Protein AF-0000000079965291 (afdb_homodimer)

pLDDT: mean 78.87, std 20.59, range [26.28, 98.62]

InterPro domains:
  IPR021765 Mycotoxin biosynthesis protein UstYa-like [PF11807] (40-194)
  IPR021765 Mycotoxin biosynthesis protein UstYa-like [PTHR33365] (16-192)

Solvent-accessible surface area (backbone atoms only — not comparable to full-atom values): 25244 Å² total; per-residue (Å²): 136,82,80,74,74,74,65,56,63,59,53,54,50,51,51,50,49,50,53,47,48,51,48,42,58,63,64,52,58,63,75,69,70,58,75,60,64,78,67,61,51,49,74,54,83,77,46,48,47,89,71,64,56,50,49,42,76,56,95,89,38,45,26,42,29,30,51,42,45,82,41,62,47,69,89,49,66,65,65,18,44,68,55,74,90,38,45,64,62,62,57,61,68,45,43,70,28,58,29,27,36,44,42,30,65,77,41,94,81,59,54,58,40,63,25,24,32,40,37,40,51,53,50,49,42,50,49,52,51,48,53,35,47,38,52,30,27,64,71,67,68,73,49,82,59,63,69,58,19,49,38,50,30,51,51,50,52,49,48,45,28,59,36,43,54,36,43,19,45,39,39,79,51,95,92,34,74,40,63,28,94,41,72,28,61,35,80,22,38,71,39,62,61,62,47,59,26,13,56,57,24,44,46,18,18,88,92,40,65,52,46,49,52,72,68,54,46,51,51,38,53,50,49,51,54,52,51,56,54,66,75,95,136,81,80,74,74,74,65,57,63,62,54,52,50,50,50,51,49,51,51,48,49,51,47,43,60,64,63,52,60,65,76,68,70,60,75,60,63,78,65,62,51,51,76,51,85,76,48,51,51,83,77,63,54,52,48,41,73,55,94,90,39,46,27,42,28,30,49,43,44,80,42,63,48,69,89,49,64,65,63,19,45,70,54,73,89,38,48,62,63,62,57,62,68,45,42,70,28,58,30,27,36,43,42,30,63,80,42,94,82,60,53,57,38,61,25,24,32,40,37,39,51,53,51,49,42,51,47,52,50,49,53,36,47,38,51,30,26,65,72,68,67,75,49,81,58,62,69,56,20,49,37,49,31,51,52,51,53,49,47,43,28,59,36,42,55,38,44,20,47,39,40,79,52,96,90,33,76,40,62,27,94,41,71,27,64,38,80,22,36,72,40,63,63,64,48,59,26,11,56,56,26,45,47,20,19,88,91,40,63,53,46,46,52,74,69,54,45,53,53,38,52,50,50,51,55,52,52,56,54,66,76,94

Foldseek 3Di:
DPPPPPCVVVVVVVVVVVVVVVVCVVVVCPVPPPPPPVVCQCPPPLCQFPDFWTWDDDPNDIDIGGDADDDDDDFDVLQLDLPPVSLVVLVVLADPVLQWDWFLHQPPVSHTDIWGFVLSVQSVVLSVVSVVQNVVCVVVVPHHPSVVSRVSRVVNVVSVNVRRRGIQFFDDDPNDTDRDPDDTDDDDDDCVLVCQFPVPHQCTDPPHPNHDDPVRVVVVVVVVVVVVVVVD/DPPPPPCVVVVVVVVVVVVVVVVCVVPVCPVPPPPPPLVCQCPPPLCQFPDFWTWGDDPNDIDIGGDADDDDDDFDVLQLDLDPVSLVVLVVLADPVLQWDWFLHQPPVSHTDIWGFLLSVQSVVLSVVSVVQNVVCVVVVPHHPSVVSRVSRVVNVVSVNVRRRGIQFFDQDPNDTDRDNDDTDDDDDDCVLVCQFPVPHQCTDPPHPNHDDPVRVVVVVVVVVVVVVVVD

Structure (mmCIF, N/CA/C/O backbone):
data_AF-0000000079965291-model_v1
#
loop_
_entity.id
_entity.type
_entity.pdbx_description
1 polymer 'Uncharacterized protein'
#
loop_
_atom_site.group_PDB
_atom_site.id
_atom_site.type_symbol
_atom_site.label_atom_id
_atom_site.label_alt_id
_atom_site.label_comp_id
_atom_site.label_asym_id
_atom_site.label_entity_id
_atom_site.label_seq_id
_atom_site.pdbx_PDB_ins_code
_atom_site.Cartn_x
_atom_site.Cartn_y
_atom_site.Cartn_z
_atom_site.occupancy
_atom_site.B_iso_or_equiv
_atom_site.auth_seq_id
_atom_site.auth_comp_id
_atom_site.auth_asym_id
_atom_site.auth_atom_id
_atom_site.pdbx_PDB_model_num
ATOM 1 N N . MET A 1 1 ? -88.25 -39.875 8.375 1 29.31 1 MET A N 1
ATOM 2 C CA . MET A 1 1 ? -87.812 -38.719 9.156 1 29.31 1 MET A CA 1
ATOM 3 C C . MET A 1 1 ? -86.312 -38.469 8.992 1 29.31 1 MET A C 1
ATOM 5 O O . MET A 1 1 ? -85.5 -39.25 9.438 1 29.31 1 MET A O 1
ATOM 9 N N . GLY A 1 2 ? -85.938 -37.938 7.812 1 39.59 2 GLY A N 1
ATOM 10 C CA . GLY A 1 2 ? -84.625 -37.719 7.27 1 39.59 2 GLY A CA 1
ATOM 11 C C . GLY A 1 2 ? -83.812 -36.625 7.98 1 39.59 2 GLY A C 1
ATOM 12 O O . GLY A 1 2 ? -84.312 -35.531 8.141 1 39.59 2 GLY A O 1
ATOM 13 N N . HIS A 1 3 ? -83.188 -36.969 9.109 1 44.19 3 HIS A N 1
ATOM 14 C CA . HIS A 1 3 ? -82.375 -36.125 9.961 1 44.19 3 HIS A CA 1
ATOM 15 C C . HIS A 1 3 ? -81.312 -35.375 9.148 1 44.19 3 HIS A C 1
ATOM 17 O O . HIS A 1 3 ? -80.5 -35.969 8.461 1 44.19 3 HIS A O 1
ATOM 23 N N . SER A 1 4 ? -81.812 -34.25 8.578 1 46.16 4 SER A N 1
ATOM 24 C CA . SER A 1 4 ? -80.875 -33.281 7.922 1 46.16 4 SER A CA 1
ATOM 25 C C . SER A 1 4 ? -79.875 -32.719 8.898 1 46.16 4 SER A C 1
ATOM 27 O O . SER A 1 4 ? -80.25 -32.094 9.906 1 46.16 4 SER A O 1
ATOM 29 N N . THR A 1 5 ? -78.875 -33.5 9.172 1 53 5 THR A N 1
ATOM 30 C CA . THR A 1 5 ? -77.75 -33.062 10.023 1 53 5 THR A CA 1
ATOM 31 C C . THR A 1 5 ? -77.25 -31.688 9.578 1 53 5 THR A C 1
ATOM 33 O O . THR A 1 5 ? -76.938 -31.469 8.391 1 53 5 THR A O 1
ATOM 36 N N . PRO A 1 6 ? -77.75 -30.656 10.328 1 53.22 6 PRO A N 1
ATOM 37 C CA . PRO A 1 6 ? -77.438 -29.266 9.984 1 53.22 6 PRO A CA 1
ATOM 38 C C . PRO A 1 6 ? -75.938 -29 9.906 1 53.22 6 PRO A C 1
ATOM 40 O O . PRO A 1 6 ? -75.188 -29.375 10.805 1 53.22 6 PRO A O 1
ATOM 43 N N . TRP A 1 7 ? -75.375 -29.031 8.688 1 55.81 7 TRP A N 1
ATOM 44 C CA . TRP A 1 7 ? -73.938 -28.766 8.32 1 55.81 7 TRP A CA 1
ATOM 45 C C . TRP A 1 7 ? -73.562 -27.359 8.75 1 55.81 7 TRP A C 1
ATOM 47 O O . TRP A 1 7 ? -72.438 -26.922 8.5 1 55.81 7 TRP A O 1
ATOM 57 N N . TYR A 1 8 ? -74.438 -26.703 9.562 1 60.03 8 TYR A N 1
ATOM 58 C CA . TYR A 1 8 ? -74.188 -25.297 9.82 1 60.03 8 TYR A CA 1
ATOM 59 C C . TYR A 1 8 ? -73.062 -25.141 10.852 1 60.03 8 TYR A C 1
ATOM 61 O O . TYR A 1 8 ? -72.25 -24.219 10.758 1 60.03 8 TYR A O 1
ATOM 69 N N . PRO A 1 9 ? -73.125 -26.094 11.781 1 62.44 9 PRO A N 1
ATOM 70 C CA . PRO A 1 9 ? -72.062 -25.844 12.781 1 62.44 9 PRO A CA 1
ATOM 71 C C . PRO A 1 9 ? -70.688 -26.047 12.234 1 62.44 9 PRO A C 1
ATOM 73 O O . PRO A 1 9 ? -69.75 -25.406 12.703 1 62.44 9 PRO A O 1
ATOM 76 N N . ILE A 1 10 ? -70.625 -26.844 11.203 1 63.41 10 ILE A N 1
ATOM 77 C CA . ILE A 1 10 ? -69.312 -27.109 10.656 1 63.41 10 ILE A CA 1
ATOM 78 C C . ILE A 1 10 ? -68.812 -25.891 9.898 1 63.41 10 ILE A C 1
ATOM 80 O O . ILE A 1 10 ? -67.625 -25.547 9.977 1 63.41 10 ILE A O 1
ATOM 84 N N . PHE A 1 11 ? -69.75 -25.141 9.367 1 63.5 11 PHE A N 1
ATOM 85 C CA . PHE A 1 11 ? -69.312 -23.969 8.609 1 63.5 11 PHE A CA 1
ATOM 86 C C . PHE A 1 11 ? -68.938 -22.828 9.539 1 63.5 11 PHE A C 1
ATOM 88 O O . PHE A 1 11 ? -68 -22.094 9.25 1 63.5 11 PHE A O 1
ATOM 95 N N . SER A 1 12 ? -69.562 -22.719 10.672 1 63.97 12 SER A N 1
ATOM 96 C CA . SER A 1 12 ? -69.188 -21.672 11.633 1 63.97 12 SER A CA 1
ATOM 97 C C . SER A 1 12 ? -67.875 -21.938 12.297 1 63.97 12 SER A C 1
ATOM 99 O O . SER A 1 12 ? -67.062 -21 12.516 1 63.97 12 SER A O 1
ATOM 101 N N . LEU A 1 13 ? -67.562 -23.125 12.492 1 65.44 13 LEU A N 1
ATOM 102 C CA . LEU A 1 13 ? -66.312 -23.484 13.102 1 65.44 13 LEU A CA 1
ATOM 103 C C . LEU A 1 13 ? -65.188 -23.297 12.117 1 65.44 13 LEU A C 1
ATOM 105 O O . LEU A 1 13 ? -64.062 -22.844 12.492 1 65.44 13 LEU A O 1
ATOM 109 N N . SER A 1 14 ? -65.438 -23.484 10.883 1 67.38 14 SER A N 1
ATOM 110 C CA . SER A 1 14 ? -64.438 -23.281 9.867 1 67.38 14 SER A CA 1
ATOM 111 C C . SER A 1 14 ? -64.125 -21.797 9.664 1 67.38 14 SER A C 1
ATOM 113 O O . SER A 1 14 ? -62.969 -21.422 9.453 1 67.38 14 SER A O 1
ATOM 115 N N . LEU A 1 15 ? -65.125 -21.016 9.867 1 71 15 LEU A N 1
ATOM 116 C CA . LEU A 1 15 ? -64.938 -19.578 9.742 1 71 15 LEU A CA 1
ATOM 117 C C . LEU A 1 15 ? -64.188 -19.031 10.938 1 71 15 LEU A C 1
ATOM 119 O O . LEU A 1 15 ? -63.312 -18.172 10.781 1 71 15 LEU A O 1
ATOM 123 N N . LEU A 1 16 ? -64.5 -19.531 12.039 1 71.06 16 LEU A N 1
ATOM 124 C CA . LEU A 1 16 ? -63.75 -19.125 13.234 1 71.06 16 LEU A CA 1
ATOM 125 C C . LEU A 1 16 ? -62.281 -19.594 13.172 1 71.06 16 LEU A C 1
ATOM 127 O O . LEU A 1 16 ? -61.375 -18.844 13.531 1 71.06 16 LEU A O 1
ATOM 131 N N . LEU A 1 17 ? -62.094 -20.766 12.734 1 69.19 17 LEU A N 1
ATOM 132 C CA . LEU A 1 17 ? -60.75 -21.281 12.57 1 69.19 17 LEU A CA 1
ATOM 133 C C . LEU A 1 17 ? -59.969 -20.484 11.508 1 69.19 17 LEU A C 1
ATOM 135 O O . LEU A 1 17 ? -58.781 -20.188 11.68 1 69.19 17 LEU A O 1
ATOM 139 N N . PHE A 1 18 ? -60.656 -20.125 10.484 1 72.19 18 PHE A N 1
ATOM 140 C CA . PHE A 1 18 ? -60.031 -19.281 9.453 1 72.19 18 PHE A CA 1
ATOM 141 C C . PHE A 1 18 ? -59.688 -17.906 10 1 72.19 18 PHE A C 1
ATOM 143 O O . PHE A 1 18 ? -58.625 -17.375 9.703 1 72.19 18 PHE A O 1
ATOM 150 N N . VAL A 1 19 ? -60.531 -17.328 10.836 1 70.44 19 VAL A N 1
ATOM 151 C CA . VAL A 1 19 ? -60.25 -16.047 11.484 1 70.44 19 VAL A CA 1
ATOM 152 C C . VAL A 1 19 ? -59.094 -16.203 12.469 1 70.44 19 VAL A C 1
ATOM 154 O O . VAL A 1 19 ? -58.188 -15.367 12.531 1 70.44 19 VAL A O 1
ATOM 157 N N . LEU A 1 20 ? -58.969 -17.25 13.148 1 67.62 20 LEU A N 1
ATOM 158 C CA . LEU A 1 20 ? -57.906 -17.5 14.094 1 67.62 20 LEU A CA 1
ATOM 159 C C . LEU A 1 20 ? -56.594 -17.781 13.359 1 67.62 20 LEU A C 1
ATOM 161 O O . LEU A 1 20 ? -55.531 -17.312 13.781 1 67.62 20 LEU A O 1
ATOM 165 N N . ILE A 1 21 ? -56.625 -18.516 12.32 1 67.12 21 ILE A N 1
ATOM 166 C CA . ILE A 1 21 ? -55.406 -18.734 11.523 1 67.12 21 ILE A CA 1
ATOM 167 C C . ILE A 1 21 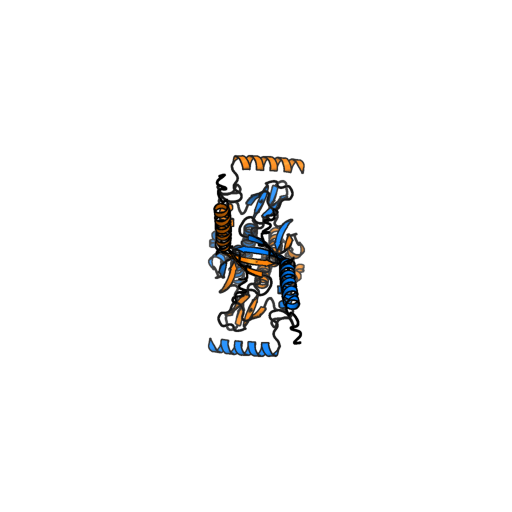? -54.938 -17.406 10.922 1 67.12 21 ILE A C 1
ATOM 169 O O . ILE A 1 21 ? -53.75 -17.109 10.922 1 67.12 21 ILE A O 1
ATOM 173 N N . ASN A 1 22 ? -55.875 -16.656 10.414 1 63.44 22 ASN A N 1
ATOM 174 C CA . ASN A 1 22 ? -55.5 -15.328 9.93 1 63.44 22 ASN A CA 1
ATOM 175 C C . ASN A 1 22 ? -54.938 -14.453 11.047 1 63.44 22 ASN A C 1
ATOM 177 O O . ASN A 1 22 ? -53.969 -13.734 10.844 1 63.44 22 ASN A O 1
ATOM 181 N N . LEU A 1 23 ? -55.531 -14.461 12.141 1 59.34 23 LEU A N 1
ATOM 182 C CA . LEU A 1 23 ? -54.969 -13.766 13.305 1 59.34 23 LEU A CA 1
ATOM 183 C C . LEU A 1 23 ? -53.625 -14.344 13.711 1 59.34 23 LEU A C 1
ATOM 185 O O . LEU A 1 23 ? -52.719 -13.602 14.07 1 59.34 23 LEU A O 1
ATOM 189 N N . PHE A 1 24 ? -53.5 -15.594 13.758 1 56.84 24 PHE A N 1
ATOM 190 C CA . PHE A 1 24 ? -52.219 -16.234 14.023 1 56.84 24 PHE A CA 1
ATOM 191 C C . PHE A 1 24 ? -51.188 -15.82 12.977 1 56.84 24 PHE A C 1
ATOM 193 O O . PHE A 1 24 ? -50.031 -15.508 13.312 1 56.84 24 PHE A O 1
ATOM 200 N N . LEU A 1 25 ? -51.469 -16.016 11.75 1 53.84 25 LEU A N 1
ATOM 201 C CA . LEU A 1 25 ? -50.531 -15.586 10.711 1 53.84 25 LEU A CA 1
ATOM 202 C C . LEU A 1 25 ? -50.25 -14.094 10.82 1 53.84 25 LEU A C 1
ATOM 204 O O . LEU A 1 25 ? -49.156 -13.641 10.5 1 53.84 25 LEU A O 1
ATOM 208 N N . LEU A 1 26 ? -51.25 -13.305 11.156 1 48.16 26 LEU A N 1
ATOM 209 C CA . LEU A 1 26 ? -51 -11.891 11.406 1 48.16 26 LEU A CA 1
ATOM 210 C C . LEU A 1 26 ? -50.094 -11.695 12.609 1 48.16 26 LEU A C 1
ATOM 212 O O . LEU A 1 26 ? -49.281 -10.789 12.625 1 48.16 26 LEU A O 1
ATOM 216 N N . PHE A 1 27 ? -50.406 -12.359 13.688 1 46.28 27 PHE A N 1
ATOM 217 C CA . PHE A 1 27 ? -49.562 -12.227 14.867 1 46.28 27 PHE A CA 1
ATOM 218 C C . PHE A 1 27 ? -48.312 -13.086 14.75 1 46.28 27 PHE A C 1
ATOM 220 O O . PHE A 1 27 ? -47.438 -13.016 15.594 1 46.28 27 PHE A O 1
ATOM 227 N N . SER A 1 28 ? -48.344 -14.227 14.125 1 39.75 28 SER A N 1
ATOM 228 C CA . SER A 1 28 ? -47.062 -14.867 13.867 1 39.75 28 SER A CA 1
ATOM 229 C C . SER A 1 28 ? -46.125 -13.953 13.086 1 39.75 28 SER A C 1
ATOM 231 O O . SER A 1 28 ? -46.188 -13.906 11.852 1 39.75 28 SER A O 1
ATOM 233 N N . ASP A 1 29 ? -46 -12.812 13.562 1 32.81 29 ASP A N 1
ATOM 234 C CA . ASP A 1 29 ? -44.969 -11.898 13.109 1 32.81 29 ASP A CA 1
ATOM 235 C C . ASP A 1 29 ? -43.625 -12.625 12.938 1 32.81 29 ASP A C 1
ATOM 237 O O . ASP A 1 29 ? -43.031 -13.086 13.914 1 32.81 29 ASP A O 1
ATOM 241 N N . ARG A 1 30 ? -43.531 -13.672 11.984 1 33.31 30 ARG A N 1
ATOM 242 C CA . ARG A 1 30 ? -42.094 -13.859 11.773 1 33.31 30 ARG A CA 1
ATOM 243 C C . ARG A 1 30 ? -41.344 -12.539 11.891 1 33.31 30 ARG A C 1
ATOM 245 O O . ARG A 1 30 ? -41.781 -11.523 11.336 1 33.31 30 ARG A O 1
ATOM 252 N N . PRO A 1 31 ? -40.5 -12.422 12.938 1 30.69 31 PRO A N 1
ATOM 253 C CA . PRO A 1 31 ? -39.75 -11.172 12.836 1 30.69 31 PRO A CA 1
ATOM 254 C C . PRO A 1 31 ? -39.188 -10.938 11.438 1 30.69 31 PRO A C 1
ATOM 256 O O . PRO A 1 31 ? -38.531 -11.828 10.875 1 30.69 31 PRO A O 1
ATOM 259 N N . ILE A 1 32 ? -40.031 -10.609 10.414 1 29.39 32 ILE A N 1
ATOM 260 C CA . ILE A 1 32 ? -39.281 -10.047 9.289 1 29.39 32 ILE A CA 1
ATOM 261 C C . ILE A 1 32 ? -38.062 -9.273 9.789 1 29.39 32 ILE A C 1
ATOM 263 O O . ILE A 1 32 ? -38.219 -8.258 10.469 1 29.39 32 ILE A O 1
ATOM 267 N N . THR A 1 33 ? -37.094 -10.133 10.211 1 26.28 33 THR A N 1
ATOM 268 C CA . THR A 1 33 ? -35.875 -9.352 10.352 1 26.28 33 THR A CA 1
ATOM 269 C C . THR A 1 33 ? -35.75 -8.367 9.195 1 26.28 33 THR A C 1
ATOM 271 O O . THR A 1 33 ? -35.625 -8.773 8.031 1 26.28 33 THR A O 1
ATOM 274 N N . HIS A 1 34 ? -36.688 -7.449 9.125 1 27.53 34 HIS A N 1
ATOM 275 C CA . HIS A 1 34 ? -36.312 -6.316 8.273 1 27.53 34 HIS A CA 1
ATOM 276 C C . HIS A 1 34 ? -34.812 -6.141 8.195 1 27.53 34 HIS A C 1
ATOM 278 O O . HIS A 1 34 ? -34.156 -5.992 9.227 1 27.53 34 HIS A O 1
ATOM 284 N N . ALA A 1 35 ? -34.25 -6.93 7.328 1 28.28 35 ALA A N 1
ATOM 285 C CA . ALA A 1 35 ? -32.906 -6.422 7.078 1 28.28 35 ALA A CA 1
ATOM 286 C C . ALA A 1 35 ? -32.875 -4.898 7.109 1 28.28 35 ALA A C 1
ATOM 288 O O . ALA A 1 35 ? -33.5 -4.242 6.27 1 28.28 35 ALA A O 1
ATOM 289 N N . ARG A 1 36 ? -33.094 -4.379 8.305 1 28.36 36 ARG A N 1
ATOM 290 C CA . ARG A 1 36 ? -32.875 -2.961 8.547 1 28.36 36 ARG A CA 1
ATOM 291 C C . ARG A 1 36 ? -31.875 -2.393 7.523 1 28.36 36 ARG A C 1
ATOM 293 O O . ARG A 1 36 ? -30.953 -3.08 7.105 1 28.36 36 ARG A O 1
ATOM 300 N N . HIS A 1 37 ? -32.344 -1.66 6.59 1 30.59 37 HIS A N 1
ATOM 301 C CA . HIS A 1 37 ? -31.453 -0.813 5.816 1 30.59 37 HIS A CA 1
ATOM 302 C C . HIS A 1 37 ? -30.125 -0.589 6.555 1 30.59 37 HIS A C 1
ATOM 304 O O . HIS A 1 37 ? -30.125 -0.259 7.742 1 30.59 37 HIS A O 1
ATOM 310 N N . PRO A 1 38 ? -29.188 -1.459 6.309 1 33.34 38 PRO A N 1
ATOM 311 C CA . PRO A 1 38 ? -28.125 -1.053 7.227 1 33.34 38 PRO A CA 1
ATOM 312 C C . PRO A 1 38 ? -28.078 0.458 7.441 1 33.34 38 PRO A C 1
ATOM 314 O O . PRO A 1 38 ? -27.688 1.201 6.535 1 33.34 38 PRO A O 1
ATOM 317 N N . SER A 1 39 ? -29.141 1.111 7.688 1 33.31 39 SER A N 1
ATOM 318 C CA . SER A 1 39 ? -29.125 2.459 8.25 1 33.31 39 SER A CA 1
ATOM 319 C C . SER A 1 39 ? -27.891 2.697 9.102 1 33.31 39 SER A C 1
ATOM 321 O O . SER A 1 39 ? -27.625 3.826 9.516 1 33.31 39 SER A O 1
ATOM 323 N N . ASN A 1 40 ? -27.516 1.521 9.578 1 33.69 40 ASN A N 1
ATOM 324 C CA . ASN A 1 40 ? -26.5 1.831 10.578 1 33.69 40 ASN A CA 1
ATOM 325 C C . ASN A 1 40 ? -25.203 2.27 9.93 1 33.69 40 ASN A C 1
ATOM 327 O O . ASN A 1 40 ? -24.234 1.499 9.875 1 33.69 40 ASN A O 1
ATOM 331 N N . ARG A 1 41 ? -25.312 2.699 8.719 1 39.88 41 ARG A N 1
ATOM 332 C CA . ARG A 1 41 ? -24.125 3.473 8.367 1 39.88 41 ARG A CA 1
ATOM 333 C C . ARG A 1 41 ? -23.578 4.223 9.586 1 39.88 41 ARG A C 1
ATOM 335 O O . ARG A 1 41 ? -24.219 5.168 10.062 1 39.88 41 ARG A O 1
ATOM 342 N N . ILE A 1 42 ? -23.297 3.496 10.547 1 36.19 42 ILE A N 1
ATOM 343 C CA . ILE A 1 42 ? -22.594 4.277 11.555 1 36.19 42 ILE A CA 1
ATOM 344 C C . ILE A 1 42 ? -21.562 5.176 10.883 1 36.19 42 ILE A C 1
ATOM 346 O O . ILE A 1 42 ? -20.594 4.688 10.273 1 36.19 42 ILE A O 1
ATOM 350 N N . LEU A 1 43 ? -22.062 6.074 10.227 1 36.25 43 LEU A N 1
ATOM 351 C CA . LEU A 1 43 ? -21.062 7.121 10.078 1 36.25 43 LEU A CA 1
ATOM 352 C C . LEU A 1 43 ? -20.266 7.301 11.367 1 36.25 43 LEU A C 1
ATOM 354 O O . LEU A 1 43 ? -20.719 7.977 12.289 1 36.25 43 LEU A O 1
ATOM 358 N N . SER A 1 44 ? -19.875 6.223 11.984 1 35.19 44 SER A N 1
ATOM 359 C CA . SER A 1 44 ? -19.141 6.297 13.25 1 35.19 44 SER A CA 1
ATOM 360 C C . SER A 1 44 ? -18.25 7.535 13.305 1 35.19 44 SER A C 1
ATOM 362 O O . SER A 1 44 ? -17.688 7.941 12.297 1 35.19 44 SER A O 1
ATOM 364 N N . THR A 1 45 ? -18.516 8.453 14.133 1 39.16 45 THR A N 1
ATOM 365 C CA . THR A 1 45 ? -17.719 9.562 14.664 1 39.16 45 THR A CA 1
ATOM 366 C C . THR A 1 45 ? -16.234 9.297 14.492 1 39.16 45 THR A C 1
ATOM 368 O O . THR A 1 45 ? -15.414 10.211 14.641 1 39.16 45 THR A O 1
ATOM 371 N N . ASP A 1 46 ? -15.852 8.078 14.602 1 46.25 46 ASP A N 1
ATOM 372 C CA . ASP A 1 46 ? -14.398 7.934 14.68 1 46.25 46 ASP A CA 1
ATOM 373 C C . ASP A 1 46 ? -13.773 7.934 13.289 1 46.25 46 ASP A C 1
ATOM 375 O O . ASP A 1 46 ? -13.391 6.879 12.773 1 46.25 46 ASP A O 1
ATOM 379 N N . ARG A 1 47 ? -14.25 8.82 12.508 1 50.94 47 ARG A N 1
ATOM 380 C CA . ARG A 1 47 ? -13.805 8.945 11.125 1 50.94 47 ARG A CA 1
ATOM 381 C C . ARG A 1 47 ? -12.281 9 11.047 1 50.94 47 ARG A C 1
ATOM 383 O O . ARG A 1 47 ? -11.672 9.984 11.477 1 50.94 47 ARG A O 1
ATOM 390 N N . ILE A 1 48 ? -11.719 7.922 11.016 1 49.75 48 ILE A N 1
ATOM 391 C CA . ILE A 1 48 ? -10.273 7.871 10.82 1 49.75 48 ILE A CA 1
ATOM 392 C C . ILE A 1 48 ? -9.914 8.469 9.461 1 49.75 48 ILE A C 1
ATOM 394 O O . ILE A 1 48 ? -8.891 9.148 9.328 1 49.75 48 ILE A O 1
ATOM 398 N N . ALA A 1 49 ? -10.672 8.07 8.414 1 54.16 49 ALA A N 1
ATOM 399 C CA . ALA A 1 49 ? -10.281 8.586 7.102 1 54.16 49 ALA A CA 1
ATOM 400 C C . ALA A 1 49 ? -11.461 9.266 6.41 1 54.16 49 ALA A C 1
ATOM 402 O O . ALA A 1 49 ? -12.586 8.766 6.445 1 54.16 49 ALA A O 1
ATOM 403 N N . PRO A 1 50 ? -11.281 10.711 6.059 1 52.81 50 PRO A N 1
ATOM 404 C CA . PRO A 1 50 ? -12.305 11.648 5.594 1 52.81 50 PRO A CA 1
ATOM 405 C C . PRO A 1 50 ? -13.133 11.094 4.434 1 52.81 50 PRO A C 1
ATOM 407 O O . PRO A 1 50 ? -14.297 11.445 4.277 1 52.81 50 PRO A O 1
ATOM 410 N N . HIS A 1 51 ? -12.562 10.578 3.443 1 60.41 51 HIS A N 1
ATOM 411 C CA . HIS A 1 51 ? -13.328 10.867 2.234 1 60.41 51 HIS A CA 1
ATOM 412 C C . HIS A 1 51 ? -13.969 9.594 1.681 1 60.41 51 HIS A C 1
ATOM 414 O O . HIS A 1 51 ? -15.188 9.555 1.47 1 60.41 51 HIS A O 1
ATOM 420 N N . ASP A 1 52 ? -13.438 8.656 1.104 1 60.09 52 ASP A N 1
ATOM 421 C CA . ASP A 1 52 ? -13.977 7.891 -0.014 1 60.09 52 ASP A CA 1
ATOM 422 C C . ASP A 1 52 ? -14.5 6.535 0.452 1 60.09 52 ASP A C 1
ATOM 424 O O . ASP A 1 52 ? -14.578 5.59 -0.336 1 60.09 52 ASP A O 1
ATOM 428 N N . GLY A 1 53 ? -14.875 6.457 1.824 1 76.62 53 GLY A N 1
ATOM 429 C CA . GLY A 1 53 ? -15.375 5.137 2.184 1 76.62 53 GLY A CA 1
ATOM 430 C C . GLY A 1 53 ? -16.312 5.16 3.373 1 76.62 53 GLY A C 1
ATOM 431 O O . GLY A 1 53 ? -16.594 6.223 3.924 1 76.62 53 GLY A O 1
ATOM 432 N N . PHE A 1 54 ? -17 4.082 3.588 1 82.94 54 PHE A N 1
ATOM 433 C CA . PHE A 1 54 ? -17.844 3.906 4.754 1 82.94 54 PHE A CA 1
ATOM 434 C C . PHE A 1 54 ? -17.641 2.533 5.379 1 82.94 54 PHE A C 1
ATOM 436 O O . PHE A 1 54 ? -17 1.662 4.781 1 82.94 54 PHE A O 1
ATOM 443 N N . HIS A 1 55 ? -18.078 2.453 6.609 1 85.44 55 HIS A N 1
ATOM 444 C CA . HIS A 1 55 ? -17.984 1.193 7.336 1 85.44 55 HIS A CA 1
ATOM 445 C C . HIS A 1 55 ? -19.328 0.479 7.379 1 85.44 55 HIS A C 1
ATOM 447 O O . HIS A 1 55 ? -20.375 1.125 7.406 1 85.44 55 HIS A O 1
ATOM 453 N N . LEU A 1 56 ? -19.188 -0.824 7.266 1 82.94 56 LEU A N 1
ATOM 454 C CA . LEU A 1 56 ? -20.359 -1.688 7.293 1 82.94 56 LEU A CA 1
ATOM 455 C C . LEU A 1 56 ? -20.172 -2.832 8.281 1 82.94 56 LEU A C 1
ATOM 457 O O . LEU A 1 56 ? -19.094 -3.428 8.352 1 82.94 56 LEU A O 1
ATOM 461 N N . ASP A 1 57 ? -21.172 -2.928 9.172 1 83.62 57 ASP A N 1
ATOM 462 C CA . ASP A 1 57 ? -21.203 -4.102 10.031 1 83.62 57 ASP A CA 1
ATOM 463 C C . ASP A 1 57 ? -22.172 -5.156 9.492 1 83.62 57 ASP A C 1
ATOM 465 O O . ASP A 1 57 ? -23.359 -4.902 9.352 1 83.62 57 ASP A O 1
ATOM 469 N N . GLU A 1 58 ? -21.656 -6.176 9.125 1 76.56 58 GLU A N 1
ATOM 470 C CA . GLU A 1 58 ? -22.469 -7.273 8.602 1 76.56 58 GLU A CA 1
ATOM 471 C C . GLU A 1 58 ? -22.203 -8.562 9.375 1 76.56 58 GLU A C 1
ATOM 473 O O . GLU A 1 58 ? -21.094 -9.102 9.336 1 76.56 58 GLU A O 1
ATOM 478 N N . ASN A 1 59 ? -23.25 -8.992 10.094 1 80.81 59 ASN A N 1
ATOM 479 C CA . ASN A 1 59 ? -23.172 -10.25 10.836 1 80.81 59 ASN A CA 1
ATOM 480 C C . ASN A 1 59 ? -21.984 -10.258 11.805 1 80.81 59 ASN A C 1
ATOM 482 O O . ASN A 1 59 ? -21.25 -11.234 11.875 1 80.81 59 ASN A O 1
ATOM 486 N N . GLY A 1 60 ? -21.641 -9.148 12.414 1 82.12 60 GLY A N 1
ATOM 487 C CA . GLY A 1 60 ? -20.609 -9.062 13.422 1 82.12 60 GLY A CA 1
ATOM 488 C C . GLY A 1 60 ? -19.234 -8.797 12.836 1 82.12 60 GLY A C 1
ATOM 489 O O . GLY A 1 60 ? -18.234 -8.719 13.578 1 82.12 60 GLY A O 1
ATOM 490 N N . MET A 1 61 ? -19.188 -8.789 11.531 1 84.44 61 MET A N 1
ATOM 491 C CA . MET A 1 61 ? -17.922 -8.477 10.875 1 84.44 61 MET A CA 1
ATOM 492 C C . MET A 1 61 ? -17.891 -7.023 10.414 1 84.44 61 MET A C 1
ATOM 494 O O . MET A 1 61 ? -18.906 -6.504 9.93 1 84.44 61 MET A O 1
ATOM 498 N N . GLN A 1 62 ? -16.75 -6.43 10.625 1 87 62 GLN A N 1
ATOM 499 C CA . GLN A 1 62 ? -16.578 -5.039 10.219 1 87 62 GLN A CA 1
ATOM 500 C C . GLN A 1 62 ? -15.953 -4.945 8.828 1 87 62 GLN A C 1
ATOM 502 O O . GLN A 1 62 ? -14.93 -5.578 8.547 1 87 62 GLN A O 1
ATOM 507 N N . TYR A 1 63 ? -16.641 -4.211 7.953 1 87.94 63 TYR A N 1
ATOM 508 C CA . TYR A 1 63 ? -16.141 -3.994 6.598 1 87.94 63 TYR A CA 1
ATOM 509 C C . TYR A 1 63 ? -15.875 -2.516 6.348 1 87.94 63 TYR A C 1
ATOM 511 O O . TYR A 1 63 ? -16.594 -1.65 6.844 1 87.94 63 TYR A O 1
ATOM 519 N N . THR A 1 64 ? -14.828 -2.273 5.688 1 90.5 64 THR A N 1
ATOM 520 C CA . THR A 1 64 ? -14.562 -0.946 5.145 1 90.5 64 THR A CA 1
ATOM 521 C C . THR A 1 64 ? -14.781 -0.926 3.635 1 90.5 64 THR A C 1
ATOM 523 O O . THR A 1 64 ? -14.242 -1.768 2.914 1 90.5 64 THR A O 1
ATOM 526 N N . CYS A 1 65 ? -15.57 -0.005 3.189 1 88.31 65 CYS A N 1
ATOM 527 C CA . CYS A 1 65 ? -15.945 0.072 1.782 1 88.31 65 CYS A CA 1
ATOM 528 C C . CYS A 1 65 ? -15.414 1.352 1.146 1 88.31 65 CYS A C 1
ATOM 530 O O . CYS A 1 65 ? -15.672 2.449 1.641 1 88.31 65 CYS A O 1
ATOM 532 N N . TYR A 1 66 ? -14.688 1.142 0.096 1 90.5 66 TYR A N 1
ATOM 533 C CA . TYR A 1 66 ? -14.141 2.275 -0.638 1 90.5 66 TYR A CA 1
ATOM 534 C C . TYR A 1 66 ? -14.688 2.328 -2.057 1 90.5 66 TYR A C 1
ATOM 536 O O . TYR A 1 66 ? -14.945 1.287 -2.67 1 90.5 66 TYR A O 1
ATOM 544 N N . GLN A 1 67 ? -14.945 3.588 -2.498 1 89.44 67 GLN A N 1
ATOM 545 C CA . GLN A 1 67 ? -15.18 3.723 -3.932 1 89.44 67 GLN A CA 1
ATOM 546 C C . GLN A 1 67 ? -13.93 3.355 -4.73 1 89.44 67 GLN A C 1
ATOM 548 O O . GLN A 1 67 ? -12.836 3.834 -4.434 1 89.44 67 GLN A O 1
ATOM 553 N N . THR A 1 68 ? -14.102 2.418 -5.648 1 91.06 68 THR A N 1
ATOM 554 C CA . THR A 1 68 ? -12.945 1.938 -6.395 1 91.06 68 THR A CA 1
ATOM 555 C C . THR A 1 68 ? -13.266 1.846 -7.887 1 91.06 68 THR A C 1
ATOM 557 O O . THR A 1 68 ? -14.422 1.954 -8.281 1 91.06 68 THR A O 1
ATOM 560 N N . LYS A 1 69 ? -12.227 1.802 -8.68 1 90.81 69 LYS A N 1
ATOM 561 C CA . LYS A 1 69 ? -12.305 1.552 -10.117 1 90.81 69 LYS A CA 1
ATOM 562 C C . LYS A 1 69 ? -11.289 0.496 -10.547 1 90.81 69 LYS A C 1
ATOM 564 O O . LYS A 1 69 ? -10.258 0.315 -9.891 1 90.81 69 LYS A O 1
ATOM 569 N N . LEU A 1 70 ? -11.641 -0.21 -11.594 1 90.62 70 LEU A N 1
ATOM 570 C CA . LEU A 1 70 ? -10.711 -1.171 -12.172 1 90.62 70 LEU A CA 1
ATOM 571 C C . LEU A 1 70 ? -9.609 -0.459 -12.953 1 90.62 70 LEU A C 1
ATOM 573 O O . LEU A 1 70 ? -9.891 0.472 -13.711 1 90.62 70 LEU A O 1
ATOM 577 N N . ARG A 1 71 ? -8.406 -0.902 -12.711 1 92.69 71 ARG A N 1
ATOM 578 C CA . ARG A 1 71 ? -7.258 -0.329 -13.406 1 92.69 71 ARG A CA 1
ATOM 579 C C . ARG A 1 71 ? -6.262 -1.414 -13.805 1 92.69 71 ARG A C 1
ATOM 581 O O . ARG A 1 71 ? -6.184 -2.461 -13.156 1 92.69 71 ARG A O 1
ATOM 588 N N . THR A 1 72 ? -5.621 -1.184 -14.891 1 91.69 72 THR A N 1
ATOM 589 C CA . THR A 1 72 ? -4.449 -1.96 -15.273 1 91.69 72 THR A CA 1
ATOM 590 C C . THR A 1 72 ? -3.189 -1.103 -15.219 1 91.69 72 THR A C 1
ATOM 592 O O . THR A 1 72 ? -3.127 -0.037 -15.836 1 91.69 72 THR A O 1
ATOM 595 N N . LEU A 1 73 ? -2.283 -1.549 -14.438 1 92.44 73 LEU A N 1
ATOM 596 C CA . LEU A 1 73 ? -1.044 -0.79 -14.312 1 92.44 73 LEU A CA 1
ATOM 597 C C . LEU A 1 73 ? -0.084 -1.13 -15.445 1 92.44 73 LEU A C 1
ATOM 599 O O . LEU A 1 73 ? 0.022 -2.291 -15.852 1 92.44 73 LEU A O 1
ATOM 603 N N . HIS A 1 74 ? 0.581 -0.103 -15.891 1 92.25 74 HIS A N 1
ATOM 604 C CA . HIS A 1 74 ? 1.64 -0.242 -16.875 1 92.25 74 HIS A CA 1
ATOM 605 C C . HIS A 1 74 ? 2.928 0.424 -16.406 1 92.25 74 HIS A C 1
ATOM 607 O O . HIS A 1 74 ? 2.889 1.456 -15.734 1 92.25 74 HIS A O 1
ATOM 613 N N . ALA A 1 75 ? 3.986 -0.196 -16.859 1 91.81 75 ALA A N 1
ATOM 614 C CA . ALA A 1 75 ? 5.273 0.369 -16.469 1 91.81 75 ALA A CA 1
ATOM 615 C C . ALA A 1 75 ? 5.414 1.806 -16.969 1 91.81 75 ALA A C 1
ATOM 617 O O . ALA A 1 75 ? 5.07 2.109 -18.109 1 91.81 75 ALA A O 1
ATOM 618 N N . ASP A 1 76 ? 5.82 2.693 -16.125 1 94.94 76 ASP A N 1
ATOM 619 C CA . ASP A 1 76 ? 6.203 4.066 -16.453 1 94.94 76 ASP A CA 1
ATOM 620 C C . ASP A 1 76 ? 7.719 4.246 -16.375 1 94.94 76 ASP A C 1
ATOM 622 O O . ASP A 1 76 ? 8.266 4.461 -15.289 1 94.94 76 ASP A O 1
ATOM 626 N N . TYR A 1 77 ? 8.367 4.211 -17.422 1 94.31 77 TYR A N 1
ATOM 627 C CA . TYR A 1 77 ? 9.828 4.141 -17.453 1 94.31 77 TYR A CA 1
ATOM 628 C C . TYR A 1 77 ? 10.445 5.461 -17.016 1 94.31 77 TYR A C 1
ATOM 630 O O . TYR A 1 77 ? 11.609 5.5 -16.609 1 94.31 77 TYR A O 1
ATOM 638 N N . ASP A 1 78 ? 9.75 6.535 -17.094 1 96.19 78 ASP A N 1
ATOM 639 C CA . ASP A 1 78 ? 10.25 7.789 -16.531 1 96.19 78 ASP A CA 1
ATOM 640 C C . ASP A 1 78 ? 10.391 7.699 -15.016 1 96.19 78 ASP A C 1
ATOM 642 O O . ASP A 1 78 ? 11.391 8.148 -14.453 1 96.19 78 ASP A O 1
ATOM 646 N N . TYR A 1 79 ? 9.453 7.074 -14.383 1 96.94 79 TYR A N 1
ATOM 647 C CA . TYR A 1 79 ? 9.508 6.918 -12.93 1 96.94 79 TYR A CA 1
ATOM 648 C C . TYR A 1 79 ? 10.438 5.77 -12.547 1 96.94 79 TYR A C 1
ATOM 650 O O . TYR A 1 79 ? 10.945 5.73 -11.422 1 96.94 79 TYR A O 1
ATOM 658 N N . ALA A 1 80 ? 10.609 4.82 -13.492 1 95.38 80 ALA A N 1
ATOM 659 C CA . ALA A 1 80 ? 11.516 3.709 -13.211 1 95.38 80 ALA A CA 1
ATOM 660 C C . ALA A 1 80 ? 12.969 4.141 -13.328 1 95.38 80 ALA A C 1
ATOM 662 O O . ALA A 1 80 ? 13.859 3.506 -12.758 1 95.38 80 ALA A O 1
ATOM 663 N N . SER A 1 81 ? 13.195 5.227 -14.016 1 94.94 81 SER A N 1
ATOM 664 C CA . SER A 1 81 ? 14.562 5.707 -14.203 1 94.94 81 SER A CA 1
ATOM 665 C C . SER A 1 81 ? 15.133 6.27 -12.898 1 94.94 81 SER A C 1
ATOM 667 O O . SER A 1 81 ? 14.453 7.02 -12.195 1 94.94 81 SER A O 1
ATOM 669 N N . THR A 1 82 ? 16.391 5.906 -12.625 1 95.38 82 THR A N 1
ATOM 670 C CA . THR A 1 82 ? 17.047 6.414 -11.43 1 95.38 82 THR A CA 1
ATOM 671 C C . THR A 1 82 ? 18 7.551 -11.781 1 95.38 82 THR A C 1
ATOM 673 O O . THR A 1 82 ? 18.781 7.996 -10.938 1 95.38 82 THR A O 1
ATOM 676 N N . ARG A 1 83 ? 18.016 7.961 -13.125 1 94.56 83 ARG A N 1
ATOM 677 C CA . ARG A 1 83 ? 18.828 9.109 -13.508 1 94.56 83 ARG A CA 1
ATOM 678 C C . ARG A 1 83 ? 18.359 10.375 -12.797 1 94.56 83 ARG A C 1
ATOM 680 O O . ARG A 1 83 ? 17.156 10.586 -12.625 1 94.56 83 ARG A O 1
ATOM 687 N N . HIS A 1 84 ? 19.297 11.203 -12.391 1 95.88 84 HIS A N 1
ATOM 688 C CA . HIS A 1 84 ? 18.984 12.422 -11.656 1 95.88 84 HIS A CA 1
ATOM 689 C C . HIS A 1 84 ? 18.094 13.344 -12.484 1 95.88 84 HIS A C 1
ATOM 691 O O . HIS A 1 84 ? 17.312 14.125 -11.922 1 95.88 84 HIS A O 1
ATOM 697 N N . ALA A 1 85 ? 18.172 13.266 -13.781 1 96.75 85 ALA A N 1
ATOM 698 C CA . ALA A 1 85 ? 17.328 14.062 -14.672 1 96.75 85 ALA A CA 1
ATOM 699 C C . ALA A 1 85 ? 15.852 13.805 -14.398 1 96.75 85 ALA A C 1
ATOM 701 O O . ALA A 1 85 ? 14.992 14.602 -14.781 1 96.75 85 ALA A O 1
ATOM 702 N N . HIS A 1 86 ? 15.531 12.672 -13.711 1 97.38 86 HIS A N 1
ATOM 703 C CA . HIS A 1 86 ? 14.141 12.32 -13.461 1 97.38 86 HIS A CA 1
ATOM 704 C C . HIS A 1 86 ? 13.742 12.633 -12.023 1 97.38 86 HIS A C 1
ATOM 706 O O . HIS A 1 86 ? 12.633 12.312 -11.594 1 97.38 86 HIS A O 1
ATOM 712 N N . ASP A 1 87 ? 14.586 13.289 -11.211 1 97.75 87 ASP A N 1
ATOM 713 C CA . ASP A 1 87 ? 14.312 13.594 -9.812 1 97.75 87 ASP A CA 1
ATOM 714 C C . ASP A 1 87 ? 13.062 14.461 -9.672 1 97.75 87 ASP A C 1
ATOM 716 O O . ASP A 1 87 ? 12.305 14.32 -8.711 1 97.75 87 ASP A O 1
ATOM 720 N N . TYR A 1 88 ? 12.867 15.305 -10.641 1 97.69 88 TYR A N 1
ATOM 721 C CA . TYR A 1 88 ? 11.734 16.219 -10.57 1 97.69 88 TYR A CA 1
ATOM 722 C C . TYR A 1 88 ? 10.414 15.461 -10.562 1 97.69 88 TYR A C 1
ATOM 724 O O . TYR A 1 88 ? 9.43 15.914 -9.969 1 97.69 88 TYR A O 1
ATOM 732 N N . LEU A 1 89 ? 10.297 14.312 -11.219 1 98.19 89 LEU A N 1
ATOM 733 C CA . LEU A 1 89 ? 9.086 13.492 -11.227 1 98.19 89 LEU A CA 1
ATOM 734 C C . LEU A 1 89 ? 8.734 13.031 -9.812 1 98.19 89 LEU A C 1
ATOM 736 O O . LEU A 1 89 ? 7.574 13.086 -9.406 1 98.19 89 LEU A O 1
ATOM 740 N N . TRP A 1 90 ? 9.742 12.602 -9.07 1 98.06 90 TRP A N 1
ATOM 741 C CA . TRP A 1 90 ? 9.547 12.086 -7.719 1 98.06 90 TRP A CA 1
ATOM 742 C C . TRP A 1 90 ? 9.297 13.219 -6.734 1 98.06 90 TRP A C 1
ATOM 744 O O . TRP A 1 90 ? 8.508 13.078 -5.793 1 98.06 90 TRP A O 1
ATOM 754 N N . ASP A 1 91 ? 9.961 14.391 -6.938 1 96.62 91 ASP A N 1
ATOM 755 C CA . ASP A 1 91 ? 9.641 15.578 -6.152 1 96.62 91 ASP A CA 1
ATOM 756 C C . ASP A 1 91 ? 8.188 16 -6.363 1 96.62 91 ASP A C 1
ATOM 758 O O . ASP A 1 91 ? 7.523 16.438 -5.418 1 96.62 91 ASP A O 1
ATOM 762 N N . GLY A 1 92 ? 7.723 15.789 -7.574 1 96.94 92 GLY A N 1
ATOM 763 C CA . GLY A 1 92 ? 6.383 16.203 -7.949 1 96.94 92 GLY A CA 1
ATOM 764 C C . GLY A 1 92 ? 5.293 15.344 -7.352 1 96.94 92 GLY A C 1
ATOM 765 O O . GLY A 1 92 ? 4.113 15.703 -7.391 1 96.94 92 GLY A O 1
ATOM 766 N N . LEU A 1 93 ? 5.684 14.219 -6.758 1 97.81 93 LEU A N 1
ATOM 767 C CA . LEU A 1 93 ? 4.707 13.352 -6.105 1 97.81 93 LEU A CA 1
ATOM 768 C C . LEU A 1 93 ? 4.211 13.969 -4.805 1 97.81 93 LEU A C 1
ATOM 770 O O . LEU A 1 93 ? 3.176 13.57 -4.273 1 97.81 93 LEU A O 1
ATOM 774 N N . GLN A 1 94 ? 5.008 14.906 -4.25 1 97.19 94 GLN A N 1
ATOM 775 C CA . GLN A 1 94 ? 4.609 15.586 -3.02 1 97.19 94 GLN A CA 1
ATOM 776 C C . GLN A 1 94 ? 3.834 16.859 -3.322 1 97.19 94 GLN A C 1
ATOM 778 O O . GLN A 1 94 ? 4.258 17.672 -4.156 1 97.19 94 GLN A O 1
ATOM 783 N N . PRO A 1 95 ? 2.697 17 -2.695 1 96.19 95 PRO A N 1
ATOM 784 C CA . PRO A 1 95 ? 2 18.281 -2.816 1 96.19 95 PRO A CA 1
ATOM 785 C C . PRO A 1 95 ? 2.674 19.391 -2.016 1 96.19 95 PRO A C 1
ATOM 787 O O . PRO A 1 95 ? 3.664 19.141 -1.323 1 96.19 95 PRO A O 1
ATOM 790 N N . ASP A 1 96 ? 2.145 20.578 -2.074 1 93.12 96 ASP A N 1
ATOM 791 C CA . ASP A 1 96 ? 2.746 21.766 -1.467 1 93.12 96 ASP A CA 1
ATOM 792 C C . ASP A 1 96 ? 2.891 21.594 0.044 1 93.12 96 ASP A C 1
ATOM 794 O O . ASP A 1 96 ? 3.906 21.969 0.623 1 93.12 96 ASP A O 1
ATOM 798 N N . SER A 1 97 ? 1.946 21.047 0.632 1 92.88 97 SER A N 1
ATOM 799 C CA . SER A 1 97 ? 2.002 20.891 2.082 1 92.88 97 SER A CA 1
ATOM 800 C C . SER A 1 97 ? 2.836 19.672 2.473 1 92.88 97 SER A C 1
ATOM 802 O O . SER A 1 97 ? 3.016 19.391 3.66 1 92.88 97 SER A O 1
ATOM 804 N N . LYS A 1 98 ? 3.219 18.797 1.47 1 93.75 98 LYS A N 1
ATOM 805 C CA . LYS A 1 98 ? 3.92 17.531 1.683 1 93.75 98 LYS A CA 1
ATOM 806 C C . LYS A 1 98 ? 3.066 16.562 2.494 1 93.75 98 LYS A C 1
ATOM 808 O O . LYS A 1 98 ? 3.584 15.836 3.346 1 93.75 98 LYS A O 1
ATOM 813 N N . GLY A 1 99 ? 1.765 16.703 2.291 1 93.56 99 GLY A N 1
ATOM 814 C CA . GLY A 1 99 ? 0.816 15.797 2.91 1 93.56 99 GLY A CA 1
ATOM 815 C C . GLY A 1 99 ? 0.372 16.25 4.289 1 93.56 99 GLY A C 1
ATOM 816 O O . GLY A 1 99 ? -0.424 15.562 4.941 1 93.56 99 GLY A O 1
ATOM 817 N N . ALA A 1 100 ? 0.879 17.391 4.754 1 92.75 100 ALA A N 1
ATOM 818 C CA . ALA A 1 100 ? 0.511 17.906 6.074 1 92.75 100 ALA A CA 1
ATOM 819 C C . ALA A 1 100 ? -0.875 18.547 6.047 1 92.75 100 ALA A C 1
ATOM 821 O O . ALA A 1 100 ? -1.228 19.234 5.09 1 92.75 100 ALA A O 1
ATOM 822 N N . VAL A 1 101 ? -1.622 18.281 7.047 1 92.19 101 VAL A N 1
ATOM 823 C CA . VAL A 1 101 ? -2.936 18.875 7.254 1 92.19 101 VAL A CA 1
ATOM 824 C C . VAL A 1 101 ? -3.129 19.188 8.734 1 92.19 101 VAL A C 1
ATOM 826 O O . VAL A 1 101 ? -2.434 18.641 9.594 1 92.19 101 VAL A O 1
ATOM 829 N N . TYR A 1 102 ? -3.988 20.094 9.039 1 92.06 102 TYR A N 1
ATOM 830 C CA . TYR A 1 102 ? -4.438 20.328 10.406 1 92.06 102 TYR A CA 1
ATOM 831 C C . TYR A 1 102 ? -5.824 19.75 10.625 1 92.06 102 TYR A C 1
ATOM 833 O O . TYR A 1 102 ? -6.762 20.047 9.891 1 92.06 102 TYR A O 1
ATOM 841 N N . THR A 1 103 ? -5.906 18.875 11.594 1 90.62 103 THR A N 1
ATOM 842 C CA . THR A 1 103 ? -7.172 18.188 11.82 1 90.62 103 THR A CA 1
ATOM 843 C C . THR A 1 103 ? -7.254 17.656 13.25 1 90.62 103 THR A C 1
ATOM 845 O O . THR A 1 103 ? -6.23 17.469 13.906 1 90.62 103 THR A O 1
ATOM 848 N N . SER A 1 104 ? -8.469 17.453 13.68 1 88.38 104 SER A N 1
ATOM 849 C CA . SER A 1 104 ? -8.734 16.812 14.969 1 88.38 104 SER A CA 1
ATOM 850 C C . SER A 1 104 ? -9.008 15.328 14.805 1 88.38 104 SER A C 1
ATOM 852 O O . SER A 1 104 ? -9.078 14.594 15.789 1 88.38 104 SER A O 1
ATOM 854 N N . LEU A 1 105 ? -9.062 14.93 13.586 1 86.81 105 LEU A N 1
ATOM 855 C CA . LEU A 1 105 ? -9.391 13.531 13.32 1 86.81 105 LEU A CA 1
ATOM 856 C C . LEU A 1 105 ? -8.32 12.602 13.891 1 86.81 105 LEU A C 1
ATOM 858 O O . LEU A 1 105 ? -7.133 12.945 13.883 1 86.81 105 LEU A O 1
ATOM 862 N N . ASN A 1 106 ? -8.781 11.43 14.359 1 85.19 106 ASN A N 1
ATOM 863 C CA . ASN A 1 106 ? -7.918 10.359 14.852 1 85.19 106 ASN A CA 1
ATOM 864 C C . ASN A 1 106 ? -7.211 10.758 16.141 1 85.19 106 ASN A C 1
ATOM 866 O O . ASN A 1 106 ? -6.129 10.258 16.453 1 85.19 106 ASN A O 1
ATOM 870 N N . ARG A 1 107 ? -7.824 11.758 16.828 1 83.5 107 ARG A N 1
ATOM 871 C CA . ARG A 1 107 ? -7.293 12.211 18.109 1 83.5 107 ARG A CA 1
ATOM 872 C C . ARG A 1 107 ? -8.344 12.086 19.219 1 83.5 107 ARG A C 1
ATOM 874 O O . ARG A 1 107 ? -9.461 12.578 19.078 1 83.5 107 ARG A O 1
ATOM 881 N N . PRO A 1 108 ? -7.898 11.555 20.297 1 78.5 108 PRO A N 1
ATOM 882 C CA . PRO A 1 108 ? -8.875 11.383 21.375 1 78.5 108 PRO A CA 1
ATOM 883 C C . PRO A 1 108 ? -9.305 12.711 22 1 78.5 108 PRO A C 1
ATOM 885 O O . PRO A 1 108 ? -10.422 12.82 22.516 1 78.5 108 PRO A O 1
ATOM 888 N N . ASP A 1 109 ? -8.445 13.734 22 1 81.12 109 ASP A N 1
ATOM 889 C CA . ASP A 1 109 ? -8.758 14.992 22.672 1 81.12 109 ASP A CA 1
ATOM 890 C C . ASP A 1 109 ? -9.492 15.953 21.734 1 81.12 109 ASP A C 1
ATOM 892 O O . ASP A 1 109 ? -9.805 17.078 22.109 1 81.12 109 ASP A O 1
ATOM 896 N N . ASN A 1 110 ? -9.68 15.578 20.516 1 84.19 110 ASN A N 1
ATOM 897 C CA . ASN A 1 110 ? -10.445 16.312 19.516 1 84.19 110 ASN A CA 1
ATOM 898 C C . ASN A 1 110 ? -9.844 17.688 19.234 1 84.19 110 ASN A C 1
ATOM 900 O O . ASN A 1 110 ? -10.562 18.625 18.891 1 84.19 110 ASN A O 1
ATOM 904 N N . LYS A 1 111 ? -8.594 17.828 19.484 1 86.19 111 LYS A N 1
ATOM 905 C CA . LYS A 1 111 ? -7.918 19.094 19.188 1 86.19 111 LYS A CA 1
ATOM 906 C C . LYS A 1 111 ? -7.301 19.062 17.781 1 86.19 111 LYS A C 1
ATOM 908 O O . LYS A 1 111 ? -6.781 18.031 17.344 1 86.19 111 LYS A O 1
ATOM 913 N N . THR A 1 112 ? -7.379 20.203 17.188 1 90.12 112 THR A N 1
ATOM 914 C CA . THR A 1 112 ? -6.812 20.312 15.844 1 90.12 112 THR A CA 1
ATOM 915 C C . THR A 1 112 ? -5.316 20.609 15.914 1 90.12 112 THR A C 1
ATOM 917 O O . THR A 1 112 ? -4.902 21.594 16.531 1 90.12 112 THR A O 1
ATOM 920 N N . ARG A 1 113 ? -4.535 19.734 15.398 1 89.94 113 ARG A N 1
ATOM 921 C CA . ARG A 1 113 ? -3.086 19.875 15.273 1 89.94 113 ARG A CA 1
ATOM 922 C C . ARG A 1 113 ? -2.592 19.328 13.945 1 89.94 113 ARG A C 1
ATOM 924 O O . ARG A 1 113 ? -3.365 18.734 13.188 1 89.94 113 ARG A O 1
ATOM 931 N N . ARG A 1 114 ? -1.369 19.562 13.766 1 90.62 114 ARG A N 1
ATOM 932 C CA . ARG A 1 114 ? -0.744 19.078 12.531 1 90.62 114 ARG A CA 1
ATOM 933 C C . ARG A 1 114 ? -0.752 17.562 12.461 1 90.62 114 ARG A C 1
ATOM 935 O O . ARG A 1 114 ? -0.516 16.891 13.461 1 90.62 114 ARG A O 1
ATOM 942 N N . ALA A 1 115 ? -1.041 17.031 11.312 1 90.94 115 ALA A N 1
ATOM 943 C CA . ALA A 1 115 ? -1.002 15.609 10.984 1 90.94 115 ALA A CA 1
ATOM 944 C C . ALA A 1 115 ? -0.544 15.383 9.547 1 90.94 115 ALA A C 1
ATOM 946 O O . ALA A 1 115 ? -0.292 16.344 8.82 1 90.94 115 ALA A O 1
ATOM 947 N N . GLY A 1 116 ? -0.349 14.188 9.234 1 92.19 116 GLY A N 1
ATOM 948 C CA . GLY A 1 116 ? 0.029 13.828 7.875 1 92.19 116 GLY A CA 1
ATOM 949 C C . GLY A 1 116 ? -0.899 12.812 7.246 1 92.19 116 GLY A C 1
ATOM 950 O O . GLY A 1 116 ? -1.407 11.922 7.93 1 92.19 116 GLY A O 1
ATOM 951 N N . LEU A 1 117 ? -1.095 12.953 5.977 1 93.38 117 LEU A N 1
ATOM 952 C CA . LEU A 1 117 ? -1.786 11.914 5.223 1 93.38 117 LEU A CA 1
ATOM 953 C C . LEU A 1 117 ? -0.813 10.828 4.773 1 93.38 117 LEU A C 1
ATOM 955 O O . LEU A 1 117 ? 0.206 11.125 4.145 1 93.38 117 LEU A O 1
ATOM 959 N N . ALA A 1 118 ? -1.163 9.625 5.008 1 95 118 ALA A N 1
ATOM 960 C CA . ALA A 1 118 ? -0.248 8.484 4.961 1 95 118 ALA A CA 1
ATOM 961 C C . ALA A 1 118 ? 0.28 8.266 3.547 1 95 118 ALA A C 1
ATOM 963 O O . ALA A 1 118 ? 1.429 7.855 3.363 1 95 118 ALA A O 1
ATOM 964 N N . MET A 1 119 ? -0.517 8.484 2.537 1 96.62 119 MET A N 1
ATOM 965 C CA . MET A 1 119 ? -0.07 8.227 1.17 1 96.62 119 MET A CA 1
ATOM 966 C C . MET A 1 119 ? 1.203 9.008 0.862 1 96.62 119 MET A C 1
ATOM 968 O O . MET A 1 119 ? 2.146 8.469 0.286 1 96.62 119 MET A O 1
ATOM 972 N N . PHE A 1 120 ? 1.242 10.25 1.288 1 96.62 120 PHE A N 1
ATOM 973 C CA . PHE A 1 120 ? 2.371 11.102 0.946 1 96.62 120 PHE A CA 1
ATOM 974 C C . PHE A 1 120 ? 3.607 10.719 1.749 1 96.62 120 PHE A C 1
ATOM 976 O O . PHE A 1 120 ? 4.734 10.836 1.261 1 96.62 120 PHE A O 1
ATOM 983 N N . HIS A 1 121 ? 3.352 10.273 2.939 1 95.31 121 HIS A N 1
ATOM 984 C CA . HIS A 1 121 ? 4.469 9.727 3.705 1 95.31 121 HIS A CA 1
ATOM 985 C C . HIS A 1 121 ? 5.066 8.508 3.02 1 95.31 121 HIS A C 1
ATOM 987 O O . HIS A 1 121 ? 6.289 8.391 2.9 1 95.31 121 HIS A O 1
ATOM 993 N N . GLN A 1 122 ? 4.184 7.613 2.602 1 97.31 122 GLN A N 1
ATOM 994 C CA . GLN A 1 122 ? 4.629 6.434 1.869 1 97.31 122 GLN A CA 1
ATOM 995 C C . GLN A 1 122 ? 5.441 6.824 0.638 1 97.31 122 GLN A C 1
ATOM 997 O O . GLN A 1 122 ? 6.508 6.258 0.387 1 97.31 122 GLN A O 1
ATOM 1002 N N . LEU A 1 123 ? 4.957 7.785 -0.105 1 98.12 123 LEU A N 1
ATOM 1003 C CA . LEU A 1 123 ? 5.652 8.25 -1.302 1 98.12 123 LEU A CA 1
ATOM 1004 C C . LEU A 1 123 ? 6.992 8.883 -0.94 1 98.12 123 LEU A C 1
ATOM 1006 O O . LEU A 1 123 ? 7.973 8.727 -1.67 1 98.12 123 LEU A O 1
ATOM 1010 N N . ASP A 1 124 ? 7.035 9.602 0.138 1 96 124 ASP A N 1
ATOM 1011 C CA . ASP A 1 124 ? 8.273 10.219 0.596 1 96 124 ASP A CA 1
ATOM 1012 C C . ASP A 1 124 ? 9.32 9.164 0.958 1 96 124 ASP A C 1
ATOM 1014 O O . ASP A 1 124 ? 10.484 9.281 0.576 1 96 124 ASP A O 1
ATOM 1018 N N . CYS A 1 125 ? 8.875 8.172 1.72 1 96.19 125 CYS A N 1
ATOM 1019 C CA . CYS A 1 125 ? 9.766 7.066 2.057 1 96.19 125 CYS A CA 1
ATOM 1020 C C . CYS A 1 125 ? 10.305 6.398 0.797 1 96.19 125 CYS A C 1
ATOM 1022 O O . CYS A 1 125 ? 11.5 6.113 0.707 1 96.19 125 CYS A O 1
ATOM 1024 N N . LEU A 1 126 ? 9.422 6.16 -0.17 1 97.75 126 LEU A N 1
ATOM 1025 C CA . LEU A 1 126 ? 9.836 5.508 -1.409 1 97.75 126 LEU A CA 1
ATOM 1026 C C . LEU A 1 126 ? 10.828 6.375 -2.172 1 97.75 126 LEU A C 1
ATOM 1028 O O . LEU A 1 126 ? 11.812 5.863 -2.713 1 97.75 126 LEU A O 1
ATOM 1032 N N . ALA A 1 127 ? 10.594 7.68 -2.205 1 96.94 127 ALA A N 1
ATOM 1033 C CA . ALA A 1 127 ? 11.531 8.602 -2.852 1 96.94 127 ALA A CA 1
ATOM 1034 C C . ALA A 1 127 ? 12.898 8.562 -2.174 1 96.94 127 ALA A C 1
ATOM 1036 O O . ALA A 1 127 ? 13.93 8.641 -2.842 1 96.94 127 ALA A O 1
ATOM 1037 N N . GLY A 1 128 ? 12.867 8.5 -0.849 1 95.25 128 GLY A N 1
ATOM 1038 C CA . GLY A 1 128 ? 14.125 8.344 -0.132 1 95.25 128 GLY A CA 1
ATOM 1039 C C . GLY A 1 128 ? 14.875 7.086 -0.52 1 95.25 128 GLY A C 1
ATOM 1040 O O . GL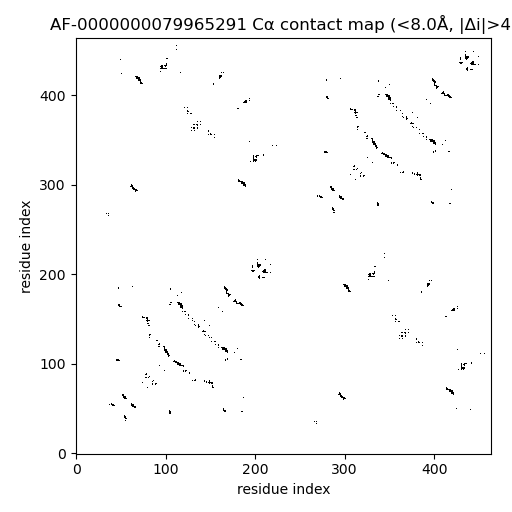Y A 1 128 ? 16.094 7.117 -0.691 1 95.25 128 GLY A O 1
ATOM 1041 N N . LEU A 1 129 ? 14.195 6.016 -0.659 1 96 129 LEU A N 1
ATOM 1042 C CA . LEU A 1 129 ? 14.82 4.766 -1.08 1 96 129 LEU A CA 1
ATOM 1043 C C . LEU A 1 129 ? 15.367 4.883 -2.498 1 96 129 LEU A C 1
ATOM 1045 O O . LEU A 1 129 ? 16.438 4.336 -2.803 1 96 129 LEU A O 1
ATOM 1049 N N . ARG A 1 130 ? 14.641 5.551 -3.377 1 96.69 130 ARG A N 1
ATOM 1050 C CA . ARG A 1 130 ? 15.148 5.805 -4.723 1 96.69 130 ARG A CA 1
ATOM 1051 C C . ARG A 1 130 ? 16.484 6.523 -4.672 1 96.69 130 ARG A C 1
ATOM 1053 O O . ARG A 1 130 ? 17.406 6.188 -5.422 1 96.69 130 ARG A O 1
ATOM 1060 N N . SER A 1 131 ? 16.625 7.527 -3.82 1 94.62 131 SER A N 1
ATOM 1061 C CA . SER A 1 131 ? 17.891 8.242 -3.662 1 94.62 131 SER A CA 1
ATOM 1062 C C . SER A 1 131 ? 19 7.301 -3.236 1 94.62 131 SER A C 1
ATOM 1064 O O . SER A 1 131 ? 20.156 7.457 -3.664 1 94.62 131 SER A O 1
ATOM 1066 N N . THR A 1 132 ? 18.656 6.383 -2.414 1 93.12 132 THR A N 1
ATOM 1067 C CA . THR A 1 132 ? 19.641 5.398 -1.988 1 93.12 132 THR A CA 1
ATOM 1068 C C . THR A 1 132 ? 20.062 4.516 -3.16 1 93.12 132 THR A C 1
ATOM 1070 O O . THR A 1 132 ? 21.234 4.152 -3.275 1 93.12 132 THR A O 1
ATOM 1073 N N . VAL A 1 133 ? 19.141 4.117 -4.008 1 93.81 133 VAL A N 1
ATOM 1074 C CA . VAL A 1 133 ? 19.453 3.357 -5.211 1 93.81 133 VAL A CA 1
ATOM 1075 C C . VAL A 1 133 ? 20.438 4.148 -6.074 1 93.81 133 VAL A C 1
ATOM 1077 O O . VAL A 1 133 ? 21.422 3.598 -6.562 1 93.81 133 VAL A O 1
ATOM 1080 N N . GLN A 1 134 ? 20.203 5.43 -6.227 1 93.38 134 GLN A N 1
ATOM 1081 C CA . GLN A 1 134 ? 21.094 6.293 -6.996 1 93.38 134 GLN A CA 1
ATOM 1082 C C . GLN A 1 134 ? 22.5 6.301 -6.402 1 93.38 134 GLN A C 1
ATOM 1084 O O . GLN A 1 134 ? 23.484 6.195 -7.133 1 93.38 134 GLN A O 1
ATOM 1089 N N . GLU A 1 135 ? 22.547 6.422 -5.109 1 90 135 GLU A N 1
ATOM 1090 C CA . GLU A 1 135 ? 23.828 6.418 -4.418 1 90 135 GLU A CA 1
ATOM 1091 C C . GLU A 1 135 ? 24.594 5.117 -4.664 1 90 135 GLU A C 1
ATOM 1093 O O . GLU A 1 135 ? 25.797 5.129 -4.922 1 90 135 GLU A O 1
ATOM 1098 N N . ALA A 1 136 ? 23.906 4.031 -4.551 1 89.38 136 ALA A N 1
ATOM 1099 C CA . ALA A 1 136 ? 24.531 2.729 -4.766 1 89.38 136 ALA A CA 1
ATOM 1100 C C . ALA A 1 136 ? 25.047 2.592 -6.195 1 89.38 136 ALA A C 1
ATOM 1102 O O . ALA A 1 136 ? 26.125 2.053 -6.43 1 89.38 136 ALA A O 1
ATOM 1103 N N . GLU A 1 137 ? 24.297 3.027 -7.113 1 89.25 137 GLU A N 1
ATOM 1104 C CA . GLU A 1 137 ? 24.672 2.959 -8.516 1 89.25 137 GLU A CA 1
ATOM 1105 C C . GLU A 1 137 ? 25.922 3.807 -8.797 1 89.25 137 GLU A C 1
ATOM 1107 O O . GLU A 1 137 ? 26.781 3.414 -9.578 1 89.25 137 GLU A O 1
ATOM 1112 N N . GLU A 1 138 ? 25.953 4.898 -8.234 1 87.56 138 GLU A N 1
ATOM 1113 C CA . GLU A 1 138 ? 27.094 5.793 -8.414 1 87.56 138 GLU A CA 1
ATOM 1114 C C . GLU A 1 138 ? 28.359 5.199 -7.801 1 87.56 138 GLU A C 1
ATOM 1116 O O . GLU A 1 138 ? 29.453 5.363 -8.352 1 87.56 138 GLU A O 1
ATOM 1121 N N . SER A 1 139 ? 28.188 4.562 -6.75 1 84.25 139 SER A N 1
ATOM 1122 C CA . SER A 1 139 ? 29.344 3.967 -6.09 1 84.25 139 SER A CA 1
ATOM 1123 C C . SER A 1 139 ? 29.859 2.75 -6.859 1 84.25 139 SER A C 1
ATOM 1125 O O . SER A 1 139 ? 31.047 2.479 -6.879 1 84.25 139 SER A O 1
ATOM 1127 N N . ASP A 1 140 ? 28.938 1.907 -7.34 1 79.5 140 ASP A N 1
ATOM 1128 C CA . ASP A 1 140 ? 29.297 0.69 -8.062 1 79.5 140 ASP A CA 1
ATOM 1129 C C . ASP A 1 140 ? 29.859 1.017 -9.445 1 79.5 140 ASP A C 1
ATOM 1131 O O . ASP A 1 140 ? 30.578 0.211 -10.031 1 79.5 140 ASP A O 1
ATOM 1135 N N . GLY A 1 141 ? 29.547 2.041 -9.969 1 72.38 141 GLY A N 1
ATOM 1136 C CA . GLY A 1 141 ? 29.984 2.414 -11.305 1 72.38 141 GLY A CA 1
ATOM 1137 C C . GLY A 1 141 ? 29.281 1.646 -12.406 1 72.38 141 GLY A C 1
ATOM 1138 O O . GLY A 1 141 ? 29.672 1.731 -13.57 1 72.38 141 GLY A O 1
ATOM 1139 N N . MET A 1 142 ? 28.375 0.657 -12.086 1 63.22 142 MET A N 1
ATOM 1140 C CA . MET A 1 142 ? 27.797 -0.25 -13.078 1 63.22 142 MET A CA 1
ATOM 1141 C C . MET A 1 142 ? 26.484 0.303 -13.633 1 63.22 142 MET A C 1
ATOM 1143 O O . MET A 1 142 ? 25.797 -0.368 -14.406 1 63.22 142 MET A O 1
ATOM 1147 N N . GLY A 1 143 ? 26.203 1.468 -13.414 1 67.31 143 GLY A N 1
ATOM 1148 C CA . GLY A 1 143 ? 25.031 2.076 -14.031 1 67.31 143 GLY A CA 1
ATOM 1149 C C . GLY A 1 143 ? 23.734 1.749 -13.305 1 67.31 143 GLY A C 1
ATOM 1150 O O . GLY A 1 143 ? 23.766 1.319 -12.148 1 67.31 143 GLY A O 1
ATOM 1151 N N . GLU A 1 144 ? 22.609 1.912 -14.016 1 71.38 144 GLU A N 1
ATOM 1152 C CA . GLU A 1 144 ? 21.266 1.774 -13.453 1 71.38 144 GLU A CA 1
ATOM 1153 C C . GLU A 1 144 ? 20.938 0.314 -13.156 1 71.38 144 GLU A C 1
ATOM 1155 O O . GLU A 1 144 ? 21.156 -0.56 -13.992 1 71.38 144 GLU A O 1
ATOM 1160 N N . LYS A 1 145 ? 20.578 0.087 -12 1 71 145 LYS A N 1
ATOM 1161 C CA . LYS A 1 145 ? 20 -1.209 -11.641 1 71 145 LYS A CA 1
ATOM 1162 C C . LYS A 1 145 ? 18.547 -1.307 -12.07 1 71 145 LYS A C 1
ATOM 1164 O O . LYS A 1 145 ? 17.641 -0.948 -11.305 1 71 145 LYS A O 1
ATOM 1169 N N . LYS A 1 146 ? 18.266 -1.766 -13.242 1 70.94 146 LYS A N 1
ATOM 1170 C CA . LYS A 1 146 ? 16.969 -1.718 -13.914 1 70.94 146 LYS A CA 1
ATOM 1171 C C . LYS A 1 146 ? 15.891 -2.4 -13.078 1 70.94 146 LYS A C 1
ATOM 1173 O O . LYS A 1 146 ? 14.766 -1.912 -13 1 70.94 146 LYS A O 1
ATOM 1178 N N . HIS A 1 147 ? 16.312 -3.377 -12.43 1 76.62 147 HIS A N 1
ATOM 1179 C CA . HIS A 1 147 ? 15.32 -4.113 -11.656 1 76.62 147 HIS A CA 1
ATOM 1180 C C . HIS A 1 147 ? 14.82 -3.293 -10.477 1 76.62 147 HIS A C 1
ATOM 1182 O O . HIS A 1 147 ? 13.633 -3.307 -10.164 1 76.62 147 HIS A O 1
ATOM 1188 N N . ARG A 1 148 ? 15.648 -2.488 -9.961 1 89.5 148 ARG A N 1
ATOM 1189 C CA . ARG A 1 148 ? 15.25 -1.661 -8.828 1 89.5 148 ARG A CA 1
ATOM 1190 C C . ARG A 1 148 ? 14.359 -0.508 -9.281 1 89.5 148 ARG A C 1
ATOM 1192 O O . ARG A 1 148 ? 13.406 -0.146 -8.594 1 89.5 148 ARG A O 1
ATOM 1199 N N . GLY A 1 149 ? 14.688 -0.025 -10.469 1 92.88 149 GLY A N 1
ATOM 1200 C CA . GLY A 1 149 ? 13.867 1.041 -11.016 1 92.88 149 GLY A CA 1
ATOM 1201 C C . GLY A 1 149 ? 12.43 0.615 -11.273 1 92.88 149 GLY A C 1
ATOM 1202 O O . GLY A 1 149 ? 11.492 1.345 -10.945 1 92.88 149 GLY A O 1
ATOM 1203 N N . LEU A 1 150 ? 12.242 -0.523 -11.805 1 92.81 150 LEU A N 1
ATOM 1204 C CA . LEU A 1 150 ? 10.898 -1.043 -12.07 1 92.81 150 LEU A CA 1
ATOM 1205 C C . LEU A 1 150 ? 10.156 -1.312 -10.766 1 92.81 150 LEU A C 1
ATOM 1207 O O . LEU A 1 150 ? 8.945 -1.079 -10.68 1 92.81 150 LEU A O 1
ATOM 1211 N N . SER A 1 151 ? 10.914 -1.805 -9.781 1 95.19 151 SER A N 1
ATOM 1212 C CA . SER A 1 151 ? 10.312 -2.008 -8.469 1 95.19 151 SER A CA 1
ATOM 1213 C C . SER A 1 151 ? 9.828 -0.69 -7.871 1 95.19 151 SER A C 1
ATOM 1215 O O . SER A 1 151 ? 8.75 -0.631 -7.277 1 95.19 151 SER A O 1
ATOM 1217 N N . LEU A 1 152 ? 10.664 0.335 -8.062 1 97 152 LEU A N 1
ATOM 1218 C CA . LEU A 1 152 ? 10.297 1.653 -7.551 1 97 152 LEU A CA 1
ATOM 1219 C C . LEU A 1 152 ? 9.023 2.16 -8.227 1 97 152 LEU A C 1
ATOM 1221 O O . LEU A 1 152 ? 8.109 2.629 -7.547 1 97 152 LEU A O 1
ATOM 1225 N N . ASP A 1 153 ? 8.93 2.047 -9.5 1 96.69 153 ASP A N 1
ATOM 1226 C CA . ASP A 1 153 ? 7.746 2.473 -10.234 1 96.69 153 ASP A CA 1
ATOM 1227 C C . ASP A 1 153 ? 6.523 1.649 -9.828 1 96.69 153 ASP A C 1
ATOM 1229 O O . ASP A 1 153 ? 5.434 2.195 -9.641 1 96.69 153 ASP A O 1
ATOM 1233 N N . TYR A 1 154 ? 6.73 0.372 -9.734 1 96.25 154 TYR A N 1
ATOM 1234 C CA . TYR A 1 154 ? 5.645 -0.517 -9.336 1 96.25 154 TYR A CA 1
ATOM 1235 C C . TYR A 1 154 ? 5.082 -0.118 -7.977 1 96.25 154 TYR A C 1
ATOM 1237 O O . TYR A 1 154 ? 3.875 0.081 -7.832 1 96.25 154 TYR A O 1
ATOM 1245 N N . LEU A 1 155 ? 5.941 0.057 -6.926 1 98.19 155 LEU A N 1
ATOM 1246 C CA . LEU A 1 155 ? 5.496 0.418 -5.582 1 98.19 155 LEU A CA 1
ATOM 1247 C C . LEU A 1 155 ? 4.844 1.798 -5.578 1 98.19 155 LEU A C 1
ATOM 1249 O O . LEU A 1 155 ? 3.867 2.025 -4.863 1 98.19 155 LEU A O 1
ATOM 1253 N N . ARG A 1 156 ? 5.375 2.713 -6.359 1 98.56 156 ARG A N 1
ATOM 1254 C CA . ARG A 1 156 ? 4.758 4.031 -6.496 1 98.56 156 ARG A CA 1
ATOM 1255 C C . ARG A 1 156 ? 3.309 3.912 -6.953 1 98.56 156 ARG A C 1
ATOM 1257 O O . ARG A 1 156 ? 2.414 4.512 -6.355 1 98.56 156 ARG A O 1
ATOM 1264 N N . GLN A 1 157 ? 3.113 3.127 -8.008 1 98 157 GLN A N 1
ATOM 1265 C CA . GLN A 1 157 ? 1.771 2.975 -8.562 1 98 157 GLN A CA 1
ATOM 1266 C C . GLN A 1 157 ? 0.851 2.258 -7.578 1 98 157 GLN A C 1
ATOM 1268 O O . GLN A 1 157 ? -0.341 2.564 -7.5 1 98 157 GLN A O 1
ATOM 1273 N N . ILE A 1 158 ? 1.4 1.334 -6.785 1 98.12 158 ILE A N 1
ATOM 1274 C CA . ILE A 1 158 ? 0.611 0.647 -5.77 1 98.12 158 ILE A CA 1
ATOM 1275 C C . ILE A 1 158 ? 0.193 1.637 -4.684 1 98.12 158 ILE A C 1
ATOM 1277 O O . ILE A 1 158 ? -0.953 1.622 -4.23 1 98.12 158 ILE A O 1
ATOM 1281 N N . ILE A 1 159 ? 1.116 2.512 -4.23 1 98.62 159 ILE A N 1
ATOM 1282 C CA . ILE A 1 159 ? 0.819 3.516 -3.217 1 98.62 159 ILE A CA 1
ATOM 1283 C C . ILE A 1 159 ? -0.289 4.441 -3.713 1 98.62 159 ILE A C 1
ATOM 1285 O O . ILE A 1 159 ? -1.242 4.727 -2.986 1 98.62 159 ILE A O 1
ATOM 1289 N N . LEU A 1 160 ? -0.227 4.867 -4.949 1 98.38 160 LEU A N 1
ATOM 1290 C CA . LEU A 1 160 ? -1.248 5.73 -5.531 1 98.38 160 LEU A CA 1
ATOM 1291 C C . LEU A 1 160 ? -2.574 4.988 -5.668 1 98.38 160 LEU A C 1
ATOM 1293 O O . LEU A 1 160 ? -3.639 5.562 -5.434 1 98.38 160 LEU A O 1
ATOM 1297 N N . CYS A 1 161 ? -2.488 3.736 -6.047 1 96.94 161 CYS A N 1
ATOM 1298 C CA . CYS A 1 161 ? -3.674 2.898 -6.188 1 96.94 161 CYS A CA 1
ATOM 1299 C C . CYS A 1 161 ? -4.395 2.746 -4.855 1 96.94 161 CYS A C 1
ATOM 1301 O O . CYS A 1 161 ? -5.625 2.754 -4.805 1 96.94 161 CYS A O 1
ATOM 1303 N N . ASN A 1 162 ? -3.662 2.592 -3.779 1 96.38 162 ASN A N 1
ATOM 1304 C CA . ASN A 1 162 ? -4.25 2.398 -2.459 1 96.38 162 ASN A CA 1
ATOM 1305 C C . ASN A 1 162 ? -4.824 3.699 -1.905 1 96.38 162 ASN A C 1
ATOM 1307 O O . ASN A 1 162 ? -5.781 3.678 -1.126 1 96.38 162 ASN A O 1
ATOM 1311 N N . ALA A 1 163 ? -4.188 4.832 -2.256 1 96.25 163 ALA A N 1
ATOM 1312 C CA . ALA A 1 163 ? -4.641 6.148 -1.813 1 96.25 163 ALA A CA 1
ATOM 1313 C C . ALA A 1 163 ? -4.91 6.16 -0.312 1 96.25 163 ALA A C 1
ATOM 1315 O O . ALA A 1 163 ? -5.988 6.574 0.127 1 96.25 163 ALA A O 1
ATOM 1316 N N . ASP A 1 164 ? -3.951 5.738 0.467 1 95.06 164 ASP A N 1
ATOM 1317 C CA . ASP A 1 164 ? -4.086 5.621 1.916 1 95.06 164 ASP A CA 1
ATOM 1318 C C . ASP A 1 164 ? -4.359 6.98 2.555 1 95.06 164 ASP A C 1
ATOM 1320 O O . ASP A 1 164 ? -3.465 7.824 2.635 1 95.06 164 ASP A O 1
ATOM 1324 N N . ASP A 1 165 ? -5.531 7.145 3.016 1 93.44 165 ASP A N 1
ATOM 1325 C CA . ASP A 1 165 ? -5.934 8.43 3.57 1 93.44 165 ASP A CA 1
ATOM 1326 C C . ASP A 1 165 ? -5.914 8.406 5.098 1 93.44 165 ASP A C 1
ATOM 1328 O O . ASP A 1 165 ? -6.566 9.227 5.746 1 93.44 165 ASP A O 1
ATOM 1332 N N . SER A 1 166 ? -5.215 7.41 5.645 1 92.19 166 SER A N 1
ATOM 1333 C CA . SER A 1 166 ? -5.055 7.387 7.094 1 92.19 166 SER A CA 1
ATOM 1334 C C . SER A 1 166 ? -4.383 8.656 7.598 1 92.19 166 SER A C 1
ATOM 1336 O O . SER A 1 166 ? -3.439 9.156 6.98 1 92.19 166 SER A O 1
ATOM 1338 N N . ILE A 1 167 ? -4.898 9.148 8.68 1 91.75 167 ILE A N 1
ATOM 1339 C CA . ILE A 1 167 ? -4.332 10.336 9.32 1 91.75 167 ILE A CA 1
ATOM 1340 C C . ILE A 1 167 ? -3.232 9.922 10.297 1 91.75 167 ILE A C 1
ATOM 1342 O O . ILE A 1 167 ? -3.49 9.188 11.258 1 91.75 167 ILE A O 1
ATOM 1346 N N . GLU A 1 168 ? -2.055 10.375 10.062 1 92.12 168 GLU A N 1
ATOM 1347 C CA . GLU A 1 168 ? -0.921 10.125 10.945 1 92.12 168 GLU A CA 1
ATOM 1348 C C . GLU A 1 168 ? -0.664 11.312 11.867 1 92.12 168 GLU A C 1
ATOM 1350 O O . GLU A 1 168 ? -0.189 12.359 11.414 1 92.12 168 GLU A O 1
ATOM 1355 N N . ILE A 1 169 ? -0.958 11.07 13.031 1 87.88 169 ILE A N 1
ATOM 1356 C CA . ILE A 1 169 ? -0.928 12.172 13.992 1 87.88 169 ILE A CA 1
ATOM 1357 C C . ILE A 1 169 ? 0.517 12.484 14.367 1 87.88 169 ILE A C 1
ATOM 1359 O O . ILE A 1 169 ? 1.371 11.594 14.383 1 87.88 169 ILE A O 1
ATOM 1363 N N . SER A 1 170 ? 0.766 13.703 14.477 1 75 170 SER A N 1
ATOM 1364 C CA . SER A 1 170 ? 2.109 14.172 14.805 1 75 170 SER A CA 1
ATOM 1365 C C . SER A 1 170 ? 2.375 14.062 16.297 1 75 170 SER A C 1
ATOM 1367 O O . SER A 1 170 ? 1.439 14.016 17.109 1 75 170 SER A O 1
ATOM 1369 N N . GLY A 1 171 ? 3.598 13.617 16.594 1 66.5 171 GLY A N 1
ATOM 1370 C CA . GLY A 1 171 ? 4.062 13.711 17.969 1 66.5 171 GLY A CA 1
ATOM 1371 C C . GLY A 1 171 ? 5.18 14.719 18.156 1 66.5 171 GLY A C 1
ATOM 1372 O O . GLY A 1 171 ? 5.562 15.406 17.203 1 66.5 171 GLY A O 1
ATOM 1373 N N . ILE A 1 172 ? 5.348 15.039 19.359 1 54.94 172 ILE A N 1
ATOM 1374 C CA . ILE A 1 172 ? 6.363 16.031 19.688 1 54.94 172 ILE A CA 1
ATOM 1375 C C . ILE A 1 172 ? 7.738 15.367 19.719 1 54.94 172 ILE A C 1
ATOM 1377 O O . ILE A 1 172 ? 7.934 14.344 20.375 1 54.94 172 ILE A O 1
ATOM 1381 N N . ALA A 1 173 ? 8.562 15.578 18.641 1 52.62 173 ALA A N 1
ATOM 1382 C CA . ALA A 1 173 ? 9.984 15.258 18.766 1 52.62 173 ALA A CA 1
ATOM 1383 C C . ALA A 1 173 ? 10.828 16.531 18.844 1 52.62 173 ALA A C 1
ATOM 1385 O O . ALA A 1 173 ? 10.828 17.344 17.922 1 52.62 173 ALA A O 1
ATOM 1386 N N . GLY A 1 174 ? 11.781 16.656 19.828 1 45.03 174 GLY A N 1
ATOM 1387 C CA . GLY A 1 174 ? 12.656 17.812 19.922 1 45.03 174 GLY A CA 1
ATOM 1388 C C . GLY A 1 174 ? 11.938 19.125 19.703 1 45.03 174 GLY A C 1
ATOM 1389 O O . GLY A 1 174 ? 12.461 20.016 19.031 1 45.03 174 GLY A O 1
ATOM 1390 N N . ASN A 1 175 ? 10.867 19.297 20.375 1 50.53 175 ASN A N 1
ATOM 1391 C CA . ASN A 1 175 ? 10.109 20.547 20.406 1 50.53 175 ASN A CA 1
ATOM 1392 C C . ASN A 1 175 ? 9.359 20.781 19.094 1 50.53 175 ASN A C 1
ATOM 1394 O O . ASN A 1 175 ? 8.992 21.906 18.781 1 50.53 175 ASN A O 1
ATOM 1398 N N . GLN A 1 176 ? 9.453 19.875 18.156 1 49.72 176 GLN A N 1
ATOM 1399 C CA . GLN A 1 176 ? 8.703 20.016 16.922 1 49.72 176 GLN A CA 1
ATOM 1400 C C . GLN A 1 176 ? 7.73 18.859 16.719 1 49.72 176 GLN A C 1
ATOM 1402 O O . GLN A 1 176 ? 7.988 17.734 17.172 1 49.72 176 GLN A O 1
ATOM 1407 N N . PHE A 1 177 ? 6.582 19.219 16.297 1 47.84 177 PHE A N 1
ATOM 1408 C CA . PHE A 1 177 ? 5.602 18.203 15.93 1 47.84 177 PHE A CA 1
ATOM 1409 C C . PHE A 1 177 ? 6 17.5 14.641 1 47.84 177 PHE A C 1
ATOM 1411 O O . PHE A 1 177 ? 6.277 18.156 13.633 1 47.84 177 PHE A O 1
ATOM 1418 N N . VAL A 1 178 ? 6.398 16.281 14.719 1 52.59 178 VAL A N 1
ATOM 1419 C CA . VAL A 1 178 ? 6.758 15.508 13.531 1 52.59 178 VAL A CA 1
ATOM 1420 C C . VAL A 1 178 ? 5.746 14.383 13.328 1 52.59 178 VAL A C 1
ATOM 1422 O O . VAL A 1 178 ? 5.289 13.766 14.297 1 52.59 178 VAL A O 1
ATOM 1425 N N . SER A 1 179 ? 5.098 14.508 12.156 1 54.53 179 SER A N 1
ATOM 1426 C CA . SER A 1 179 ? 4.262 13.367 11.812 1 54.53 179 SER A CA 1
ATOM 1427 C C . SER A 1 179 ? 5.016 12.055 12.008 1 54.53 179 SER A C 1
ATOM 1429 O O . SER A 1 179 ? 6.16 11.922 11.562 1 54.53 179 SER A O 1
ATOM 1431 N N . LYS A 1 180 ? 4.344 11.281 12.898 1 66.06 180 LYS A N 1
ATOM 1432 C CA . LYS A 1 180 ? 4.953 9.977 13.141 1 66.06 180 LYS A CA 1
ATOM 1433 C C . LYS A 1 180 ? 4.25 8.891 12.336 1 66.06 180 LYS A C 1
ATOM 1435 O O . LYS A 1 180 ? 3.02 8.836 12.289 1 66.06 180 LYS A O 1
ATOM 1440 N N . ALA A 1 181 ? 4.957 8.258 11.57 1 69.81 181 ALA A N 1
ATOM 1441 C CA . ALA A 1 181 ? 4.477 7.105 10.812 1 69.81 181 ALA A CA 1
ATOM 1442 C C . ALA A 1 181 ? 3.797 6.09 11.719 1 69.81 181 ALA A C 1
ATOM 1444 O O . ALA A 1 181 ? 2.844 5.422 11.312 1 69.81 181 ALA A O 1
ATOM 1445 N N . PHE A 1 182 ? 4.125 6.203 12.977 1 79.88 182 PHE A N 1
ATOM 1446 C CA . PHE A 1 182 ? 3.678 5.168 13.898 1 79.88 182 PHE A CA 1
ATOM 1447 C C . PHE A 1 182 ? 2.812 5.766 15 1 79.88 182 PHE A C 1
ATOM 1449 O O . PHE A 1 182 ? 2.801 6.984 15.195 1 79.88 182 PHE A O 1
ATOM 1456 N N . GLY A 1 183 ? 2.018 4.934 15.555 1 82.62 183 GLY A N 1
ATOM 1457 C CA . GLY A 1 183 ? 1.217 5.328 16.703 1 82.62 183 GLY A CA 1
ATOM 1458 C C . GLY A 1 183 ? -0.186 5.77 16.328 1 82.62 183 GLY A C 1
ATOM 1459 O O . GLY A 1 183 ? -1.024 6 17.203 1 82.62 183 GLY A O 1
ATOM 1460 N N . SER A 1 184 ? -0.437 5.891 15.047 1 86.5 184 SER A N 1
ATOM 1461 C CA . SER A 1 184 ? -1.762 6.293 14.586 1 86.5 184 SER A CA 1
ATOM 1462 C C . SER A 1 184 ? -2.623 5.078 14.258 1 86.5 184 SER A C 1
ATOM 1464 O O . SER A 1 184 ? -2.131 4.09 13.711 1 86.5 184 SER A O 1
ATOM 1466 N N . ARG A 1 185 ? -3.846 5.227 14.633 1 88.25 185 ARG A N 1
ATOM 1467 C CA . ARG A 1 185 ? -4.789 4.172 14.273 1 88.25 185 ARG A CA 1
ATOM 1468 C C . ARG A 1 185 ? -5.066 4.164 12.773 1 88.25 185 ARG A C 1
ATOM 1470 O O . ARG A 1 185 ? -5.129 5.223 12.148 1 88.25 185 ARG A O 1
ATOM 1477 N N . ARG A 1 186 ? -5.25 2.971 12.281 1 91.5 186 ARG A N 1
ATOM 1478 C CA . ARG A 1 186 ? -5.602 2.797 10.875 1 91.5 186 ARG A CA 1
ATOM 1479 C C . ARG A 1 186 ? -6.398 1.515 10.672 1 91.5 186 ARG A C 1
ATOM 1481 O O . ARG A 1 186 ? -6.457 0.66 11.555 1 91.5 186 ARG A O 1
ATOM 1488 N N . VAL A 1 187 ? -7.047 1.479 9.547 1 91.19 187 VAL A N 1
ATOM 1489 C CA . VAL A 1 187 ? -7.816 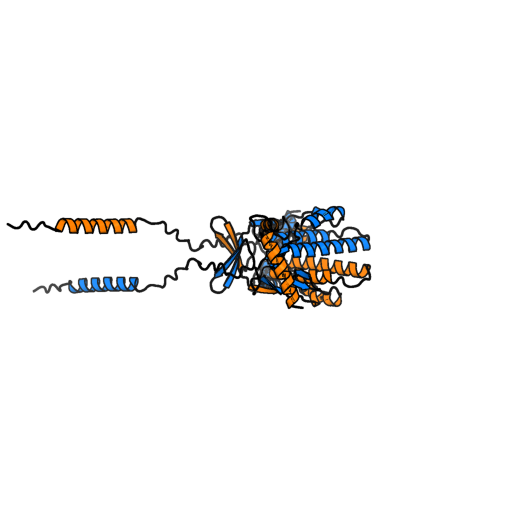0.293 9.188 1 91.19 187 VAL A CA 1
ATOM 1490 C C . VAL A 1 187 ? -6.973 -0.621 8.297 1 91.19 187 VAL A C 1
ATOM 1492 O O . VAL A 1 187 ? -6.387 -0.172 7.312 1 91.19 187 VAL A O 1
ATOM 1495 N N . CYS A 1 188 ? -6.891 -1.866 8.75 1 94.06 188 CYS A N 1
ATOM 1496 C CA . CYS A 1 188 ? -6.062 -2.826 8.031 1 94.06 188 CYS A CA 1
ATOM 1497 C C . CYS A 1 188 ? -6.863 -4.066 7.656 1 94.06 188 CYS A C 1
ATOM 1499 O O . CYS A 1 188 ? -7.734 -4.5 8.414 1 94.06 188 CYS A O 1
ATOM 1501 N N . ARG A 1 189 ? -6.535 -4.547 6.488 1 93.88 189 ARG A N 1
ATOM 1502 C CA . ARG A 1 189 ? -6.953 -5.906 6.16 1 93.88 189 ARG A CA 1
ATOM 1503 C C . ARG A 1 189 ? -6.086 -6.934 6.883 1 93.88 189 ARG A C 1
ATOM 1505 O O . ARG A 1 189 ? -5.176 -6.57 7.633 1 93.88 189 ARG A O 1
ATOM 1512 N N . ASP A 1 190 ? -6.445 -8.219 6.762 1 92.25 190 ASP A N 1
ATOM 1513 C CA . ASP A 1 190 ? -5.68 -9.305 7.375 1 92.25 190 ASP A CA 1
ATOM 1514 C C . ASP A 1 190 ? -4.879 -10.07 6.324 1 92.25 190 ASP A C 1
ATOM 1516 O O . ASP A 1 190 ? -5.449 -10.75 5.477 1 92.25 190 ASP A O 1
ATOM 1520 N N . PRO A 1 191 ? -3.566 -10.016 6.445 1 95.69 191 PRO A N 1
ATOM 1521 C CA . PRO A 1 191 ? -2.752 -10.695 5.434 1 95.69 191 PRO A CA 1
ATOM 1522 C C . PRO A 1 191 ? -2.66 -12.203 5.656 1 95.69 191 PRO A C 1
ATOM 1524 O O . PRO A 1 191 ? -2.148 -12.922 4.801 1 95.69 191 PRO A O 1
ATOM 1527 N N . ALA A 1 192 ? -3.162 -12.719 6.734 1 93.81 192 ALA A N 1
ATOM 1528 C CA . ALA A 1 192 ? -2.967 -14.109 7.137 1 93.81 192 ALA A CA 1
ATOM 1529 C C . ALA A 1 192 ? -3.447 -15.07 6.055 1 93.81 192 ALA A C 1
ATOM 1531 O O . ALA A 1 192 ? -2.809 -16.094 5.789 1 93.81 192 ALA A O 1
ATOM 1532 N N . TRP A 1 193 ? -4.516 -14.797 5.457 1 91.06 193 TRP A N 1
ATOM 1533 C CA . TRP A 1 193 ? -5.074 -15.742 4.496 1 91.06 193 TRP A CA 1
ATOM 1534 C C . TRP A 1 193 ? -4.16 -15.891 3.281 1 91.06 193 TRP A C 1
ATOM 1536 O O . TRP A 1 193 ? -4.098 -16.953 2.668 1 91.06 193 TRP A O 1
ATOM 1546 N N . LEU A 1 194 ? -3.48 -14.828 2.902 1 95.12 194 LEU A N 1
ATOM 1547 C CA . LEU A 1 194 ? -2.543 -14.914 1.788 1 95.12 194 LEU A CA 1
ATOM 1548 C C . LEU A 1 194 ? -1.409 -15.883 2.1 1 95.12 194 LEU A C 1
ATOM 1550 O O . LEU A 1 194 ? -0.998 -16.656 1.237 1 95.12 194 LEU A O 1
ATOM 1554 N N . TYR A 1 195 ? -0.946 -15.867 3.285 1 95.81 195 TYR A N 1
ATOM 1555 C CA . TYR A 1 195 ? 0.062 -16.828 3.707 1 95.81 195 TYR A CA 1
ATOM 1556 C C . TYR A 1 195 ? -0.522 -18.234 3.77 1 95.81 195 TYR A C 1
ATOM 1558 O O . TYR A 1 195 ? 0.148 -19.219 3.42 1 95.81 195 TYR A O 1
ATOM 1566 N N . ASP A 1 196 ? -1.76 -18.344 4.164 1 92.75 196 ASP A N 1
ATOM 1567 C CA . ASP A 1 196 ? -2.426 -19.641 4.281 1 92.75 196 ASP A CA 1
ATOM 1568 C C . ASP A 1 196 ? -2.449 -20.359 2.939 1 92.75 196 ASP A C 1
ATOM 1570 O O . ASP A 1 196 ? -2.344 -21.594 2.893 1 92.75 196 ASP A O 1
ATOM 1574 N N . VAL A 1 197 ? -2.527 -19.688 1.908 1 93.25 197 VAL A N 1
ATOM 1575 C CA . VAL A 1 197 ? -2.727 -20.328 0.616 1 93.25 197 VAL A CA 1
ATOM 1576 C C . VAL A 1 197 ? -1.387 -20.484 -0.098 1 93.25 197 VAL A C 1
ATOM 1578 O O . VAL A 1 197 ? -1.297 -21.156 -1.125 1 93.25 197 VAL A O 1
ATOM 1581 N N . THR A 1 198 ? -0.308 -19.844 0.448 1 95.5 198 THR A N 1
ATOM 1582 C CA . THR A 1 198 ? 0.946 -19.828 -0.298 1 95.5 198 THR A CA 1
ATOM 1583 C C . THR A 1 198 ? 2.061 -20.5 0.504 1 95.5 198 THR A C 1
ATOM 1585 O O . THR A 1 198 ? 3.203 -20.562 0.048 1 95.5 198 THR A O 1
ATOM 1588 N N . SER A 1 199 ? 1.771 -21.031 1.677 1 94.81 199 SER A N 1
ATOM 1589 C CA . SER A 1 199 ? 2.807 -21.547 2.57 1 94.81 199 SER A CA 1
ATOM 1590 C C . SER A 1 199 ? 3.141 -23 2.258 1 94.81 199 SER A C 1
ATOM 1592 O O . SER A 1 199 ? 4.062 -23.562 2.844 1 94.81 199 SER A O 1
ATOM 1594 N N . CYS A 1 200 ? 2.465 -23.625 1.237 1 93.44 200 CYS A N 1
ATOM 1595 C CA . CYS A 1 200 ? 2.654 -25.047 0.966 1 93.44 200 CYS A CA 1
ATOM 1596 C C . CYS A 1 200 ? 3.174 -25.281 -0.449 1 93.44 200 CYS A C 1
ATOM 1598 O O . CYS A 1 200 ? 2.957 -26.328 -1.036 1 93.44 200 CYS A O 1
ATOM 1600 N N . GLY A 1 201 ? 3.697 -24.234 -1.019 1 91.56 201 GLY A N 1
ATOM 1601 C CA . GLY A 1 201 ? 4.246 -24.359 -2.359 1 91.56 201 GLY A CA 1
ATOM 1602 C C . GLY A 1 201 ? 3.312 -23.844 -3.438 1 91.56 201 GLY A C 1
ATOM 1603 O O . GLY A 1 201 ? 2.244 -23.312 -3.137 1 91.56 201 GLY A O 1
ATOM 1604 N N . VAL A 1 202 ? 3.619 -24.016 -4.656 1 89.88 202 VAL A N 1
ATOM 1605 C CA . VAL A 1 202 ? 2.949 -23.344 -5.77 1 89.88 202 VAL A CA 1
ATOM 1606 C C . VAL A 1 202 ? 1.636 -24.062 -6.086 1 89.88 202 VAL A C 1
ATOM 1608 O O . VAL A 1 202 ? 0.747 -23.484 -6.719 1 89.88 202 VAL A O 1
ATOM 1611 N N . SER A 1 203 ? 1.52 -25.328 -5.66 1 92.75 203 SER A N 1
ATOM 1612 C CA . SER A 1 203 ? 0.302 -26.078 -5.949 1 92.75 203 SER A CA 1
ATOM 1613 C C . SER A 1 203 ? -0.808 -25.734 -4.961 1 92.75 203 SER A C 1
ATOM 1615 O O . SER A 1 203 ? -1.951 -26.156 -5.125 1 92.75 203 SER A O 1
ATOM 1617 N N . GLY A 1 204 ? -0.417 -24.906 -4 1 92.94 204 GLY A N 1
ATOM 1618 C CA . GLY A 1 204 ? -1.402 -24.516 -3.008 1 92.94 204 GLY A CA 1
ATOM 1619 C C . GLY A 1 204 ? -1.454 -25.438 -1.812 1 92.94 204 GLY A C 1
ATOM 1620 O O . GLY A 1 204 ? -0.797 -26.484 -1.801 1 92.94 204 GLY A O 1
ATOM 1621 N N . CYS A 1 205 ? -2.178 -25.031 -0.788 1 93.56 205 CYS A N 1
ATOM 1622 C CA . CYS A 1 205 ? -2.318 -25.797 0.446 1 93.56 205 CYS A CA 1
ATOM 1623 C C . CYS A 1 205 ? -3.629 -26.578 0.46 1 93.56 205 CYS A C 1
ATOM 1625 O O . CYS A 1 205 ? -4.684 -26.031 0.128 1 93.56 205 CYS A O 1
ATOM 1627 N N . LYS A 1 206 ? -3.533 -27.797 0.851 1 92.31 206 LYS A N 1
ATOM 1628 C CA . LYS A 1 206 ? -4.688 -28.703 0.812 1 92.31 206 LYS A CA 1
ATOM 1629 C C . LYS A 1 206 ? -5.895 -28.062 1.503 1 92.31 206 LYS A C 1
ATOM 1631 O O . LYS A 1 206 ? -5.801 -27.641 2.652 1 92.31 206 LYS A O 1
ATOM 1636 N N . GLY A 1 207 ? -6.977 -28 0.8 1 91.62 207 GLY A N 1
ATOM 1637 C CA . GLY A 1 207 ? -8.234 -27.516 1.351 1 91.62 207 GLY A CA 1
ATOM 1638 C C . GLY A 1 207 ? -8.336 -26 1.358 1 91.62 207 GLY A C 1
ATOM 1639 O O . GLY A 1 207 ? -9.328 -25.453 1.828 1 91.62 207 GLY A O 1
ATOM 1640 N N . ARG A 1 208 ? -7.434 -25.344 0.925 1 92.12 208 ARG A N 1
ATOM 1641 C CA . ARG A 1 208 ? -7.453 -23.891 0.876 1 92.12 208 ARG A CA 1
ATOM 1642 C C . ARG A 1 208 ? -7.605 -23.391 -0.557 1 92.12 208 ARG A C 1
ATOM 1644 O O . ARG A 1 208 ? -7.711 -24.188 -1.49 1 92.12 208 ARG A O 1
ATOM 1651 N N . GLY A 1 209 ? -7.688 -22.062 -0.641 1 89.06 209 GLY A N 1
ATOM 1652 C CA . GLY A 1 209 ? -7.723 -21.484 -1.976 1 89.06 209 GLY A CA 1
ATOM 1653 C C . GLY A 1 209 ? -6.504 -21.828 -2.809 1 89.06 209 GLY A C 1
ATOM 1654 O O . GLY A 1 209 ? -5.387 -21.875 -2.293 1 89.06 209 GLY A O 1
ATOM 1655 N N . PHE A 1 210 ? -6.738 -22.094 -4.125 1 92.5 210 PHE A N 1
ATOM 1656 C CA . PHE A 1 210 ? -5.688 -22.359 -5.105 1 92.5 210 PHE A CA 1
ATOM 1657 C C . PHE A 1 210 ? -5.086 -23.734 -4.906 1 92.5 210 PHE A C 1
ATOM 1659 O O . PHE A 1 210 ? -3.939 -23.984 -5.285 1 92.5 210 PHE A O 1
ATOM 1666 N N . ASP A 1 211 ? -5.812 -24.578 -4.176 1 94 211 ASP A N 1
ATOM 1667 C CA . ASP A 1 211 ? -5.367 -25.953 -3.953 1 94 211 ASP A CA 1
ATOM 1668 C C . ASP A 1 211 ? -5.539 -26.797 -5.215 1 94 211 ASP A C 1
ATOM 1670 O O . ASP A 1 211 ? -6.637 -26.859 -5.777 1 94 211 ASP A O 1
ATOM 1674 N N . HIS A 1 212 ? -4.422 -27.406 -5.699 1 96.06 212 HIS A N 1
ATOM 1675 C CA . HIS A 1 212 ? -4.445 -28.312 -6.836 1 96.06 212 HIS A CA 1
ATOM 1676 C C . HIS A 1 212 ? -3.826 -29.656 -6.477 1 96.06 212 HIS A C 1
ATOM 1678 O O . HIS A 1 212 ? -2.715 -29.719 -5.945 1 96.06 212 HIS A O 1
ATOM 1684 N N . SER A 1 213 ? -4.547 -30.656 -6.828 1 95.44 213 SER A N 1
ATOM 1685 C CA . SER A 1 213 ? -3.982 -31.984 -6.66 1 95.44 213 SER A CA 1
ATOM 1686 C C . SER A 1 213 ? -2.793 -32.219 -7.59 1 95.44 213 SER A C 1
ATOM 1688 O O . SER A 1 213 ? -2.578 -31.438 -8.523 1 95.44 213 SER A O 1
ATOM 1690 N N . ALA A 1 214 ? -2.037 -33.281 -7.27 1 94.38 214 ALA A N 1
ATOM 1691 C CA . ALA A 1 214 ? -0.89 -33.594 -8.109 1 94.38 214 ALA A CA 1
ATOM 1692 C C . ALA A 1 214 ? -1.32 -33.844 -9.555 1 94.38 214 ALA A C 1
ATOM 1694 O O . ALA A 1 214 ? -0.66 -33.375 -10.492 1 94.38 214 ALA A O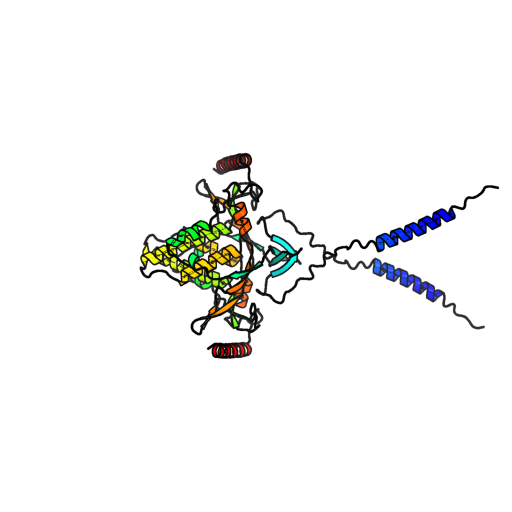 1
ATOM 1695 N N . ASP A 1 215 ? -2.436 -34.531 -9.711 1 95.5 215 ASP A N 1
ATOM 1696 C CA . ASP A 1 215 ? -2.945 -34.812 -11.047 1 95.5 215 ASP A CA 1
ATOM 1697 C C . ASP A 1 215 ? -3.355 -33.531 -11.766 1 95.5 215 ASP A C 1
ATOM 1699 O O . ASP A 1 215 ? -3.059 -33.375 -12.953 1 95.5 215 ASP A O 1
ATOM 1703 N N . GLU A 1 216 ? -4.059 -32.688 -11.031 1 95.19 216 GLU A N 1
ATOM 1704 C CA . GLU A 1 216 ? -4.473 -31.422 -11.602 1 95.19 216 GLU A CA 1
ATOM 1705 C C . GLU A 1 216 ? -3.264 -30.594 -12.039 1 95.19 216 GLU A C 1
ATOM 1707 O O . GLU A 1 216 ? -3.279 -29.984 -13.102 1 95.19 216 GLU A O 1
ATOM 1712 N N . MET A 1 217 ? -2.246 -30.578 -11.227 1 94.94 217 MET A N 1
ATOM 1713 C CA . MET A 1 217 ? -1.039 -29.828 -11.539 1 94.94 217 MET A CA 1
ATOM 1714 C C . MET A 1 217 ? -0.365 -30.359 -12.789 1 94.94 217 MET A C 1
ATOM 1716 O O . MET A 1 217 ? 0.12 -29.594 -13.625 1 94.94 217 MET A O 1
ATOM 1720 N N . ASP A 1 218 ? -0.327 -31.672 -12.867 1 94.19 218 ASP A N 1
ATOM 1721 C CA . ASP A 1 218 ? 0.244 -32.281 -14.055 1 94.19 218 ASP A CA 1
ATOM 1722 C C . ASP A 1 218 ? -0.481 -31.828 -15.32 1 94.19 218 ASP A C 1
ATOM 1724 O O . ASP A 1 218 ? 0.156 -31.5 -16.328 1 94.19 218 ASP A O 1
ATOM 1728 N N . ASP A 1 219 ? -1.795 -31.812 -15.273 1 93.69 219 ASP A N 1
ATOM 1729 C CA . ASP A 1 219 ? -2.598 -31.359 -16.406 1 93.69 219 ASP A CA 1
ATOM 1730 C C . ASP A 1 219 ? -2.309 -29.891 -16.734 1 93.69 219 ASP A C 1
ATOM 1732 O O . ASP A 1 219 ? -2.15 -29.531 -17.891 1 93.69 219 ASP A O 1
ATOM 1736 N N . ILE A 1 220 ? -2.215 -29.062 -15.695 1 92.06 220 ILE A N 1
ATOM 1737 C CA . ILE A 1 220 ? -1.975 -27.641 -15.844 1 92.06 220 ILE A CA 1
ATOM 1738 C C . ILE A 1 220 ? -0.616 -27.406 -16.5 1 92.06 220 ILE A C 1
ATOM 1740 O O . ILE A 1 220 ? -0.502 -26.625 -17.453 1 92.06 220 ILE A O 1
ATOM 1744 N N . LEU A 1 221 ? 0.386 -28.109 -16.016 1 89.56 221 LEU A N 1
ATOM 1745 C CA . LEU A 1 221 ? 1.743 -27.938 -16.516 1 89.56 221 LEU A CA 1
ATOM 1746 C C . LEU A 1 221 ? 1.858 -28.406 -17.969 1 89.56 221 LEU A C 1
ATOM 1748 O O . LEU A 1 221 ? 2.598 -27.828 -18.75 1 89.56 221 LEU A O 1
ATOM 1752 N N . GLN A 1 222 ? 1.103 -29.453 -18.297 1 88.94 222 GLN A N 1
ATOM 1753 C CA . GLN A 1 222 ? 1.084 -29.938 -19.672 1 88.94 222 GLN A CA 1
ATOM 1754 C C . GLN A 1 222 ? 0.446 -28.922 -20.609 1 88.94 222 GLN A C 1
ATOM 1756 O O . GLN A 1 222 ? 0.958 -28.656 -21.703 1 88.94 222 GLN A O 1
ATOM 1761 N N . GLU A 1 223 ? -0.672 -28.375 -20.203 1 85.44 223 GLU A N 1
ATOM 1762 C CA . GLU A 1 223 ? -1.339 -27.344 -21 1 85.44 223 GLU A CA 1
ATOM 1763 C C . GLU A 1 223 ? -0.45 -26.125 -21.188 1 85.44 223 GLU A C 1
ATOM 1765 O O . GLU A 1 223 ? -0.421 -25.531 -22.25 1 85.44 223 GLU A O 1
ATOM 1770 N N . GLU A 1 224 ? 0.178 -25.75 -20.062 1 79.88 224 GLU A N 1
ATOM 1771 C CA . GLU A 1 224 ? 1.083 -24.594 -20.125 1 79.88 224 GLU A CA 1
ATOM 1772 C C . GLU A 1 224 ? 2.215 -24.859 -21.125 1 79.88 224 GLU A C 1
ATOM 1774 O O . GLU A 1 224 ? 2.604 -23.953 -21.875 1 79.88 224 GLU A O 1
ATOM 1779 N N . ALA A 1 225 ? 2.717 -26.016 -21.094 1 79.25 225 ALA A N 1
ATOM 1780 C CA . ALA A 1 2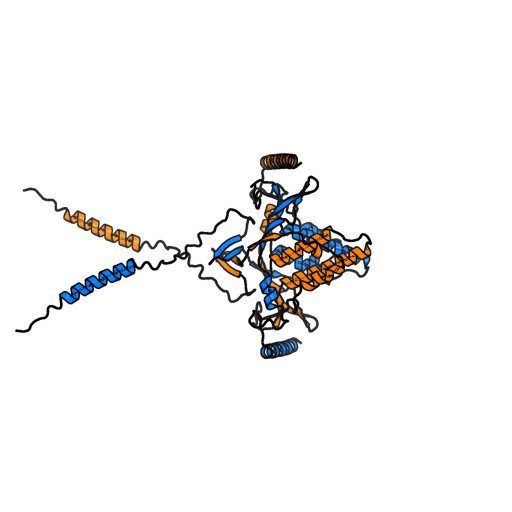25 ? 3.809 -26.391 -21.984 1 79.25 225 ALA A CA 1
ATOM 1781 C C . ALA A 1 225 ? 3.352 -26.375 -23.438 1 79.25 225 ALA A C 1
ATOM 1783 O O . ALA A 1 225 ? 4.094 -25.953 -24.328 1 79.25 225 ALA A O 1
ATOM 1784 N N . GLU A 1 226 ? 2.162 -26.781 -23.641 1 76.5 226 GLU A N 1
ATOM 1785 C CA . GLU A 1 226 ? 1.616 -26.828 -25 1 76.5 226 GLU A CA 1
ATOM 1786 C C . GLU A 1 226 ? 1.295 -25.422 -25.5 1 76.5 226 GLU A C 1
ATOM 1788 O O . GLU A 1 226 ? 1.447 -25.141 -26.703 1 76.5 226 GLU A O 1
ATOM 1793 N N . GLY A 1 227 ? 0.724 -24.578 -24.625 1 64.25 227 GLY A N 1
ATOM 1794 C CA . GLY A 1 227 ? 0.426 -23.203 -25.016 1 64.25 227 GLY A CA 1
ATOM 1795 C C . GLY A 1 227 ? 1.664 -22.406 -25.359 1 64.25 227 GLY A C 1
ATOM 1796 O O . GLY A 1 227 ? 1.637 -21.578 -26.266 1 64.25 227 GLY A O 1
ATOM 1797 N N . GLU A 1 228 ? 2.656 -22.609 -24.562 1 60.56 228 GLU A N 1
ATOM 1798 C CA . GLU A 1 228 ? 3.941 -21.984 -24.859 1 60.56 228 GLU A CA 1
ATOM 1799 C C . GLU A 1 228 ? 4.469 -22.422 -26.219 1 60.56 228 GLU A C 1
ATOM 1801 O O . GLU A 1 228 ? 5.031 -21.609 -26.969 1 60.56 228 GLU A O 1
ATOM 1806 N N . ALA A 1 229 ? 4.125 -23.609 -26.594 1 54.47 229 ALA A N 1
ATOM 1807 C CA . ALA A 1 229 ? 4.562 -24.172 -27.875 1 54.47 229 ALA A CA 1
ATOM 1808 C C . ALA A 1 229 ? 3.816 -23.516 -29.031 1 54.47 229 ALA A C 1
ATOM 1810 O O . ALA A 1 229 ? 4.379 -23.328 -30.109 1 54.47 229 ALA A O 1
ATOM 1811 N N . THR A 1 230 ? 2.643 -23.109 -28.734 1 46.84 230 THR A N 1
ATOM 1812 C CA . THR A 1 230 ? 1.854 -22.516 -29.812 1 46.84 230 THR A CA 1
ATOM 1813 C C . THR A 1 230 ? 2.189 -21.047 -29.984 1 46.84 230 THR A C 1
ATOM 1815 O O . THR A 1 230 ? 1.861 -20.438 -31 1 46.84 230 THR A O 1
ATOM 1818 N N . LEU A 1 231 ? 2.643 -20.438 -29.016 1 49.72 231 LEU A N 1
ATOM 1819 C CA . LEU A 1 231 ? 3.01 -19.031 -29.125 1 49.72 231 LEU A CA 1
ATOM 1820 C C . LEU A 1 231 ? 4.402 -18.875 -29.719 1 49.72 231 LEU A C 1
ATOM 1822 O O . LEU A 1 231 ? 4.812 -17.766 -30.062 1 49.72 231 LEU A O 1
ATOM 1826 N N . GLU A 1 232 ? 5.125 -19.922 -29.75 1 40 232 GLU A N 1
ATOM 1827 C CA . GLU A 1 232 ? 6.332 -19.953 -30.562 1 40 232 GLU A CA 1
ATOM 1828 C C . GLU A 1 232 ? 6.008 -20.281 -32.031 1 40 232 GLU A C 1
ATOM 1830 O O . GLU A 1 232 ? 5.09 -21.047 -32.281 1 40 232 GLU A O 1
ATOM 1835 N N . MET B 1 1 ? -95.25 16.516 12.258 1 29.72 1 MET B N 1
ATOM 1836 C CA . MET B 1 1 ? -94.688 15.734 11.148 1 29.72 1 MET B CA 1
ATOM 1837 C C . MET B 1 1 ? -93.188 16 10.984 1 29.72 1 MET B C 1
ATOM 1839 O O . MET B 1 1 ? -92.812 17.062 10.516 1 29.72 1 MET B O 1
ATOM 1843 N N . GLY B 1 2 ? -92.375 15.68 12.016 1 39.06 2 GLY B N 1
ATOM 1844 C CA . GLY B 1 2 ? -91 15.914 12.195 1 39.06 2 GLY B CA 1
ATOM 1845 C C . GLY B 1 2 ? -90.125 15.133 11.219 1 39.06 2 GLY B C 1
ATOM 1846 O O . GLY B 1 2 ? -90.312 13.93 11.031 1 39.06 2 GLY B O 1
ATOM 1847 N N . HIS B 1 3 ? -89.812 15.758 10.062 1 4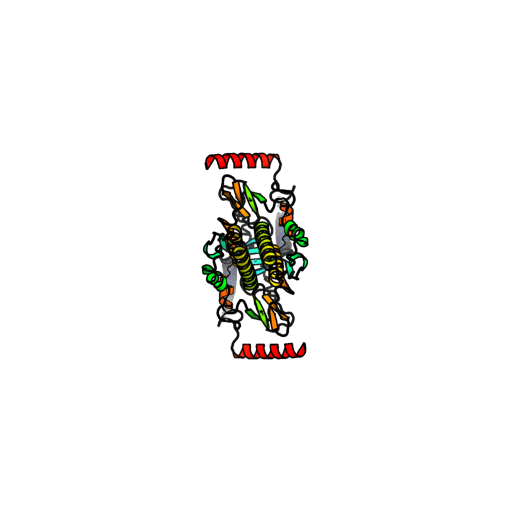3.38 3 HIS B N 1
ATOM 1848 C CA . HIS B 1 3 ? -88.938 15.266 8.984 1 43.38 3 HIS B CA 1
ATOM 1849 C C . HIS B 1 3 ? -87.625 14.805 9.508 1 43.38 3 HIS B C 1
ATOM 1851 O O . HIS B 1 3 ? -86.875 15.578 10.148 1 43.38 3 HIS B O 1
ATOM 1857 N N . SER B 1 4 ? -87.562 13.555 9.977 1 47.06 4 SER B N 1
ATOM 1858 C CA . SER B 1 4 ? -86.312 12.859 10.32 1 47.06 4 SER B CA 1
ATOM 1859 C C . SER B 1 4 ? -85.438 12.727 9.109 1 47.06 4 SER B C 1
ATOM 1861 O O . SER B 1 4 ? -85.812 12.133 8.102 1 47.06 4 SER B O 1
ATOM 1863 N N . THR B 1 5 ? -84.75 13.844 8.797 1 52.78 5 THR B N 1
ATOM 1864 C CA . THR B 1 5 ? -83.75 13.812 7.719 1 52.78 5 THR B CA 1
ATOM 1865 C C . THR B 1 5 ? -82.812 12.641 7.883 1 52.78 5 THR B C 1
ATOM 1867 O O . THR B 1 5 ? -82.312 12.406 8.977 1 52.78 5 THR B O 1
ATOM 1870 N N . PRO B 1 6 ? -83.062 11.586 7.031 1 53.53 6 PRO B N 1
ATOM 1871 C CA . PRO B 1 6 ? -82.312 10.336 7.09 1 53.53 6 PRO B CA 1
ATOM 1872 C C . PRO B 1 6 ? -80.812 10.562 6.895 1 53.53 6 PRO B C 1
ATOM 1874 O O . PRO B 1 6 ? -80.375 11.227 5.941 1 53.53 6 PRO B O 1
ATOM 1877 N N . TRP B 1 7 ? -80.062 10.719 8.008 1 55 7 TRP B N 1
ATOM 1878 C CA . TRP B 1 7 ? -78.625 10.844 8.078 1 55 7 TRP B CA 1
ATOM 1879 C C . TRP B 1 7 ? -77.938 9.656 7.402 1 55 7 TRP B C 1
ATOM 1881 O O . TRP B 1 7 ? -76.688 9.555 7.398 1 55 7 TRP B O 1
ATOM 1891 N N . TYR B 1 8 ? -78.75 8.852 6.637 1 60.31 8 TYR B N 1
ATOM 1892 C CA . TYR B 1 8 ? -78.188 7.613 6.137 1 60.31 8 TYR B CA 1
ATOM 1893 C C . TYR B 1 8 ? -77.312 7.883 4.941 1 60.31 8 TYR B C 1
ATOM 1895 O O . TYR B 1 8 ? -76.25 7.227 4.773 1 60.31 8 TYR B O 1
ATOM 1903 N N . PRO B 1 9 ? -77.688 8.922 4.176 1 62.19 9 PRO B N 1
ATOM 1904 C CA . PRO B 1 9 ? -76.875 9.062 2.996 1 62.19 9 PRO B CA 1
ATOM 1905 C C . PRO B 1 9 ? -75.438 9.594 3.338 1 62.19 9 PRO B C 1
ATOM 1907 O O . PRO B 1 9 ? -74.5 9.281 2.648 1 62.19 9 PRO B O 1
ATOM 1910 N N . ILE B 1 10 ? -75.438 10.32 4.453 1 63.69 10 ILE B N 1
ATOM 1911 C CA . ILE B 1 10 ? -74.125 10.891 4.797 1 63.69 10 ILE B CA 1
ATOM 1912 C C . ILE B 1 10 ? -73.188 9.789 5.305 1 63.69 10 ILE B C 1
ATOM 1914 O O . ILE B 1 10 ? -72 9.781 4.996 1 63.69 10 ILE B O 1
ATOM 1918 N N . PHE B 1 11 ? -73.812 8.758 5.914 1 63.34 11 PHE B N 1
ATOM 1919 C CA . PHE B 1 11 ? -73 7.68 6.434 1 63.34 11 PHE B CA 1
ATOM 1920 C C . PHE B 1 11 ? -72.5 6.77 5.301 1 63.34 11 PHE B C 1
ATOM 1922 O O . PHE B 1 11 ? -71.375 6.281 5.324 1 63.34 11 PHE B O 1
ATOM 1929 N N . SER B 1 12 ? -73.25 6.629 4.23 1 64.5 12 SER B N 1
ATOM 1930 C CA . SER B 1 12 ? -72.875 5.801 3.094 1 64.5 12 SER B CA 1
ATOM 1931 C C . SER B 1 12 ? -71.812 6.469 2.266 1 64.5 12 SER B C 1
ATOM 1933 O O . SER B 1 12 ? -70.875 5.805 1.8 1 64.5 12 SER B O 1
ATOM 1935 N N . LEU B 1 13 ? -71.875 7.723 2.203 1 65.88 13 LEU B N 1
ATOM 1936 C CA . LEU B 1 13 ? -70.875 8.445 1.443 1 65.88 13 LEU B CA 1
ATOM 1937 C C . LEU B 1 13 ? -69.5 8.484 2.193 1 65.88 13 LEU B C 1
ATOM 1939 O O . LEU B 1 13 ? -68.438 8.375 1.583 1 65.88 13 LEU B O 1
ATOM 1943 N N . SER B 1 14 ? -69.625 8.508 3.479 1 67.19 14 SER B N 1
ATOM 1944 C CA . SER B 1 14 ? -68.375 8.492 4.27 1 67.19 14 SER B CA 1
ATOM 1945 C C . SER B 1 14 ? -67.688 7.121 4.227 1 67.19 14 SER B C 1
ATOM 1947 O O . SER B 1 14 ? -66.5 7.023 4.188 1 67.19 14 SER B O 1
ATOM 1949 N N . LEU B 1 15 ? -68.562 6.102 4.105 1 70.44 15 LEU B N 1
ATOM 1950 C CA . LEU B 1 15 ? -68 4.75 3.994 1 70.44 15 LEU B CA 1
ATOM 1951 C C . LEU B 1 15 ? -67.375 4.527 2.623 1 70.44 15 LEU B C 1
ATOM 1953 O O . LEU B 1 15 ? -66.312 3.908 2.518 1 70.44 15 LEU B O 1
ATOM 1957 N N . LEU B 1 16 ? -67.938 5.062 1.628 1 71 16 LEU B N 1
ATOM 1958 C CA . LEU B 1 16 ? -67.375 4.969 0.282 1 71 16 LEU B CA 1
ATOM 1959 C C . LEU B 1 16 ? -66.125 5.781 0.164 1 71 16 LEU B C 1
ATOM 1961 O O . LEU B 1 16 ? -65.125 5.328 -0.438 1 71 16 LEU B O 1
ATOM 1965 N N . LEU B 1 17 ? -66.125 6.918 0.726 1 69.75 17 LEU B N 1
ATOM 1966 C CA . LEU B 1 17 ? -64.938 7.746 0.724 1 69.75 17 LEU B CA 1
ATOM 1967 C C . LEU B 1 17 ? -63.812 7.09 1.533 1 69.75 17 LEU B C 1
ATOM 1969 O O . LEU B 1 17 ? -62.625 7.113 1.128 1 69.75 17 LEU B O 1
ATOM 1973 N N . PHE B 1 18 ? -64.188 6.469 2.625 1 72.25 18 PHE B N 1
ATOM 1974 C CA . PHE B 1 18 ? -63.188 5.719 3.43 1 72.25 18 PHE B CA 1
ATOM 1975 C C . PHE B 1 18 ? -62.656 4.527 2.652 1 72.25 18 PHE B C 1
ATOM 1977 O O . PHE B 1 18 ? -61.438 4.25 2.695 1 72.25 18 PHE B O 1
ATOM 1984 N N . VAL B 1 19 ? -63.469 3.852 1.869 1 70.56 19 VAL B N 1
ATOM 1985 C CA . VAL B 1 19 ? -63.031 2.742 1.025 1 70.56 19 VAL B CA 1
ATOM 1986 C C . VAL B 1 19 ? -62.156 3.268 -0.114 1 70.56 19 VAL B C 1
ATOM 1988 O O . VAL B 1 19 ? -61.125 2.678 -0.436 1 70.56 19 VAL B O 1
ATOM 1991 N N . LEU B 1 20 ? -62.406 4.363 -0.631 1 68.38 20 LEU B N 1
ATOM 1992 C CA . LEU B 1 20 ? -61.625 4.957 -1.71 1 68.38 20 LEU B CA 1
ATOM 1993 C C . LEU B 1 20 ? -60.312 5.473 -1.188 1 68.38 20 LEU B C 1
ATOM 1995 O O . LEU B 1 20 ? -59.281 5.312 -1.844 1 68.38 20 LEU B O 1
ATOM 1999 N N . ILE B 1 21 ? -60.281 6.094 -0.082 1 68 21 ILE B N 1
ATOM 2000 C CA . ILE B 1 21 ? -59.031 6.535 0.517 1 68 21 ILE B CA 1
ATOM 2001 C C . ILE B 1 21 ? -58.156 5.32 0.859 1 68 21 ILE B C 1
ATOM 2003 O O . ILE B 1 21 ? -56.969 5.32 0.612 1 68 21 ILE B O 1
ATOM 2007 N N . ASN B 1 22 ? -58.781 4.301 1.408 1 63.59 22 ASN B N 1
ATOM 2008 C CA . ASN B 1 22 ? -58.031 3.07 1.651 1 63.59 22 ASN B CA 1
ATOM 2009 C C . ASN B 1 22 ? -57.531 2.451 0.349 1 63.59 22 ASN B C 1
ATOM 2011 O O . ASN B 1 22 ? -56.406 1.975 0.279 1 63.59 22 ASN B O 1
ATOM 2015 N N . LEU B 1 23 ? -58.312 2.439 -0.624 1 60.09 23 LEU B N 1
ATOM 2016 C CA . LEU B 1 23 ? -57.875 1.987 -1.942 1 60.09 23 LEU B CA 1
ATOM 2017 C C . LEU B 1 23 ? -56.781 2.904 -2.504 1 60.09 23 LEU B C 1
ATOM 2019 O O . LEU B 1 23 ? -55.812 2.434 -3.109 1 60.09 23 LEU B O 1
ATOM 2023 N N . PHE B 1 24 ? -56.938 4.141 -2.42 1 57.78 24 PHE B N 1
ATOM 2024 C CA . PHE B 1 24 ? -55.906 5.086 -2.828 1 57.78 24 PHE B CA 1
ATOM 2025 C C . PHE B 1 24 ? -54.625 4.855 -2.045 1 57.78 24 PHE B C 1
ATOM 2027 O O . PHE B 1 24 ? -53.531 4.848 -2.619 1 57.78 24 PHE B O 1
ATOM 2034 N N . LEU B 1 25 ? -54.688 4.871 -0.767 1 54.06 25 LEU B N 1
ATOM 2035 C CA . LEU B 1 25 ? -53.5 4.594 0.026 1 54.06 25 LEU B CA 1
ATOM 2036 C C . LEU B 1 25 ? -52.906 3.223 -0.321 1 54.06 25 LEU B C 1
ATOM 2038 O O . LEU B 1 25 ? -51.719 3.023 -0.266 1 54.06 25 LEU B O 1
ATOM 2042 N N . LEU B 1 26 ? -53.75 2.273 -0.573 1 48.75 26 LEU B N 1
ATOM 2043 C CA . LEU B 1 26 ? -53.281 0.974 -1.029 1 48.75 26 LEU B CA 1
ATOM 2044 C C . LEU B 1 26 ? -52.625 1.086 -2.406 1 48.75 26 LEU B C 1
ATOM 2046 O O . LEU B 1 26 ? -51.656 0.397 -2.693 1 48.75 26 LEU B O 1
ATOM 2050 N N . PHE B 1 27 ? -53.312 1.746 -3.305 1 46.47 27 PHE B N 1
ATOM 2051 C CA . PHE B 1 27 ? -52.75 1.886 -4.641 1 46.47 27 PHE B CA 1
ATOM 2052 C C . PHE B 1 27 ? -51.75 3.018 -4.68 1 46.47 27 PHE B C 1
ATOM 2054 O O . PHE B 1 27 ? -51.062 3.225 -5.699 1 46.47 27 PHE B O 1
ATOM 2061 N N . SER B 1 28 ? -51.844 4.062 -3.908 1 39.91 28 SER B N 1
ATOM 2062 C CA . SER B 1 28 ? -50.688 4.961 -3.855 1 39.91 28 SER B CA 1
ATOM 2063 C C . SER B 1 28 ? -49.438 4.219 -3.449 1 39.91 28 SER B C 1
ATOM 2065 O O . SER B 1 28 ? -49.188 4.012 -2.262 1 39.91 28 SER B O 1
ATOM 2067 N N . ASP B 1 29 ? -49.125 3.266 -4.188 1 33.5 29 ASP B N 1
ATOM 2068 C CA . ASP B 1 29 ? -47.812 2.613 -4.137 1 33.5 29 ASP B CA 1
ATOM 2069 C C . ASP B 1 29 ? -46.688 3.641 -4.07 1 33.5 29 ASP B C 1
ATOM 2071 O O . ASP B 1 29 ? -46.406 4.332 -5.055 1 33.5 29 ASP B O 1
ATOM 2075 N N . ARG B 1 30 ? -46.625 4.578 -3.025 1 34.56 30 ARG B N 1
ATOM 2076 C CA . ARG B 1 30 ? -45.25 5.07 -3.057 1 34.56 30 ARG B CA 1
ATOM 2077 C C . ARG B 1 30 ? -44.25 3.953 -3.43 1 34.56 30 ARG B C 1
ATOM 2079 O O . ARG B 1 30 ? -44.375 2.84 -2.91 1 34.56 30 ARG B O 1
ATOM 2086 N N . PRO B 1 31 ? -43.625 4.078 -4.629 1 31.08 31 PRO B N 1
ATOM 2087 C CA . PRO B 1 31 ? -42.625 3.037 -4.797 1 31.08 31 PRO B CA 1
ATOM 2088 C C . PRO B 1 31 ? -41.719 2.873 -3.561 1 31.08 31 PRO B C 1
ATOM 2090 O O . PRO B 1 31 ? -41.156 3.85 -3.072 1 31.08 31 PRO B O 1
ATOM 2093 N N . ILE B 1 32 ? -42.25 2.342 -2.447 1 29.8 32 ILE B N 1
ATOM 2094 C CA . ILE B 1 32 ? -41.188 1.923 -1.527 1 29.8 32 ILE B CA 1
ATOM 2095 C C . ILE B 1 32 ? -40 1.397 -2.316 1 29.8 32 ILE B C 1
ATOM 2097 O O . ILE B 1 32 ? -40.094 0.377 -3.002 1 29.8 32 ILE B O 1
ATOM 2101 N N . THR B 1 33 ? -39.281 2.42 -2.887 1 26.59 33 THR B N 1
ATOM 2102 C CA . THR B 1 33 ? -37.969 1.895 -3.299 1 26.59 33 THR B CA 1
ATOM 2103 C C . THR B 1 33 ? -37.438 0.943 -2.246 1 26.59 33 THR B C 1
ATOM 2105 O O . THR B 1 33 ? -37.156 1.349 -1.111 1 26.59 33 THR B O 1
ATOM 2108 N N . HIS B 1 34 ? -38.125 -0.129 -2.025 1 27.59 34 HIS B N 1
ATOM 2109 C CA . HIS B 1 34 ? -37.406 -1.173 -1.322 1 27.59 34 HIS B CA 1
ATOM 2110 C C . HIS B 1 34 ? -35.906 -1.07 -1.594 1 27.59 34 HIS B C 1
ATOM 2112 O O . HIS B 1 34 ? -35.469 -1.125 -2.748 1 27.59 34 HIS B O 1
ATOM 2118 N N . ALA B 1 35 ? -35.312 -0.196 -0.848 1 28.75 35 ALA B N 1
ATOM 2119 C CA . ALA B 1 35 ? -33.875 -0.452 -0.942 1 28.75 35 ALA B CA 1
ATOM 2120 C C . ALA B 1 35 ? -33.594 -1.949 -1.02 1 28.75 35 ALA B C 1
ATOM 2122 O O . ALA B 1 35 ? -33.906 -2.697 -0.09 1 28.75 35 ALA B O 1
ATOM 2123 N N . ARG B 1 36 ? -33.906 -2.527 -2.174 1 29.05 36 ARG B N 1
ATOM 2124 C CA . ARG B 1 36 ? -33.469 -3.879 -2.512 1 29.05 36 ARG B CA 1
ATOM 2125 C C . ARG B 1 36 ? -32.25 -4.281 -1.694 1 29.05 36 ARG B C 1
ATOM 2127 O O . ARG B 1 36 ? -31.391 -3.447 -1.407 1 29.05 36 ARG B O 1
ATOM 2134 N N . HIS B 1 37 ? -32.406 -5.121 -0.731 1 31.47 37 HIS B N 1
ATOM 2135 C CA . HIS B 1 37 ? -31.25 -5.82 -0.189 1 31.47 37 HIS B CA 1
ATOM 2136 C C . HIS B 1 37 ? -30.078 -5.77 -1.159 1 31.47 37 HIS B C 1
ATOM 2138 O O . HIS B 1 37 ? -30.25 -5.984 -2.361 1 31.47 37 HIS B O 1
ATOM 2144 N N . PRO B 1 38 ? -29.188 -4.836 -0.926 1 34.62 38 PRO B N 1
ATOM 2145 C CA . PRO B 1 38 ? -28.234 -4.996 -2.025 1 34.62 38 PRO B CA 1
ATOM 2146 C C . PRO B 1 38 ? -28.047 -6.453 -2.441 1 34.62 38 PRO B C 1
ATOM 2148 O O . PRO B 1 38 ? -27.406 -7.223 -1.729 1 34.62 38 PRO B O 1
ATOM 2151 N N . SER B 1 39 ? -29.094 -7.227 -2.592 1 34.59 39 SER B N 1
ATOM 2152 C CA . SER B 1 39 ? -29.047 -8.523 -3.25 1 34.59 39 SER B CA 1
ATOM 2153 C C . SER B 1 39 ? -27.953 -8.57 -4.32 1 34.59 39 SER B C 1
ATOM 2155 O O . SER B 1 39 ? -27.562 -9.648 -4.762 1 34.59 39 SER B O 1
ATOM 2157 N N . ASN B 1 40 ? -27.875 -7.355 -4.848 1 34.34 40 ASN B N 1
ATOM 2158 C CA . ASN B 1 40 ? -27.031 -7.52 -6.031 1 34.34 40 ASN B CA 1
ATOM 2159 C C . ASN B 1 40 ? -25.562 -7.703 -5.656 1 34.34 40 ASN B C 1
ATOM 2161 O O . ASN B 1 40 ? -24.766 -6.785 -5.82 1 34.34 40 ASN B O 1
ATOM 2165 N N . ARG B 1 41 ? -25.359 -8.156 -4.465 1 41.25 41 ARG B N 1
ATOM 2166 C CA . ARG B 1 41 ? -24 -8.664 -4.352 1 41.25 41 ARG B CA 1
ATOM 2167 C C . ARG B 1 41 ? -23.562 -9.359 -5.641 1 41.25 41 ARG B C 1
ATOM 2169 O O . ARG B 1 41 ? -24.078 -10.422 -5.984 1 41.25 41 ARG B O 1
ATOM 2176 N N . ILE B 1 42 ? -23.578 -8.641 -6.656 1 36.94 42 ILE B N 1
ATOM 2177 C CA . ILE B 1 42 ? -22.938 -9.305 -7.789 1 36.94 42 ILE B CA 1
ATOM 2178 C C . ILE B 1 42 ? -21.641 -9.984 -7.332 1 36.94 42 ILE B C 1
ATOM 2180 O O . ILE B 1 42 ? -20.703 -9.312 -6.914 1 36.94 42 ILE B O 1
ATOM 2184 N N . LEU B 1 43 ? -21.844 -10.961 -6.629 1 37.03 43 LEU B N 1
ATOM 2185 C CA . LEU B 1 43 ? -20.641 -11.773 -6.699 1 37.03 43 LEU B CA 1
ATOM 2186 C C . LEU B 1 43 ? -20.094 -11.812 -8.125 1 37.03 43 LEU B C 1
ATOM 2188 O O . LEU B 1 43 ? -20.562 -12.602 -8.953 1 37.03 43 LEU B O 1
ATOM 2192 N N . SER B 1 44 ? -20.016 -10.703 -8.781 1 36 44 SER B N 1
ATOM 2193 C CA . SER B 1 44 ? -19.562 -10.641 -10.164 1 36 44 SER B CA 1
ATOM 2194 C C . SER B 1 44 ? -18.469 -11.672 -10.438 1 36 44 SER B C 1
ATOM 2196 O O . SER B 1 44 ? -17.594 -11.898 -9.594 1 36 44 SER B O 1
ATOM 2198 N N . THR B 1 45 ? -18.688 -12.648 -11.195 1 39.88 45 THR B N 1
ATOM 2199 C CA . THR B 1 45 ? -17.797 -13.555 -11.898 1 39.88 45 THR B CA 1
ATOM 2200 C C . THR B 1 45 ? -16.422 -12.938 -12.07 1 39.88 45 THR B C 1
ATOM 2202 O O . THR B 1 45 ? -15.469 -13.625 -12.453 1 39.88 45 THR B O 1
ATOM 2205 N N . ASP B 1 46 ? -16.422 -11.688 -12.164 1 46.16 46 ASP B N 1
ATOM 2206 C CA . ASP B 1 46 ? -15.086 -11.164 -12.484 1 46.16 46 ASP B CA 1
ATOM 2207 C C . ASP B 1 46 ? -14.242 -11.016 -11.219 1 46.16 46 ASP B C 1
ATOM 2209 O O . ASP B 1 46 ? -13.75 -9.922 -10.922 1 46.16 46 ASP B O 1
ATOM 2213 N N . ARG B 1 47 ? -14.445 -11.938 -10.375 1 50.75 47 ARG B N 1
ATOM 2214 C CA . ARG B 1 47 ? -13.781 -11.953 -9.078 1 50.75 47 ARG B CA 1
ATOM 2215 C C . ARG B 1 47 ? -12.273 -11.812 -9.234 1 50.75 47 ARG B C 1
ATOM 2217 O O . ARG B 1 47 ? -11.609 -12.719 -9.75 1 50.75 47 ARG B O 1
ATOM 2224 N N . ILE B 1 48 ? -11.828 -10.672 -9.344 1 50.94 48 ILE B N 1
ATOM 2225 C CA . ILE B 1 48 ? -10.383 -10.484 -9.359 1 50.94 48 ILE B CA 1
ATOM 2226 C C . ILE B 1 48 ? -9.766 -11.141 -8.125 1 50.94 48 ILE B C 1
ATOM 2228 O O . ILE B 1 48 ? -8.773 -11.867 -8.227 1 50.94 48 ILE B O 1
ATOM 2232 N N . ALA B 1 49 ? -9.953 -10.703 -6.945 1 54.41 49 ALA B N 1
ATOM 2233 C CA . ALA B 1 49 ? -9.273 -11.344 -5.82 1 54.41 49 ALA B CA 1
ATOM 2234 C C . ALA B 1 49 ? -10.273 -11.945 -4.84 1 54.41 49 ALA B C 1
ATOM 2236 O O . ALA B 1 49 ? -11.297 -11.336 -4.535 1 54.41 49 ALA B O 1
ATOM 2237 N N . PRO B 1 50 ? -10.164 -13.414 -4.613 1 51.31 50 PRO B N 1
ATOM 2238 C CA . PRO B 1 50 ? -11.047 -14.344 -3.908 1 51.31 50 PRO B CA 1
ATOM 2239 C C . PRO B 1 50 ? -11.609 -13.758 -2.617 1 51.31 50 PRO B C 1
ATOM 2241 O O . PRO B 1 50 ? -12.789 -13.969 -2.301 1 51.31 50 PRO B O 1
ATOM 2244 N N . HIS B 1 51 ? -10.82 -13.43 -1.573 1 59.88 51 HIS B N 1
ATOM 2245 C CA . HIS B 1 51 ? -11.305 -13.891 -0.278 1 59.88 51 HIS B CA 1
ATOM 2246 C C . HIS B 1 51 ? -12.016 -12.773 0.479 1 59.88 51 HIS B C 1
ATOM 2248 O O . HIS B 1 51 ? -13.086 -12.992 1.046 1 59.88 51 HIS B O 1
ATOM 2254 N N . ASP B 1 52 ? -11.461 -11.609 0.805 1 61.25 52 ASP B N 1
ATOM 2255 C CA . ASP B 1 52 ? -11.883 -10.938 2.027 1 61.25 52 ASP B CA 1
ATOM 2256 C C . ASP B 1 52 ? -12.734 -9.711 1.709 1 61.25 52 ASP B C 1
ATOM 2258 O O . ASP B 1 52 ? -12.797 -8.766 2.502 1 61.25 52 ASP B O 1
ATOM 2262 N N . GLY B 1 53 ? -13.359 -9.734 0.448 1 76.69 53 GLY B N 1
ATOM 2263 C CA . GLY B 1 53 ? -14.164 -8.555 0.188 1 76.69 53 GLY B CA 1
ATOM 2264 C C . GLY B 1 53 ? -15.273 -8.797 -0.819 1 76.69 53 GLY B C 1
ATOM 2265 O O . GLY B 1 53 ? -15.438 -9.922 -1.314 1 76.69 53 GLY B O 1
ATOM 2266 N N . PHE B 1 54 ? -16.156 -7.859 -0.929 1 83.25 54 PHE B N 1
ATOM 2267 C CA . PHE B 1 54 ? -17.219 -7.891 -1.925 1 83.25 54 PHE B CA 1
ATOM 2268 C C . PHE B 1 54 ? -17.406 -6.52 -2.561 1 83.25 54 PHE B C 1
ATOM 2270 O O . PHE B 1 54 ? -16.859 -5.523 -2.066 1 83.25 54 PHE B O 1
ATOM 2277 N N . HIS B 1 55 ? -18.062 -6.574 -3.691 1 85.25 55 HIS B N 1
ATOM 2278 C CA . HIS B 1 55 ? -18.344 -5.336 -4.406 1 85.25 55 HIS B CA 1
ATOM 2279 C C . HIS B 1 55 ? -19.797 -4.918 -4.203 1 85.25 55 HIS B C 1
ATOM 2281 O O . HIS B 1 55 ? -20.688 -5.77 -4.059 1 85.25 55 HIS B O 1
ATOM 2287 N N . LEU B 1 56 ? -19.922 -3.604 -4.113 1 83 56 LEU B N 1
ATOM 2288 C CA . LEU B 1 56 ? -21.234 -3.004 -3.914 1 83 56 LEU B CA 1
ATOM 2289 C C . LEU B 1 56 ? -21.469 -1.86 -4.898 1 83 56 LEU B C 1
ATOM 2291 O O . LEU B 1 56 ? -20.562 -1.051 -5.137 1 83 56 LEU B O 1
ATOM 2295 N N . ASP B 1 57 ? -22.609 -1.997 -5.586 1 83.44 57 ASP B N 1
ATOM 2296 C CA . ASP B 1 57 ? -23.031 -0.869 -6.406 1 83.44 57 ASP B CA 1
ATOM 2297 C C . ASP B 1 57 ? -24.078 -0.025 -5.676 1 83.44 57 ASP B C 1
ATOM 2299 O O . ASP B 1 57 ? -25.156 -0.52 -5.332 1 83.44 57 ASP B O 1
ATOM 2303 N N . GLU B 1 58 ? -23.734 1.086 -5.391 1 76.69 58 GLU B N 1
ATOM 2304 C CA . GLU B 1 58 ? -24.641 2.002 -4.711 1 76.69 58 GLU B CA 1
ATOM 2305 C C . GLU B 1 58 ? -24.797 3.305 -5.492 1 76.69 58 GLU B C 1
ATOM 2307 O O . GLU B 1 58 ? -23.844 4.07 -5.629 1 76.69 58 GLU B O 1
ATOM 2312 N N . ASN B 1 59 ? -26.016 3.49 -6.012 1 80.94 59 ASN B N 1
ATOM 2313 C CA . ASN B 1 59 ? -26.328 4.719 -6.73 1 80.94 59 ASN B CA 1
ATOM 2314 C C . ASN B 1 59 ? -25.375 4.957 -7.891 1 80.94 59 ASN B C 1
ATOM 2316 O O . ASN B 1 59 ? -24.875 6.066 -8.07 1 80.94 59 ASN B O 1
ATOM 2320 N N . GLY B 1 60 ? -24.922 3.941 -8.562 1 81.94 60 GLY B N 1
ATOM 2321 C CA . GLY B 1 60 ? -24.078 4.062 -9.742 1 81.94 60 GLY B CA 1
ATOM 2322 C C . GLY B 1 60 ? -22.594 4.098 -9.414 1 81.94 60 GLY B C 1
ATOM 2323 O O . GLY B 1 60 ? -21.766 4.211 -10.312 1 81.94 60 GLY B O 1
ATOM 2324 N N . MET B 1 61 ? -22.328 4.125 -8.125 1 84.25 61 MET B N 1
ATOM 2325 C CA . MET B 1 61 ? -20.922 4.094 -7.711 1 84.25 61 MET B CA 1
ATOM 2326 C C . MET B 1 61 ? -20.516 2.688 -7.289 1 84.25 61 MET B C 1
ATOM 2328 O O . MET B 1 61 ? -21.297 1.978 -6.645 1 84.25 61 MET B O 1
ATOM 2332 N N . GLN B 1 62 ? -19.328 2.336 -7.73 1 86.44 62 GLN B N 1
ATOM 2333 C CA . GLN B 1 62 ? -18.797 1.018 -7.391 1 86.44 62 GLN B CA 1
ATOM 2334 C C . GLN B 1 62 ? -17.938 1.076 -6.133 1 86.44 62 GLN B C 1
ATOM 2336 O O . GLN B 1 62 ? -17.031 1.909 -6.031 1 86.44 62 GLN B O 1
ATOM 2341 N N . TYR B 1 63 ? -18.281 0.228 -5.16 1 87.81 63 TYR B N 1
ATOM 2342 C CA . TYR B 1 63 ? -17.516 0.143 -3.918 1 87.81 63 TYR B CA 1
ATOM 2343 C C . TYR B 1 63 ? -16.906 -1.243 -3.746 1 87.81 63 TYR B C 1
ATOM 2345 O O . TYR B 1 63 ? -17.516 -2.246 -4.129 1 87.81 63 TYR B O 1
ATOM 2353 N N . THR B 1 64 ? -15.742 -1.254 -3.293 1 90.38 64 THR B N 1
ATOM 2354 C CA . THR B 1 64 ? -15.125 -2.488 -2.824 1 90.38 64 THR B CA 1
ATOM 2355 C C . THR B 1 64 ? -15.062 -2.52 -1.3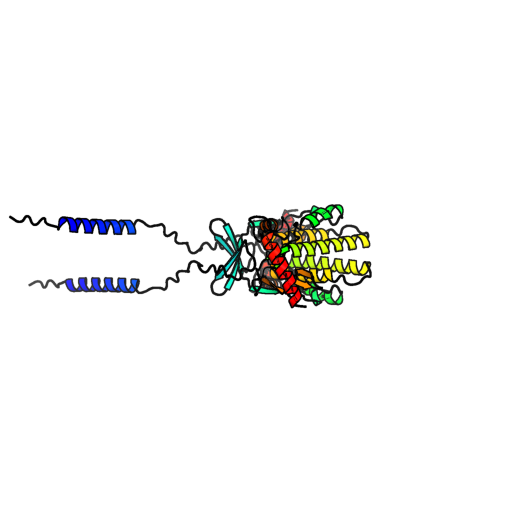 1 90.38 64 THR B C 1
ATOM 2357 O O . THR B 1 64 ? -14.586 -1.569 -0.674 1 90.38 64 THR B O 1
ATOM 2360 N N . CYS B 1 65 ? -15.547 -3.57 -0.735 1 88.38 65 CYS B N 1
ATOM 2361 C CA . CYS B 1 65 ? -15.633 -3.693 0.715 1 88.38 65 CYS B CA 1
ATOM 2362 C C . CYS B 1 65 ? -14.75 -4.824 1.224 1 88.38 65 CYS B C 1
ATOM 2364 O O . CYS B 1 65 ? -14.859 -5.961 0.761 1 88.38 65 CYS B O 1
ATOM 2366 N N . TYR B 1 66 ? -13.914 -4.453 2.135 1 90.69 66 TYR B N 1
ATOM 2367 C CA . TYR B 1 66 ? -13.023 -5.434 2.736 1 90.69 66 TYR B CA 1
ATOM 2368 C C . TYR B 1 66 ? -13.289 -5.574 4.23 1 90.69 66 TYR B C 1
ATOM 2370 O O . TYR B 1 66 ? -13.633 -4.598 4.898 1 90.69 66 TYR B O 1
ATOM 2378 N N . GLN B 1 67 ? -13.195 -6.859 4.684 1 89.62 67 GLN B N 1
ATOM 2379 C CA . GLN B 1 67 ? -13.141 -7.016 6.133 1 89.62 67 GLN B CA 1
ATOM 2380 C C . GLN B 1 67 ? -11.875 -6.383 6.707 1 89.62 67 GLN B C 1
ATOM 2382 O O . GLN B 1 67 ? -10.773 -6.621 6.207 1 89.62 67 GLN B O 1
ATOM 2387 N N . THR B 1 68 ? -12.086 -5.496 7.672 1 91.25 68 THR B N 1
ATOM 2388 C CA . THR B 1 68 ? -10.938 -4.777 8.219 1 91.25 68 THR B CA 1
ATOM 2389 C C . THR B 1 68 ? -11 -4.727 9.742 1 91.25 68 THR B C 1
ATOM 2391 O O . THR B 1 68 ? -12.023 -5.074 10.336 1 91.25 68 THR B O 1
ATOM 2394 N N . LYS B 1 69 ? -9.891 -4.445 10.336 1 91.06 69 LYS B N 1
ATOM 2395 C CA . LYS B 1 69 ? -9.758 -4.191 11.766 1 91.06 69 LYS B CA 1
ATOM 2396 C C . LYS B 1 69 ? -8.922 -2.943 12.031 1 91.06 69 LYS B C 1
ATOM 2398 O O . LYS B 1 69 ? -8.078 -2.57 11.211 1 91.06 69 LYS B O 1
ATOM 2403 N N . LEU B 1 70 ? -9.211 -2.324 13.133 1 90.75 70 LEU B N 1
ATOM 2404 C CA . LEU B 1 70 ? -8.406 -1.185 13.555 1 90.75 70 LEU B CA 1
ATOM 2405 C C . LEU B 1 70 ? -7.062 -1.646 14.117 1 90.75 70 LEU B C 1
ATOM 2407 O O . LEU B 1 70 ? -7.008 -2.604 14.898 1 90.75 70 LEU B O 1
ATOM 2411 N N . ARG B 1 71 ? -6.043 -0.964 13.68 1 92.88 71 ARG B N 1
ATOM 2412 C CA . ARG B 1 71 ? -4.699 -1.28 14.148 1 92.88 71 ARG B CA 1
ATOM 2413 C C . ARG B 1 71 ? -3.889 -0.01 14.391 1 92.88 71 ARG B C 1
ATOM 2415 O O . ARG B 1 71 ? -4.148 1.021 13.766 1 92.88 71 ARG B O 1
ATOM 2422 N N . THR B 1 72 ? -3.021 -0.094 15.336 1 91.75 72 THR B N 1
ATOM 2423 C CA . THR B 1 72 ? -1.979 0.911 15.523 1 91.75 72 THR B CA 1
ATOM 2424 C C . THR B 1 72 ? -0.603 0.323 15.227 1 91.75 72 THR B C 1
ATOM 2426 O O . THR B 1 72 ? -0.219 -0.695 15.805 1 91.75 72 THR B O 1
ATOM 2429 N N . LEU B 1 73 ? 0.039 0.922 14.312 1 92.56 73 LEU B N 1
ATOM 2430 C CA . LEU B 1 73 ? 1.365 0.427 13.961 1 92.56 73 LEU B CA 1
ATOM 2431 C C . LEU B 1 73 ? 2.422 0.975 14.914 1 92.56 73 LEU B C 1
ATOM 2433 O O . LEU B 1 73 ? 2.357 2.139 15.32 1 92.56 73 LEU B O 1
ATOM 2437 N N . HIS B 1 74 ? 3.365 0.122 15.195 1 92.5 74 HIS B N 1
ATOM 2438 C CA . HIS B 1 74 ? 4.531 0.492 15.992 1 92.5 74 HIS B CA 1
ATOM 2439 C C . HIS B 1 74 ? 5.824 0.095 15.281 1 92.5 74 HIS B C 1
ATOM 2441 O O . HIS B 1 74 ? 5.875 -0.932 14.602 1 92.5 74 HIS B O 1
ATOM 2447 N N . ALA B 1 75 ? 6.797 0.912 15.555 1 92.06 75 ALA B N 1
ATOM 2448 C CA . ALA B 1 75 ? 8.086 0.613 14.938 1 92.06 75 ALA B CA 1
ATOM 2449 C C . ALA B 1 75 ? 8.602 -0.755 15.375 1 92.06 75 ALA B C 1
ATOM 2451 O O . ALA B 1 75 ? 8.523 -1.104 16.562 1 92.06 75 ALA B O 1
ATOM 2452 N N . ASP B 1 76 ? 9.016 -1.554 14.453 1 95.06 76 ASP B N 1
ATOM 2453 C CA . ASP B 1 76 ? 9.719 -2.812 14.68 1 95.06 76 ASP B CA 1
ATOM 2454 C C . ASP B 1 76 ? 11.203 -2.686 14.328 1 95.06 76 ASP B C 1
ATOM 2456 O O . ASP B 1 76 ? 11.578 -2.809 13.156 1 95.06 76 ASP B O 1
ATOM 2460 N N . TYR B 1 77 ? 12.008 -2.51 15.25 1 94.38 77 TYR B N 1
ATOM 2461 C CA . TYR B 1 77 ? 13.398 -2.146 15.031 1 94.38 77 TYR B CA 1
ATOM 2462 C C . TYR B 1 77 ? 14.188 -3.32 14.461 1 94.38 77 TYR B C 1
ATOM 2464 O O . TYR B 1 77 ? 15.25 -3.135 13.859 1 94.38 77 TYR B O 1
ATOM 2472 N N . ASP B 1 78 ? 13.742 -4.516 14.633 1 96.31 78 ASP B N 1
ATOM 2473 C CA . ASP B 1 78 ? 14.375 -5.652 13.977 1 96.31 78 ASP B CA 1
ATOM 2474 C C . ASP B 1 78 ? 14.234 -5.562 12.461 1 96.31 78 ASP B C 1
ATOM 2476 O O . ASP B 1 78 ? 15.188 -5.805 11.727 1 96.31 78 ASP B O 1
ATOM 2480 N N . TYR B 1 79 ? 13.094 -5.145 12.016 1 96.94 79 TYR B N 1
ATOM 2481 C CA . TYR B 1 79 ? 12.859 -5.004 10.586 1 96.94 79 TYR B CA 1
ATOM 2482 C C . TYR B 1 79 ? 13.453 -3.701 10.055 1 96.94 79 TYR B C 1
ATOM 2484 O O . TYR B 1 79 ? 13.742 -3.578 8.867 1 96.94 79 TYR B O 1
ATOM 2492 N N . ALA B 1 80 ? 13.602 -2.723 10.977 1 95.38 80 ALA B N 1
ATOM 2493 C CA . ALA B 1 80 ? 14.195 -1.454 10.57 1 95.38 80 ALA B CA 1
ATOM 2494 C C . ALA B 1 80 ? 15.703 -1.582 10.414 1 95.38 80 ALA B C 1
ATOM 2496 O O . ALA B 1 80 ? 16.328 -0.792 9.703 1 95.38 80 ALA B O 1
ATOM 2497 N N . SER B 1 81 ? 16.266 -2.584 11.031 1 94.94 81 SER B N 1
ATOM 2498 C CA . SER B 1 81 ? 17.719 -2.773 10.961 1 94.94 81 SER B CA 1
ATOM 2499 C C . SER B 1 81 ? 18.141 -3.232 9.57 1 94.94 81 SER B C 1
ATOM 2501 O O . SER B 1 81 ? 17.516 -4.117 8.984 1 94.94 81 SER B O 1
ATOM 2503 N N . THR B 1 82 ? 19.219 -2.637 9.078 1 95.38 82 THR B N 1
ATOM 2504 C CA . THR B 1 82 ? 19.75 -3.023 7.773 1 95.38 82 THR B CA 1
ATOM 2505 C C . THR B 1 82 ? 20.953 -3.939 7.93 1 95.38 82 THR B C 1
ATOM 2507 O O . THR B 1 82 ? 21.656 -4.23 6.953 1 95.38 82 THR B O 1
ATOM 2510 N N . ARG B 1 83 ? 21.297 -4.312 9.227 1 94.38 83 ARG B N 1
ATOM 2511 C CA . ARG B 1 83 ? 22.375 -5.27 9.438 1 94.38 83 ARG B CA 1
ATOM 2512 C C . ARG B 1 83 ? 22.062 -6.613 8.797 1 94.38 83 ARG B C 1
ATOM 2514 O O . ARG B 1 83 ? 20.906 -7.066 8.836 1 94.38 83 ARG B O 1
ATOM 2521 N N . HIS B 1 84 ? 23.062 -7.234 8.234 1 95.94 84 HIS B N 1
ATOM 2522 C CA . HIS B 1 84 ? 22.875 -8.508 7.543 1 95.94 84 HIS B CA 1
ATOM 2523 C C . HIS B 1 84 ? 22.344 -9.578 8.492 1 95.94 84 HIS B C 1
ATOM 2525 O O . HIS B 1 84 ? 21.656 -10.508 8.062 1 95.94 84 HIS B O 1
ATOM 2531 N N . ALA B 1 85 ? 22.625 -9.453 9.758 1 96.81 85 ALA B N 1
ATOM 2532 C CA . ALA B 1 85 ? 22.125 -10.391 10.766 1 96.81 85 ALA B CA 1
ATOM 2533 C C . ALA B 1 85 ? 20.609 -10.445 10.758 1 96.81 85 ALA B C 1
ATOM 2535 O O . ALA B 1 85 ? 20.016 -11.391 11.273 1 96.81 85 ALA B O 1
ATOM 2536 N N . HIS B 1 86 ? 19.969 -9.414 10.172 1 97.38 86 HIS B N 1
ATOM 2537 C CA . HIS B 1 86 ? 18.5 -9.352 10.172 1 97.38 86 HIS B CA 1
ATOM 2538 C C . HIS B 1 86 ? 17.938 -9.758 8.82 1 97.38 86 HIS B C 1
ATOM 2540 O O . HIS B 1 86 ? 16.719 -9.68 8.602 1 97.38 86 HIS B O 1
ATOM 2546 N N . ASP B 1 87 ? 18.734 -10.242 7.855 1 97.81 87 ASP B N 1
ATOM 2547 C CA . ASP B 1 87 ? 18.281 -10.633 6.52 1 97.81 87 ASP B CA 1
ATOM 2548 C C . ASP B 1 87 ? 17.234 -11.727 6.59 1 97.81 87 ASP B C 1
ATOM 2550 O O . ASP B 1 87 ? 16.297 -11.75 5.777 1 97.81 87 ASP B O 1
ATOM 2554 N N . TYR B 1 88 ? 17.375 -12.578 7.562 1 97.75 88 TYR B N 1
ATOM 2555 C CA . TYR B 1 88 ? 16.453 -13.711 7.676 1 97.75 88 TYR B CA 1
ATOM 2556 C C . TYR B 1 88 ? 15.031 -13.227 7.91 1 97.75 88 TYR B C 1
ATOM 2558 O O . TYR B 1 88 ? 14.07 -13.883 7.492 1 97.75 88 TYR B O 1
ATOM 2566 N N . LEU B 1 89 ? 14.812 -12.117 8.602 1 98.25 89 LEU B N 1
ATOM 2567 C CA . LEU B 1 89 ? 13.484 -11.562 8.836 1 98.25 89 LEU B CA 1
ATOM 2568 C C . LEU B 1 89 ? 12.805 -11.203 7.52 1 98.25 89 LEU B C 1
ATOM 2570 O O . LEU B 1 89 ? 11.617 -11.5 7.324 1 98.25 89 LEU B O 1
ATOM 2574 N N . TRP B 1 90 ? 13.555 -10.602 6.613 1 98.06 90 TRP B N 1
ATOM 2575 C CA . TRP B 1 90 ? 13.023 -10.156 5.328 1 98.06 90 TRP B CA 1
ATOM 2576 C C . TRP B 1 90 ? 12.836 -11.336 4.379 1 98.06 90 TRP B C 1
ATOM 2578 O O . TRP B 1 90 ? 11.883 -11.367 3.598 1 98.06 90 TRP B O 1
ATOM 2588 N N . ASP B 1 91 ? 13.734 -12.336 4.445 1 96.75 91 ASP B N 1
ATOM 2589 C CA . ASP B 1 91 ? 13.539 -13.578 3.709 1 96.75 91 ASP B CA 1
ATOM 2590 C C . ASP B 1 91 ? 12.258 -14.289 4.164 1 96.75 91 ASP B C 1
ATOM 2592 O O . ASP B 1 91 ? 11.539 -14.867 3.348 1 96.75 91 ASP B O 1
ATOM 2596 N N . GLY B 1 92 ? 11.984 -14.148 5.441 1 97 92 GLY B N 1
ATOM 2597 C CA . GLY B 1 92 ? 10.844 -14.82 6.047 1 97 92 GLY B CA 1
ATOM 2598 C C . GLY B 1 92 ? 9.516 -14.203 5.672 1 97 92 GLY B C 1
ATOM 2599 O O . GLY B 1 92 ? 8.461 -14.797 5.91 1 97 92 GLY B O 1
ATOM 2600 N N . LEU B 1 93 ? 9.562 -13.039 5.043 1 97.81 93 LEU B N 1
ATOM 2601 C CA . LEU B 1 93 ? 8.328 -12.398 4.59 1 97.81 93 LEU B CA 1
ATOM 2602 C C . LEU B 1 93 ? 7.75 -13.133 3.387 1 97.81 93 LEU B C 1
ATOM 2604 O O . LEU B 1 93 ? 6.574 -12.961 3.059 1 97.81 93 LEU B O 1
ATOM 2608 N N . GLN B 1 94 ? 8.609 -13.891 2.676 1 97.19 94 GLN B N 1
ATOM 2609 C CA . GLN B 1 94 ? 8.141 -14.664 1.527 1 97.19 94 GLN B CA 1
ATOM 2610 C C . GLN B 1 94 ? 7.707 -16.062 1.943 1 97.19 94 GLN B C 1
ATOM 2612 O O . GLN B 1 94 ? 8.422 -16.75 2.67 1 97.19 94 GLN B O 1
ATOM 2617 N N . PRO B 1 95 ? 6.52 -16.422 1.528 1 96.25 95 PRO B N 1
ATOM 2618 C CA . PRO B 1 95 ? 6.125 -17.812 1.749 1 96.25 95 PRO B CA 1
ATOM 2619 C C . PRO B 1 95 ? 6.855 -18.797 0.825 1 96.25 95 PRO B C 1
ATOM 2621 O O . PRO B 1 95 ? 7.641 -18.359 -0.028 1 96.25 95 PRO B O 1
ATOM 2624 N N . ASP B 1 96 ? 6.59 -20.047 0.961 1 93.25 96 ASP B N 1
ATOM 2625 C CA . ASP B 1 96 ? 7.297 -21.109 0.239 1 93.25 96 ASP B CA 1
ATOM 2626 C C . ASP B 1 96 ? 7.141 -20.938 -1.271 1 93.25 96 ASP B C 1
ATOM 2628 O O . ASP B 1 96 ? 8.102 -21.125 -2.023 1 93.25 96 ASP B O 1
ATOM 2632 N N . SER B 1 97 ? 6.02 -20.594 -1.678 1 92.88 97 SER B N 1
ATOM 2633 C CA . SER B 1 97 ? 5.789 -20.469 -3.113 1 92.88 97 SER B CA 1
ATOM 2634 C C . SER B 1 97 ? 6.277 -19.109 -3.623 1 92.88 97 SER B C 1
ATOM 2636 O O . SER B 1 97 ? 6.184 -18.812 -4.816 1 92.88 97 SER B O 1
ATOM 2638 N N . LYS B 1 98 ? 6.645 -18.156 -2.68 1 93.75 98 LYS B N 1
ATOM 2639 C CA . LYS B 1 98 ? 7.027 -16.781 -2.99 1 93.75 98 LYS B CA 1
ATOM 2640 C C . LYS B 1 98 ? 5.867 -16.016 -3.619 1 93.75 98 LYS B C 1
ATOM 2642 O O . LYS B 1 98 ? 6.066 -15.219 -4.535 1 93.75 98 LYS B O 1
ATOM 2647 N N . GLY B 1 99 ? 4.676 -16.422 -3.191 1 93.69 99 GLY B N 1
ATOM 2648 C CA . GLY B 1 99 ? 3.471 -15.734 -3.617 1 93.69 99 GLY B CA 1
ATOM 2649 C C . GLY B 1 99 ? 2.893 -16.281 -4.906 1 93.69 99 GLY B C 1
ATOM 2650 O O . GLY B 1 99 ? 1.875 -15.789 -5.398 1 93.69 99 GLY B O 1
ATOM 2651 N N . ALA B 1 100 ? 3.533 -17.312 -5.477 1 92.75 100 ALA B N 1
ATOM 2652 C CA . ALA B 1 100 ? 3.051 -17.922 -6.719 1 92.75 100 ALA B CA 1
ATOM 2653 C C . ALA B 1 100 ? 1.852 -18.828 -6.465 1 92.75 100 ALA B C 1
ATOM 2655 O O . ALA B 1 100 ? 1.821 -19.562 -5.477 1 92.75 100 ALA B O 1
ATOM 2656 N N . VAL B 1 101 ? 0.896 -18.734 -7.312 1 92.19 101 VAL B N 1
ATOM 2657 C CA . VAL B 1 101 ? -0.284 -19.594 -7.297 1 92.19 101 VAL B CA 1
ATOM 2658 C C . VAL B 1 101 ? -0.669 -19.969 -8.727 1 92.19 101 VAL B C 1
ATOM 2660 O O . VAL B 1 101 ? -0.256 -19.312 -9.68 1 92.19 101 VAL B O 1
ATOM 2663 N N . TYR B 1 102 ? -1.366 -21.031 -8.883 1 92 102 TYR B N 1
ATOM 2664 C CA . TYR B 1 102 ? -1.995 -21.375 -10.148 1 92 102 TYR B CA 1
ATOM 2665 C C . TYR B 1 102 ? -3.49 -21.078 -10.117 1 92 102 TYR B C 1
ATOM 2667 O O . TYR B 1 102 ? -4.199 -21.562 -9.219 1 92 102 TYR B O 1
ATOM 2675 N N . THR B 1 103 ? -3.914 -20.266 -11.039 1 90.75 103 THR B N 1
ATOM 2676 C CA . THR B 1 103 ? -5.312 -19.859 -11.023 1 90.75 103 THR B CA 1
ATOM 2677 C C . THR B 1 103 ? -5.746 -19.375 -12.406 1 90.75 103 THR B C 1
ATOM 2679 O O . THR B 1 103 ? -4.91 -19 -13.234 1 90.75 103 THR B O 1
ATOM 2682 N N . SER B 1 104 ? -7.031 -19.422 -12.625 1 88.44 104 SER B N 1
ATOM 2683 C CA . SER B 1 104 ? -7.633 -18.875 -13.836 1 88.44 104 SER B CA 1
ATOM 2684 C C . SER B 1 104 ? -8.164 -1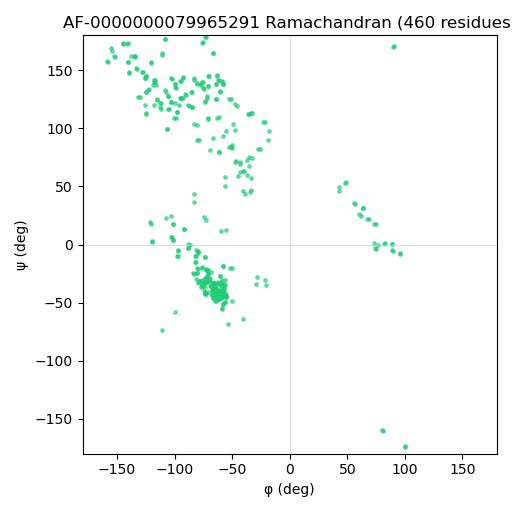7.469 -13.602 1 88.44 104 SER B C 1
ATOM 2686 O O . SER B 1 104 ? -8.547 -16.781 -14.547 1 88.44 104 SER B O 1
ATOM 2688 N N . LEU B 1 105 ? -8.086 -17.062 -12.375 1 86.94 105 LEU B N 1
ATOM 2689 C CA . LEU B 1 105 ? -8.633 -15.758 -12.031 1 86.94 105 LEU B CA 1
ATOM 2690 C C . LEU B 1 105 ? -7.891 -14.641 -12.758 1 86.94 105 LEU B C 1
ATOM 2692 O O . LEU B 1 105 ? -6.676 -14.734 -12.961 1 86.94 105 LEU B O 1
ATOM 2696 N N . ASN B 1 106 ? -8.656 -13.594 -13.133 1 85.25 106 ASN B N 1
ATOM 2697 C CA . ASN B 1 106 ? -8.125 -12.391 -13.75 1 85.25 106 ASN B CA 1
ATOM 2698 C C . ASN B 1 106 ? -7.602 -12.664 -15.156 1 85.25 106 ASN B C 1
ATOM 2700 O O . ASN B 1 106 ? -6.723 -11.953 -15.648 1 85.25 106 ASN B O 1
ATOM 2704 N N . ARG B 1 107 ? -8.117 -13.781 -15.742 1 83.62 107 ARG B N 1
ATOM 2705 C CA . ARG B 1 107 ? -7.738 -14.148 -17.109 1 83.62 107 ARG B CA 1
ATOM 2706 C C . ARG B 1 107 ? -8.969 -14.258 -18 1 83.62 107 ARG B C 1
ATOM 2708 O O . ARG B 1 107 ? -9.914 -14.977 -17.672 1 83.62 107 ARG B O 1
ATOM 2715 N N . PRO B 1 108 ? -8.852 -13.656 -19.125 1 78.56 108 PRO B N 1
ATOM 2716 C CA . PRO B 1 108 ? -10.016 -13.703 -20.016 1 78.56 108 PRO B CA 1
ATOM 2717 C C . PRO B 1 108 ? -10.273 -15.102 -20.578 1 78.56 108 PRO B C 1
ATOM 2719 O O . PRO B 1 108 ? -11.414 -15.445 -20.906 1 78.56 108 PRO B O 1
ATOM 2722 N N . ASP B 1 109 ? -9.242 -15.93 -20.75 1 81.31 109 ASP B N 1
ATOM 2723 C CA . ASP B 1 109 ? -9.406 -17.234 -21.375 1 81.31 109 ASP B CA 1
ATOM 2724 C C . ASP B 1 109 ? -9.75 -18.297 -20.344 1 81.31 109 ASP B C 1
ATOM 2726 O O . ASP B 1 109 ? -9.891 -19.484 -20.672 1 81.31 109 ASP B O 1
ATOM 2730 N N . ASN B 1 110 ? -9.805 -17.969 -19.094 1 84.19 110 ASN B N 1
ATOM 2731 C CA . ASN B 1 110 ? -10.211 -18.812 -17.984 1 84.19 110 ASN B CA 1
ATOM 2732 C C . ASN B 1 110 ? -9.305 -20.031 -17.859 1 84.19 110 ASN B C 1
ATOM 2734 O O . ASN B 1 110 ? -9.742 -21.094 -17.391 1 84.19 110 ASN B O 1
ATOM 2738 N N . LYS B 1 111 ? -8.109 -19.938 -18.312 1 86.25 111 LYS B N 1
ATOM 2739 C CA . LYS B 1 111 ? -7.148 -21.031 -18.156 1 86.25 111 LYS B CA 1
ATOM 2740 C C . LYS B 1 111 ? -6.312 -20.844 -16.891 1 86.25 111 LYS B C 1
ATOM 2742 O O . LYS B 1 111 ? -5.945 -19.719 -16.547 1 86.25 111 LYS B O 1
ATOM 2747 N N . THR B 1 112 ? -6.047 -21.969 -16.312 1 90.44 112 THR B N 1
ATOM 2748 C CA . THR B 1 112 ? -5.246 -21.938 -15.102 1 90.44 112 THR B CA 1
ATOM 2749 C C . THR B 1 112 ? -3.756 -21.922 -15.43 1 90.44 112 THR B C 1
ATOM 2751 O O . THR B 1 112 ? -3.262 -22.812 -16.125 1 90.44 112 THR B O 1
ATOM 2754 N N . ARG B 1 113 ? -3.09 -20.906 -15.039 1 89.94 113 ARG B N 1
ATOM 2755 C CA . ARG B 1 113 ? -1.645 -20.75 -15.18 1 89.94 113 ARG B CA 1
ATOM 2756 C C . ARG B 1 113 ? -1.048 -20.078 -13.945 1 89.94 113 ARG B C 1
ATOM 2758 O O . ARG B 1 113 ? -1.779 -19.641 -13.047 1 89.94 113 ARG B O 1
ATOM 2765 N N . ARG B 1 114 ? 0.212 -20.062 -13.977 1 90.62 114 ARG B N 1
ATOM 2766 C CA . ARG B 1 114 ? 0.935 -19.453 -12.867 1 90.62 114 ARG B CA 1
ATOM 2767 C C . ARG B 1 114 ? 0.632 -17.969 -12.766 1 90.62 114 ARG B C 1
ATOM 2769 O O . ARG B 1 114 ? 0.544 -17.281 -13.789 1 90.62 114 ARG B O 1
ATOM 2776 N N . ALA B 1 115 ? 0.453 -17.484 -11.586 1 91 115 ALA B N 1
ATOM 2777 C CA . ALA B 1 115 ? 0.26 -16.062 -11.25 1 91 115 ALA B CA 1
ATOM 2778 C C . ALA B 1 115 ? 0.911 -15.734 -9.914 1 91 115 ALA B C 1
ATOM 2780 O O . ALA B 1 115 ? 1.481 -16.609 -9.258 1 91 115 ALA B O 1
ATOM 2781 N N . GLY B 1 116 ? 0.905 -14.508 -9.617 1 92.25 116 GLY B N 1
ATOM 2782 C CA . GLY B 1 116 ? 1.438 -14.055 -8.336 1 92.25 116 GLY B CA 1
ATOM 2783 C C . GLY B 1 116 ? 0.449 -13.234 -7.535 1 92.25 116 GLY B C 1
ATOM 2784 O O . GLY B 1 116 ? -0.335 -12.469 -8.102 1 92.25 116 GLY B O 1
ATOM 2785 N N . LEU B 1 117 ? 0.509 -13.398 -6.254 1 93.38 117 LEU B N 1
ATOM 2786 C CA . LEU B 1 117 ? -0.233 -12.508 -5.371 1 93.38 117 LEU B CA 1
ATOM 2787 C C . LEU B 1 117 ? 0.565 -11.242 -5.086 1 93.38 117 LEU B C 1
ATOM 2789 O O . LEU B 1 117 ? 1.718 -11.312 -4.656 1 93.38 117 LEU B O 1
ATOM 2793 N N . ALA B 1 118 ? -0.057 -10.133 -5.23 1 95 118 ALA B N 1
ATOM 2794 C CA . ALA B 1 118 ? 0.603 -8.836 -5.328 1 95 118 ALA B CA 1
ATOM 2795 C C . ALA B 1 118 ? 1.321 -8.484 -4.027 1 95 118 ALA B C 1
ATOM 2797 O O . ALA B 1 118 ? 2.377 -7.852 -4.047 1 95 118 ALA B O 1
ATOM 2798 N N . MET B 1 119 ? 0.777 -8.844 -2.895 1 96.69 119 MET B N 1
ATOM 2799 C CA . MET B 1 119 ? 1.4 -8.484 -1.625 1 96.69 119 MET B CA 1
ATOM 2800 C C . MET B 1 119 ? 2.838 -8.984 -1.562 1 96.69 119 MET B C 1
ATOM 2802 O O . MET B 1 119 ? 3.74 -8.25 -1.156 1 96.69 119 MET B O 1
ATOM 2806 N N . PHE B 1 120 ? 3.053 -10.188 -2.014 1 96.75 120 PHE B N 1
ATOM 2807 C CA . PHE B 1 120 ? 4.375 -10.797 -1.892 1 96.75 120 PHE B CA 1
ATOM 2808 C C . PHE B 1 120 ? 5.344 -10.18 -2.895 1 96.75 120 PHE B C 1
ATOM 2810 O O . PHE B 1 120 ? 6.539 -10.062 -2.617 1 96.75 120 PHE B O 1
ATOM 2817 N N . HIS B 1 121 ? 4.797 -9.82 -4.016 1 95.31 121 HIS B N 1
ATOM 2818 C CA . HIS B 1 121 ? 5.629 -9.078 -4.957 1 95.31 121 HIS B CA 1
ATOM 2819 C C . HIS B 1 121 ? 6.078 -7.746 -4.363 1 95.31 121 HIS B C 1
ATOM 2821 O O . HIS B 1 121 ? 7.254 -7.383 -4.465 1 95.31 121 HIS B O 1
ATOM 2827 N N . GLN B 1 122 ? 5.125 -7.039 -3.781 1 97.31 122 GLN B N 1
ATOM 2828 C CA . GLN B 1 122 ? 5.445 -5.781 -3.115 1 97.31 122 GLN B CA 1
ATOM 2829 C C . GLN B 1 122 ? 6.523 -5.98 -2.055 1 97.31 122 GLN B C 1
ATOM 2831 O O . GLN B 1 122 ? 7.484 -5.207 -1.984 1 97.31 122 GLN B O 1
ATOM 2836 N N . LEU B 1 123 ? 6.383 -7.012 -1.261 1 98.06 123 LEU B N 1
ATOM 2837 C CA . LEU B 1 123 ? 7.355 -7.301 -0.214 1 98.06 123 LEU B CA 1
ATOM 2838 C C . LEU B 1 123 ? 8.711 -7.66 -0.816 1 98.06 123 LEU B C 1
ATOM 2840 O O . LEU B 1 123 ? 9.75 -7.301 -0.268 1 98.06 123 LEU B O 1
ATOM 2844 N N . ASP B 1 124 ? 8.703 -8.367 -1.897 1 96 124 ASP B N 1
ATOM 2845 C CA . ASP B 1 124 ? 9.938 -8.742 -2.578 1 96 124 ASP B CA 1
ATOM 2846 C C . ASP B 1 124 ? 10.672 -7.504 -3.1 1 96 124 ASP B C 1
ATOM 2848 O O . ASP B 1 124 ? 11.883 -7.379 -2.932 1 96 124 ASP B O 1
ATOM 2852 N N . CYS B 1 125 ? 9.906 -6.641 -3.75 1 96.12 125 CYS B N 1
ATOM 2853 C CA . CYS B 1 125 ? 10.484 -5.383 -4.219 1 96.12 125 CYS B CA 1
ATOM 2854 C C . CYS B 1 125 ? 11.094 -4.598 -3.066 1 96.12 125 CYS B C 1
ATOM 2856 O O . CYS B 1 125 ? 12.195 -4.07 -3.186 1 96.12 125 CYS B O 1
ATOM 2858 N N . LEU B 1 126 ? 10.367 -4.523 -1.95 1 97.69 126 LEU B N 1
ATOM 2859 C CA . LEU B 1 126 ? 10.852 -3.779 -0.793 1 97.69 126 LEU B CA 1
ATOM 2860 C C . LEU B 1 126 ? 12.125 -4.41 -0.234 1 97.69 126 LEU B C 1
ATOM 2862 O O . LEU B 1 126 ? 13.062 -3.703 0.132 1 97.69 126 LEU B O 1
ATOM 2866 N N . ALA B 1 127 ? 12.164 -5.73 -0.184 1 96.94 127 ALA B N 1
ATOM 2867 C CA . ALA B 1 127 ? 13.367 -6.43 0.269 1 96.94 127 ALA B CA 1
ATOM 2868 C C . ALA B 1 127 ? 14.555 -6.133 -0.64 1 96.94 127 ALA B C 1
ATOM 2870 O O . ALA B 1 127 ? 15.68 -5.984 -0.167 1 96.94 127 ALA B O 1
ATOM 2871 N N . GLY B 1 128 ? 14.273 -6.105 -1.935 1 95.19 128 GLY B N 1
ATOM 2872 C CA . GLY B 1 128 ? 15.32 -5.711 -2.861 1 95.19 128 GLY B CA 1
ATOM 2873 C C . GLY B 1 128 ? 15.867 -4.32 -2.594 1 95.19 128 GLY B C 1
ATOM 2874 O O . GLY B 1 128 ? 17.078 -4.105 -2.643 1 95.19 128 GLY B O 1
ATOM 2875 N N . LEU B 1 129 ? 15.023 -3.414 -2.32 1 95.94 129 LEU B N 1
ATOM 2876 C CA . LEU B 1 129 ? 15.445 -2.055 -1.994 1 95.94 129 LEU B CA 1
ATOM 2877 C C . LEU B 1 129 ? 16.25 -2.031 -0.699 1 95.94 129 LEU B C 1
ATOM 2879 O O . LEU B 1 129 ? 17.219 -1.277 -0.578 1 95.94 129 LEU B O 1
ATOM 2883 N N . ARG B 1 130 ? 15.836 -2.814 0.287 1 96.69 130 ARG B N 1
ATOM 2884 C CA . ARG B 1 130 ? 16.609 -2.936 1.516 1 96.69 130 ARG B CA 1
ATOM 2885 C C . ARG B 1 130 ? 18.047 -3.371 1.219 1 96.69 130 ARG B C 1
ATOM 2887 O O . ARG B 1 130 ? 19 -2.838 1.796 1 96.69 130 ARG B O 1
ATOM 2894 N N . SER B 1 131 ? 18.219 -4.34 0.333 1 94.69 131 SER B N 1
ATOM 2895 C CA . SER B 1 131 ? 19.547 -4.793 -0.058 1 94.69 131 SER B CA 1
ATOM 2896 C C . SER B 1 131 ? 20.359 -3.652 -0.662 1 94.69 131 SER B C 1
ATOM 2898 O O . SER B 1 131 ? 21.578 -3.568 -0.45 1 94.69 131 SER B O 1
ATOM 2900 N N . THR B 1 132 ? 19.688 -2.846 -1.394 1 93.19 132 THR B N 1
ATOM 2901 C CA . THR B 1 132 ? 20.375 -1.691 -1.974 1 93.19 132 THR B CA 1
ATOM 2902 C C . THR B 1 132 ? 20.812 -0.72 -0.883 1 93.19 132 THR B C 1
ATOM 2904 O O . THR B 1 132 ? 21.891 -0.123 -0.975 1 93.19 132 THR B O 1
ATOM 2907 N N . VAL B 1 133 ? 20 -0.495 0.123 1 93.75 133 VAL B N 1
ATOM 2908 C CA . VAL B 1 133 ? 20.359 0.338 1.263 1 93.75 133 VAL B CA 1
ATOM 2909 C C . VAL B 1 133 ? 21.625 -0.221 1.927 1 93.75 133 VAL B C 1
ATOM 2911 O O . VAL B 1 133 ? 22.547 0.526 2.238 1 93.75 133 VAL B O 1
ATOM 2914 N N . GLN B 1 134 ? 21.672 -1.525 2.09 1 93.38 134 GLN B N 1
ATOM 2915 C CA . GLN B 1 134 ? 22.844 -2.176 2.674 1 93.38 134 GLN B CA 1
ATOM 2916 C C . GLN B 1 134 ? 24.094 -1.91 1.839 1 93.38 134 GLN B C 1
ATOM 2918 O O . GLN B 1 134 ? 25.156 -1.591 2.383 1 93.38 134 GLN B O 1
ATOM 2923 N N . GLU B 1 135 ? 23.938 -2.041 0.561 1 90.12 135 GLU B N 1
ATOM 2924 C CA . GLU B 1 135 ? 25.047 -1.791 -0.347 1 90.12 135 GLU B CA 1
ATOM 2925 C C . GLU B 1 135 ? 25.562 -0.358 -0.217 1 90.12 135 GLU B C 1
ATOM 2927 O O . GLU B 1 135 ? 26.766 -0.124 -0.175 1 90.12 135 GLU B O 1
ATOM 2932 N N . ALA B 1 136 ? 24.672 0.564 -0.196 1 89.38 136 ALA B N 1
ATOM 2933 C CA . ALA B 1 136 ? 25.047 1.971 -0.073 1 89.38 136 ALA B CA 1
ATOM 2934 C C . ALA B 1 136 ? 25.766 2.236 1.25 1 89.38 136 ALA B C 1
ATOM 2936 O O . ALA B 1 136 ? 26.734 2.982 1.295 1 89.38 136 ALA B O 1
ATOM 2937 N N . GLU B 1 137 ? 25.297 1.67 2.279 1 89.12 137 GLU B N 1
ATOM 2938 C CA . GLU B 1 137 ? 25.891 1.844 3.6 1 89.12 137 GLU B CA 1
ATOM 2939 C C . GLU B 1 137 ? 27.297 1.269 3.641 1 89.12 137 GLU B C 1
ATOM 2941 O O . GLU B 1 137 ? 28.203 1.845 4.266 1 89.12 137 GLU B O 1
ATOM 2946 N N . GLU B 1 138 ? 27.453 0.191 3.059 1 87.62 138 GLU B N 1
ATOM 2947 C CA . GLU B 1 138 ? 28.766 -0.45 3.021 1 87.62 138 GLU B CA 1
ATOM 2948 C C . GLU B 1 138 ? 29.766 0.37 2.203 1 87.62 138 GLU B C 1
ATOM 2950 O O . GLU B 1 138 ? 30.953 0.438 2.539 1 87.62 138 GLU B O 1
ATOM 2955 N N . SER B 1 139 ? 29.281 0.938 1.212 1 84.38 139 SER B N 1
ATOM 2956 C CA . SER B 1 139 ? 30.156 1.742 0.368 1 84.38 139 SER B CA 1
ATOM 2957 C C . SER B 1 139 ? 30.531 3.053 1.052 1 84.38 139 SER B C 1
ATOM 2959 O O . SER B 1 139 ? 31.641 3.562 0.859 1 84.38 139 SER B O 1
ATOM 2961 N N . ASP B 1 140 ? 29.562 3.707 1.689 1 79.5 140 ASP B N 1
ATOM 2962 C CA . ASP B 1 140 ? 29.797 4.988 2.355 1 79.5 140 ASP B CA 1
ATOM 2963 C C . ASP B 1 140 ? 30.641 4.812 3.609 1 79.5 140 ASP B C 1
ATOM 2965 O O . ASP B 1 140 ? 31.281 5.762 4.07 1 79.5 140 ASP B O 1
ATOM 2969 N N . GLY B 1 141 ? 30.641 3.752 4.168 1 72.44 141 GLY B N 1
ATOM 2970 C CA . GLY B 1 141 ? 31.391 3.508 5.395 1 72.44 141 GLY B CA 1
ATOM 2971 C C . GLY B 1 141 ? 30.75 4.137 6.617 1 72.44 141 GLY B C 1
ATOM 2972 O O . GLY B 1 141 ? 31.344 4.156 7.695 1 72.44 141 GLY B O 1
ATOM 2973 N N . MET B 1 142 ? 29.609 4.918 6.477 1 63.16 142 MET B N 1
ATOM 2974 C CA . MET B 1 142 ? 29.047 5.707 7.57 1 63.16 142 MET B CA 1
ATOM 2975 C C . MET B 1 142 ? 28 4.906 8.336 1 63.16 142 MET B C 1
ATOM 2977 O O . MET B 1 142 ? 27.359 5.43 9.242 1 63.16 142 MET B O 1
ATOM 2981 N N . GLY B 1 143 ? 27.922 3.697 8.156 1 67.06 143 GLY B N 1
ATOM 2982 C CA . GLY B 1 143 ? 27.031 2.869 8.953 1 67.06 143 GLY B CA 1
ATOM 2983 C C . GLY B 1 143 ? 25.594 2.926 8.484 1 67.06 143 GLY B C 1
ATOM 2984 O O . GLY B 1 143 ? 25.312 3.334 7.355 1 67.06 143 GLY B O 1
ATOM 2985 N N . GLU B 1 144 ? 24.656 2.551 9.383 1 71 144 GLU B N 1
ATOM 2986 C CA . GLU B 1 144 ? 23.25 2.412 9.07 1 71 144 GLU B CA 1
ATOM 2987 C C . GLU B 1 144 ? 22.594 3.775 8.867 1 71 144 GLU B C 1
ATOM 2989 O O . GLU B 1 144 ? 22.781 4.688 9.672 1 71 144 GLU B O 1
ATOM 2994 N N . LYS B 1 145 ? 21.969 3.918 7.816 1 71 145 LYS B N 1
ATOM 2995 C CA . LYS B 1 145 ? 21.109 5.07 7.594 1 71 145 LYS B CA 1
ATOM 2996 C C . LYS B 1 145 ? 19.75 4.879 8.273 1 71 145 LYS B C 1
ATOM 2998 O O . LYS B 1 145 ? 18.828 4.332 7.676 1 71 145 LYS B O 1
ATOM 3003 N N . LYS B 1 146 ? 19.609 5.281 9.477 1 70.88 146 LYS B N 1
ATOM 3004 C CA . LYS B 1 146 ? 18.484 4.988 10.367 1 70.88 146 LYS B CA 1
ATOM 3005 C C . LYS B 1 146 ? 17.156 5.418 9.75 1 70.88 146 LYS B C 1
ATOM 3007 O O . LYS B 1 146 ? 16.156 4.711 9.859 1 70.88 146 LYS B O 1
ATOM 3012 N N . HIS B 1 147 ? 17.25 6.453 9.062 1 76.56 147 HIS B N 1
ATOM 3013 C CA . HIS B 1 147 ? 16 6.953 8.5 1 76.56 147 HIS B CA 1
ATOM 3014 C C . HIS B 1 147 ? 15.477 6.031 7.406 1 76.56 147 HIS B C 1
ATOM 3016 O O . HIS B 1 147 ? 14.266 5.801 7.309 1 76.56 147 HIS B O 1
ATOM 3022 N N . ARG B 1 148 ? 16.344 5.395 6.734 1 89.44 148 ARG B N 1
ATOM 3023 C CA . ARG B 1 148 ? 15.922 4.48 5.68 1 89.44 148 ARG B CA 1
ATOM 3024 C C . ARG B 1 148 ? 15.383 3.182 6.262 1 89.44 148 ARG B C 1
ATOM 3026 O O . ARG B 1 148 ? 14.406 2.623 5.746 1 89.44 148 ARG B O 1
ATOM 3033 N N . GLY B 1 149 ? 16.016 2.803 7.367 1 92.88 149 GLY B N 1
ATOM 3034 C CA . GLY B 1 149 ? 15.531 1.603 8.031 1 92.88 149 GLY B CA 1
ATOM 3035 C C . GLY B 1 149 ? 14.109 1.736 8.547 1 92.88 149 GLY B C 1
ATOM 3036 O O . GLY B 1 149 ? 13.297 0.824 8.391 1 92.88 149 GLY B O 1
ATOM 3037 N N . LEU B 1 150 ? 13.797 2.822 9.133 1 92.81 150 LEU B N 1
ATOM 3038 C CA . LEU B 1 150 ? 12.453 3.07 9.641 1 92.81 150 LEU B CA 1
ATOM 3039 C C . LEU B 1 150 ? 11.445 3.154 8.5 1 92.81 150 LEU B C 1
ATOM 3041 O O . LEU B 1 150 ? 10.32 2.678 8.625 1 92.81 150 LEU B O 1
ATOM 3045 N N . SER B 1 151 ? 11.898 3.766 7.395 1 95.25 151 SER B N 1
ATOM 3046 C CA . SER B 1 151 ? 11.039 3.818 6.211 1 95.25 151 SER B CA 1
ATOM 3047 C C . SER B 1 151 ? 10.734 2.42 5.688 1 95.25 151 SER B C 1
ATOM 3049 O O . SER B 1 151 ? 9.609 2.131 5.293 1 95.25 151 SER B O 1
ATOM 3051 N N . LEU B 1 152 ? 11.773 1.589 5.707 1 97.06 152 LEU B N 1
ATOM 3052 C CA . LEU B 1 152 ? 11.602 0.215 5.25 1 97.06 152 LEU B CA 1
ATOM 3053 C C . LEU B 1 152 ? 10.594 -0.526 6.125 1 97.06 152 LEU B C 1
ATOM 3055 O O . LEU B 1 152 ? 9.688 -1.179 5.617 1 97.06 152 LEU B O 1
ATOM 3059 N N . ASP B 1 153 ? 10.719 -0.418 7.406 1 96.75 153 ASP B N 1
ATOM 3060 C CA . ASP B 1 153 ? 9.789 -1.062 8.328 1 96.75 153 ASP B CA 1
ATOM 3061 C C . ASP B 1 153 ? 8.375 -0.508 8.164 1 96.75 153 ASP B C 1
ATOM 3063 O O . ASP B 1 153 ? 7.402 -1.265 8.156 1 96.75 153 ASP B O 1
ATOM 3067 N N . TYR B 1 154 ? 8.289 0.784 8.047 1 96.25 154 TYR B N 1
ATOM 3068 C CA . TYR B 1 154 ? 6.992 1.427 7.867 1 96.25 154 TYR B CA 1
ATOM 3069 C C . TYR B 1 154 ? 6.293 0.898 6.621 1 96.25 154 TYR B C 1
ATOM 3071 O O . TYR B 1 154 ? 5.145 0.455 6.688 1 96.25 154 TYR B O 1
ATOM 3079 N N . LEU B 1 155 ? 6.973 0.88 5.43 1 98.25 155 LEU B N 1
ATOM 3080 C CA . LEU B 1 155 ? 6.379 0.412 4.184 1 98.25 155 LEU B CA 1
ATOM 3081 C C . LEU B 1 155 ? 6.031 -1.07 4.27 1 98.25 155 LEU B C 1
ATOM 3083 O O . LEU B 1 155 ? 5.008 -1.503 3.734 1 98.25 155 LEU B O 1
ATOM 3087 N N . ARG B 1 156 ? 6.863 -1.841 4.93 1 98.62 156 ARG B N 1
ATOM 3088 C CA . ARG B 1 156 ? 6.562 -3.252 5.148 1 98.62 156 ARG B CA 1
ATOM 3089 C C . ARG B 1 156 ? 5.223 -3.42 5.855 1 98.62 156 ARG B C 1
ATOM 3091 O O . ARG B 1 156 ? 4.375 -4.199 5.418 1 98.62 156 ARG B O 1
ATOM 3098 N N . GLN B 1 157 ? 5.055 -2.674 6.934 1 98.06 157 GLN B N 1
ATOM 3099 C CA . GLN B 1 157 ? 3.83 -2.785 7.719 1 98.06 157 GLN B CA 1
ATOM 3100 C C . GLN B 1 157 ? 2.625 -2.287 6.926 1 98.06 157 GLN B C 1
ATOM 3102 O O . GLN B 1 157 ? 1.524 -2.83 7.055 1 98.06 157 GLN B O 1
ATOM 3107 N N . ILE B 1 158 ? 2.832 -1.286 6.066 1 98.19 158 ILE B N 1
ATOM 3108 C CA . ILE B 1 158 ? 1.753 -0.791 5.219 1 98.19 158 ILE B CA 1
ATOM 3109 C C . ILE B 1 158 ? 1.358 -1.864 4.207 1 98.19 158 ILE B C 1
ATOM 3111 O O . ILE B 1 158 ? 0.17 -2.09 3.963 1 98.19 158 ILE B O 1
ATOM 3115 N N . ILE B 1 159 ? 2.35 -2.539 3.582 1 98.62 159 ILE B N 1
ATOM 3116 C CA . ILE B 1 159 ? 2.084 -3.6 2.617 1 98.62 159 ILE B CA 1
ATOM 3117 C C . ILE B 1 159 ? 1.292 -4.719 3.285 1 98.62 159 ILE B C 1
ATOM 3119 O O . ILE B 1 159 ? 0.301 -5.203 2.732 1 98.62 159 ILE B O 1
ATOM 3123 N N . LEU B 1 160 ? 1.652 -5.105 4.484 1 98.44 160 LEU B N 1
ATOM 3124 C CA . LEU B 1 160 ? 0.944 -6.145 5.227 1 98.44 160 LEU B CA 1
ATOM 3125 C C . LEU B 1 160 ? -0.458 -5.684 5.605 1 98.44 160 LEU B C 1
ATOM 3127 O O . LEU B 1 160 ? -1.411 -6.465 5.547 1 98.44 160 LEU B O 1
ATOM 3131 N N . CYS B 1 161 ? -0.56 -4.438 5.996 1 97.06 161 CYS B N 1
ATOM 3132 C CA . CYS B 1 161 ? -1.847 -3.855 6.359 1 97.06 161 CYS B CA 1
ATOM 3133 C C . CYS B 1 161 ? -2.807 -3.871 5.176 1 97.06 161 CYS B C 1
ATOM 3135 O O . CYS B 1 161 ? -4 -4.121 5.34 1 97.06 161 CYS B O 1
ATOM 3137 N N . ASN B 1 162 ? -2.318 -3.592 3.99 1 96.44 162 ASN B N 1
ATOM 3138 C CA . ASN B 1 162 ? -3.154 -3.543 2.797 1 96.44 162 ASN B CA 1
ATOM 3139 C C . ASN B 1 162 ? -3.549 -4.941 2.33 1 96.44 162 ASN B C 1
ATOM 3141 O O . ASN B 1 162 ? -4.609 -5.125 1.733 1 96.44 162 ASN B O 1
ATOM 3145 N N . ALA B 1 163 ? -2.645 -5.918 2.535 1 96.31 163 ALA B N 1
ATOM 3146 C CA . ALA B 1 163 ? -2.895 -7.309 2.156 1 96.31 163 ALA B CA 1
ATOM 3147 C C . ALA B 1 163 ? -3.42 -7.402 0.727 1 96.31 163 ALA B C 1
ATOM 3149 O O . ALA B 1 163 ? -4.449 -8.031 0.478 1 96.31 163 ALA B O 1
ATOM 3150 N N . ASP B 1 164 ? -2.713 -6.824 -0.198 1 95.06 164 ASP B N 1
ATOM 3151 C CA . ASP B 1 164 ? -3.125 -6.762 -1.597 1 95.06 164 ASP B CA 1
ATOM 3152 C C . ASP B 1 164 ? -3.223 -8.164 -2.203 1 95.06 164 ASP B C 1
ATOM 3154 O O . ASP B 1 164 ? -2.203 -8.805 -2.455 1 95.06 164 ASP B O 1
ATOM 3158 N N . ASP B 1 165 ? -4.402 -8.562 -2.438 1 93.44 165 ASP B N 1
ATOM 3159 C CA . ASP B 1 165 ? -4.617 -9.914 -2.939 1 93.44 165 ASP B CA 1
ATOM 3160 C C . ASP B 1 165 ? -4.879 -9.906 -4.441 1 93.44 165 ASP B C 1
ATOM 3162 O O . ASP B 1 165 ? -5.449 -10.859 -4.98 1 93.44 165 ASP B O 1
ATOM 3166 N N . SER B 1 166 ? -4.512 -8.805 -5.094 1 92.19 166 SER B N 1
ATOM 3167 C CA . SER B 1 166 ? -4.617 -8.773 -6.551 1 92.19 166 SER B CA 1
ATOM 3168 C C . SER B 1 166 ? -3.805 -9.891 -7.188 1 92.19 166 SER B C 1
ATOM 3170 O O . SER B 1 166 ? -2.689 -10.18 -6.754 1 92.19 166 SER B O 1
ATOM 3172 N N . ILE B 1 167 ? -4.395 -10.477 -8.172 1 91.81 167 ILE B N 1
ATOM 3173 C CA . ILE B 1 167 ? -3.721 -11.539 -8.922 1 91.81 167 ILE B CA 1
ATOM 3174 C C . ILE B 1 167 ? -2.918 -10.922 -10.07 1 91.81 167 ILE B C 1
ATOM 3176 O O . ILE B 1 167 ? -3.482 -10.273 -10.953 1 91.81 167 ILE B O 1
ATOM 3180 N N . GLU B 1 168 ? -1.641 -11.141 -10.07 1 92.19 168 GLU B N 1
ATOM 3181 C CA . GLU B 1 168 ? -0.756 -10.688 -11.133 1 92.19 168 GLU B CA 1
ATOM 3182 C C . GLU B 1 168 ? -0.43 -11.82 -12.102 1 92.19 168 GLU B C 1
ATOM 3184 O O . GLU B 1 168 ? 0.312 -12.742 -11.758 1 92.19 168 GLU B O 1
ATOM 3189 N N . ILE B 1 169 ? -0.975 -11.664 -13.195 1 87.94 169 ILE B N 1
ATOM 3190 C CA . ILE B 1 169 ? -0.885 -12.75 -14.164 1 87.94 169 ILE B CA 1
ATOM 3191 C C . ILE B 1 169 ? 0.509 -12.773 -14.781 1 87.94 169 ILE B C 1
ATOM 3193 O O . ILE B 1 169 ? 1.151 -11.734 -14.93 1 87.94 169 ILE B O 1
ATOM 3197 N N . SER B 1 170 ? 0.988 -13.93 -14.953 1 75.56 170 SER B N 1
ATOM 3198 C CA . SER B 1 170 ? 2.324 -14.109 -15.508 1 75.56 170 SER B CA 1
ATOM 3199 C C . SER B 1 170 ? 2.314 -13.984 -17.031 1 75.56 170 SER B C 1
ATOM 3201 O O . SER B 1 170 ? 1.268 -14.133 -17.656 1 75.56 170 SER B O 1
ATOM 3203 N N . GLY B 1 171 ? 3.355 -13.289 -17.5 1 66.75 171 GLY B N 1
ATOM 3204 C CA . GLY B 1 171 ? 3.6 -13.312 -18.938 1 66.75 171 GLY B CA 1
ATOM 3205 C C . GLY B 1 171 ? 4.859 -14.07 -19.312 1 66.75 171 GLY B C 1
ATOM 3206 O O . GLY B 1 171 ? 5.508 -14.672 -18.453 1 66.75 171 GLY B O 1
ATOM 3207 N N . ILE B 1 172 ? 4.914 -14.352 -20.531 1 55.47 172 ILE B N 1
ATOM 3208 C CA . ILE B 1 172 ? 6.055 -15.117 -21.031 1 55.47 172 ILE B CA 1
ATOM 3209 C C . ILE B 1 172 ? 7.227 -14.172 -21.297 1 55.47 172 ILE B C 1
ATOM 3211 O O . ILE B 1 172 ? 7.074 -13.156 -21.969 1 55.47 172 ILE B O 1
ATOM 3215 N N . ALA B 1 173 ? 8.273 -14.164 -20.375 1 52.78 173 ALA B N 1
ATOM 3216 C CA . ALA B 1 173 ? 9.539 -13.539 -20.75 1 52.78 173 ALA B CA 1
ATOM 3217 C C . ALA B 1 173 ? 10.625 -14.594 -20.969 1 52.78 173 ALA B C 1
ATOM 3219 O O . ALA B 1 173 ? 10.953 -15.352 -20.062 1 52.78 173 ALA B O 1
ATOM 3220 N N . GLY B 1 174 ? 11.406 -14.523 -22.094 1 45.91 174 GLY B N 1
ATOM 3221 C CA . GLY B 1 174 ? 12.484 -15.453 -22.375 1 45.91 174 GLY B CA 1
ATOM 3222 C C . GLY B 1 174 ? 12.117 -16.891 -22.062 1 45.91 174 GLY B C 1
ATOM 3223 O O . GLY B 1 174 ? 12.93 -17.641 -21.5 1 45.91 174 GLY B O 1
ATOM 3224 N N . ASN B 1 175 ? 10.984 -17.297 -22.469 1 50.97 175 ASN B N 1
ATOM 3225 C CA . ASN B 1 175 ? 10.531 -18.672 -22.375 1 50.97 175 ASN B CA 1
ATOM 3226 C C . ASN B 1 175 ? 10.086 -19.031 -20.953 1 50.97 175 ASN B C 1
ATOM 3228 O O . ASN B 1 175 ? 10.023 -20.203 -20.594 1 50.97 175 ASN B O 1
ATOM 3232 N N . GLN B 1 176 ? 10.164 -18.109 -20.031 1 49.94 176 GLN B N 1
ATOM 3233 C CA . GLN B 1 176 ? 9.695 -18.375 -18.672 1 49.94 176 GLN B CA 1
ATOM 3234 C C . GLN B 1 176 ? 8.523 -17.469 -18.312 1 49.94 176 GLN B C 1
ATOM 3236 O O . GLN B 1 176 ? 8.43 -16.328 -18.797 1 49.94 176 GLN B O 1
ATOM 3241 N N . PHE B 1 177 ? 7.586 -18.078 -17.703 1 48.03 177 PHE B N 1
ATOM 3242 C CA . PHE B 1 177 ? 6.469 -17.312 -17.172 1 48.03 177 PHE B CA 1
ATOM 3243 C C . PHE B 1 177 ? 6.902 -16.484 -15.961 1 48.03 177 PHE B C 1
ATOM 3245 O O . PHE B 1 177 ? 7.504 -17.016 -15.023 1 48.03 177 PHE B O 1
ATOM 3252 N N . VAL B 1 178 ? 6.996 -15.211 -16.109 1 52.62 178 VAL B N 1
ATOM 3253 C CA . VAL B 1 178 ? 7.359 -14.336 -15 1 52.62 178 VAL B CA 1
ATOM 3254 C C . VAL B 1 178 ? 6.164 -13.461 -14.617 1 52.62 178 VAL B C 1
ATOM 3256 O O . VAL B 1 178 ? 5.414 -13.008 -15.484 1 52.62 178 VAL B O 1
ATOM 3259 N N . SER B 1 179 ? 5.727 -13.719 -13.352 1 55 179 SER B N 1
ATOM 3260 C CA . SER B 1 179 ? 4.73 -12.773 -12.867 1 55 179 SER B CA 1
ATOM 3261 C C . SER B 1 179 ? 5.133 -11.336 -13.172 1 55 179 SER B C 1
ATOM 3263 O O . SER B 1 179 ? 6.27 -10.93 -12.898 1 55 179 SER B O 1
ATOM 3265 N N . LYS B 1 180 ? 4.195 -10.758 -13.969 1 65.44 180 LYS B N 1
ATOM 3266 C CA . LYS B 1 180 ? 4.461 -9.359 -14.297 1 65.44 180 LYS B CA 1
ATOM 3267 C C . LYS B 1 180 ? 3.715 -8.422 -13.352 1 65.44 180 LYS B C 1
ATOM 3269 O O . LYS B 1 180 ? 2.529 -8.617 -13.086 1 65.44 180 LYS B O 1
ATOM 3274 N N . ALA B 1 181 ? 4.418 -7.652 -12.688 1 69.06 181 ALA B N 1
ATOM 3275 C CA . ALA B 1 181 ? 3.857 -6.602 -11.844 1 69.06 181 ALA B CA 1
ATOM 3276 C C . ALA B 1 181 ? 2.838 -5.766 -12.609 1 69.06 181 ALA B C 1
ATOM 3278 O O . ALA B 1 181 ? 1.855 -5.293 -12.031 1 69.06 181 ALA B O 1
ATOM 3279 N N . PHE B 1 182 ? 2.957 -5.848 -13.914 1 80.88 182 PHE B N 1
ATOM 3280 C CA . PHE B 1 182 ? 2.154 -4.945 -14.734 1 80.88 182 PHE B CA 1
ATOM 3281 C C . PHE B 1 182 ? 1.246 -5.73 -15.672 1 80.88 182 PHE B C 1
ATOM 3283 O O . PHE B 1 182 ? 1.429 -6.934 -15.859 1 80.88 182 PHE B O 1
ATOM 3290 N N . GLY B 1 183 ? 0.208 -5.09 -16.062 1 82.75 183 GLY B N 1
ATOM 3291 C CA . GLY B 1 183 ? -0.686 -5.66 -17.062 1 82.75 183 GLY B CA 1
ATOM 3292 C C . GLY B 1 183 ? -1.88 -6.371 -16.453 1 82.75 183 GLY B C 1
ATOM 3293 O O . GLY B 1 183 ? -2.785 -6.801 -17.172 1 82.75 183 GLY B O 1
ATOM 3294 N N . SER B 1 184 ? -1.882 -6.512 -15.164 1 86.56 184 SER B N 1
ATOM 3295 C CA . SER B 1 184 ? -2.996 -7.164 -14.484 1 86.56 184 SER B CA 1
ATOM 3296 C C . SER B 1 184 ? -4.012 -6.145 -13.977 1 86.56 184 SER B C 1
ATOM 3298 O O . SER B 1 184 ? -3.637 -5.066 -13.508 1 86.56 184 SER B O 1
ATOM 3300 N N . ARG B 1 185 ? -5.219 -6.543 -14.125 1 88.12 185 ARG B N 1
ATOM 3301 C CA . ARG B 1 185 ? -6.277 -5.688 -13.594 1 88.12 185 ARG B CA 1
ATOM 3302 C C . ARG B 1 185 ? -6.289 -5.715 -12.07 1 88.12 185 ARG B C 1
ATOM 3304 O O . ARG B 1 185 ? -6.031 -6.758 -11.461 1 88.12 185 ARG B O 1
ATOM 3311 N N . ARG B 1 186 ? -6.609 -4.578 -11.531 1 91.62 186 ARG B N 1
ATOM 3312 C CA . ARG B 1 186 ? -6.738 -4.449 -10.086 1 91.62 186 ARG B CA 1
ATOM 3313 C C . ARG B 1 186 ? -7.73 -3.352 -9.711 1 91.62 186 ARG B C 1
ATOM 3315 O O . ARG B 1 186 ? -8.102 -2.537 -10.562 1 91.62 186 ARG B O 1
ATOM 3322 N N . VAL B 1 187 ? -8.172 -3.424 -8.508 1 91.12 187 VAL B N 1
ATOM 3323 C CA . VAL B 1 187 ? -9.094 -2.412 -7.996 1 91.12 187 VAL B CA 1
ATOM 3324 C C . VAL B 1 187 ? -8.32 -1.331 -7.254 1 91.12 187 VAL B C 1
ATOM 3326 O O . VAL B 1 187 ? -7.496 -1.636 -6.383 1 91.12 187 VAL B O 1
ATOM 3329 N N . CYS B 1 188 ? -8.57 -0.106 -7.68 1 93.81 188 CYS B N 1
ATOM 3330 C CA . CYS B 1 188 ? -7.832 1.014 -7.102 1 93.81 188 CYS B CA 1
ATOM 3331 C C . CYS B 1 188 ? -8.789 2.076 -6.57 1 93.81 188 CYS B C 1
ATOM 3333 O O . CYS B 1 188 ? -9.844 2.314 -7.156 1 93.81 188 CYS B O 1
ATOM 3335 N N . ARG B 1 189 ? -8.359 2.641 -5.477 1 93.75 189 ARG B N 1
ATOM 3336 C CA . ARG B 1 189 ? -8.977 3.895 -5.059 1 93.75 189 ARG B CA 1
ATOM 3337 C C . ARG B 1 189 ? -8.469 5.059 -5.902 1 93.75 189 ARG B C 1
ATOM 3339 O O . ARG B 1 189 ? -7.652 4.871 -6.805 1 93.75 189 ARG B O 1
ATOM 3346 N N . ASP B 1 190 ? -9.062 6.25 -5.703 1 91.94 190 ASP B N 1
ATOM 3347 C CA . ASP B 1 190 ? -8.656 7.449 -6.422 1 91.94 190 ASP B CA 1
ATOM 3348 C C . ASP B 1 190 ? -7.848 8.383 -5.52 1 91.94 190 ASP B C 1
ATOM 3350 O O . ASP B 1 190 ? -8.391 8.953 -4.574 1 91.94 190 ASP B O 1
ATOM 3354 N N . PRO B 1 191 ? -6.598 8.602 -5.867 1 95.62 191 PRO B N 1
ATOM 3355 C CA . PRO B 1 191 ? -5.77 9.445 -5.004 1 95.62 191 PRO B CA 1
ATOM 3356 C C . PRO B 1 191 ? -6.02 10.938 -5.215 1 95.62 191 PRO B C 1
ATOM 3358 O O . PRO B 1 191 ? -5.52 11.766 -4.449 1 95.62 191 PRO B O 1
ATOM 3361 N N . ALA B 1 192 ? -6.797 11.328 -6.188 1 93.69 192 ALA B N 1
ATOM 3362 C CA . ALA B 1 192 ? -6.957 12.719 -6.594 1 93.69 192 ALA B CA 1
ATOM 3363 C C . ALA B 1 192 ? -7.426 13.578 -5.422 1 93.69 192 ALA B C 1
ATOM 3365 O O . ALA B 1 192 ? -6.973 14.719 -5.258 1 93.69 192 ALA B O 1
ATOM 3366 N N . TRP B 1 193 ? -8.297 13.109 -4.656 1 90.94 193 TRP B N 1
ATOM 3367 C CA . TRP B 1 193 ? -8.859 13.938 -3.592 1 90.94 193 TRP B CA 1
ATOM 3368 C C . TRP B 1 193 ? -7.793 14.281 -2.555 1 90.94 193 TRP B C 1
ATOM 3370 O O . TRP B 1 193 ? -7.84 15.352 -1.942 1 90.94 193 TRP B O 1
ATOM 3380 N N . LEU B 1 194 ? -6.852 13.391 -2.318 1 95 194 LEU B N 1
ATOM 3381 C CA . LEU B 1 194 ? -5.766 13.68 -1.384 1 95 194 LEU B CA 1
ATOM 3382 C C . LEU B 1 194 ? -4.926 14.852 -1.873 1 95 194 LEU B C 1
ATOM 3384 O O . LEU B 1 194 ? -4.535 15.711 -1.081 1 95 194 LEU B O 1
ATOM 3388 N N . TYR B 1 195 ? -4.691 14.914 -3.121 1 95.75 195 TYR B N 1
ATOM 3389 C CA . TYR B 1 195 ? -3.99 16.062 -3.697 1 95.75 195 TYR B CA 1
ATOM 3390 C C . TYR B 1 195 ? -4.848 17.312 -3.629 1 95.75 195 TYR B C 1
ATOM 3392 O O . TYR B 1 195 ? -4.336 18.406 -3.387 1 95.75 195 TYR B O 1
ATOM 3400 N N . ASP B 1 196 ? -6.133 17.172 -3.791 1 92.62 196 ASP B N 1
ATOM 3401 C CA . ASP B 1 196 ? -7.055 18.297 -3.768 1 92.62 196 ASP B CA 1
ATOM 3402 C C . ASP B 1 196 ? -6.988 19.031 -2.43 1 92.62 196 ASP B C 1
ATOM 3404 O O . ASP B 1 196 ? -7.125 20.25 -2.381 1 92.62 196 ASP B O 1
ATOM 3408 N N . VAL B 1 197 ? -6.75 18.359 -1.414 1 93.25 197 VAL B N 1
ATOM 3409 C CA . VAL B 1 197 ? -6.844 18.984 -0.097 1 93.25 197 VAL B CA 1
ATOM 3410 C C . VAL B 1 197 ? -5.457 19.422 0.372 1 93.25 197 VAL B C 1
ATOM 3412 O O . VAL B 1 197 ? -5.324 20.125 1.375 1 93.25 197 VAL B O 1
ATOM 3415 N N . THR B 1 198 ? -4.379 18.984 -0.367 1 95.25 198 THR B N 1
ATOM 3416 C CA . THR B 1 198 ? -3.037 19.234 0.148 1 95.25 198 THR B CA 1
ATOM 3417 C C . THR B 1 198 ? -2.234 20.094 -0.825 1 95.25 198 THR B C 1
ATOM 3419 O O . THR B 1 198 ? -1.065 20.391 -0.577 1 95.25 198 THR B O 1
ATOM 3422 N N . SER B 1 199 ? -2.826 20.547 -1.917 1 94.75 199 SER B N 1
ATOM 3423 C CA . SER B 1 199 ? -2.082 21.234 -2.969 1 94.75 199 SER B CA 1
ATOM 3424 C C . SER B 1 199 ? -1.997 22.734 -2.697 1 94.75 199 SER B C 1
ATOM 3426 O O . SER B 1 199 ? -1.332 23.469 -3.434 1 94.75 199 SER B O 1
ATOM 3428 N N . CYS B 1 200 ? -2.584 23.25 -1.559 1 93.38 200 CYS B N 1
ATOM 3429 C CA . CYS B 1 200 ? -2.643 24.688 -1.304 1 93.38 200 CYS B CA 1
ATOM 3430 C C . CYS B 1 200 ? -1.941 25.031 0.003 1 93.38 200 CYS B C 1
ATOM 3432 O O . CYS B 1 200 ? -2.27 26.031 0.637 1 93.38 200 CYS B O 1
ATOM 3434 N N . GLY B 1 201 ? -1.113 24.141 0.454 1 91.62 201 GLY B N 1
ATOM 3435 C CA . GLY B 1 201 ? -0.383 24.406 1.683 1 91.62 201 GLY B CA 1
ATOM 3436 C C . GLY B 1 201 ? -0.992 23.719 2.896 1 91.62 201 GLY B C 1
ATOM 3437 O O . GLY B 1 201 ? -1.968 22.984 2.773 1 91.62 201 GLY B O 1
ATOM 3438 N N . VAL B 1 202 ? -0.517 23.953 4.047 1 90 202 VAL B N 1
ATOM 3439 C CA . VAL B 1 202 ? -0.834 23.188 5.242 1 90 202 VAL B CA 1
ATOM 3440 C C . VAL B 1 202 ? -2.189 23.625 5.797 1 90 202 VAL B C 1
ATOM 3442 O O . VAL B 1 202 ? -2.822 22.891 6.559 1 90 202 VAL B O 1
ATOM 3445 N N . SER B 1 203 ? -2.627 24.844 5.434 1 92.75 203 SER B N 1
ATOM 3446 C CA . SER B 1 203 ? -3.9 25.344 5.941 1 92.75 203 SER B CA 1
ATOM 3447 C C . SER B 1 203 ? -5.074 24.75 5.16 1 92.75 203 SER B C 1
ATOM 3449 O O . SER B 1 203 ? -6.23 24.953 5.531 1 92.75 203 SER B O 1
ATOM 3451 N N . GLY B 1 204 ? -4.703 24.016 4.125 1 92.75 204 GLY B N 1
ATOM 3452 C CA . GLY B 1 204 ? -5.75 23.406 3.316 1 92.75 204 GLY B CA 1
ATOM 3453 C C . GLY B 1 204 ? -6.195 24.281 2.162 1 92.75 204 GLY B C 1
ATOM 3454 O O . GLY B 1 204 ? -5.762 25.438 2.049 1 92.75 204 GLY B O 1
ATOM 3455 N N . CYS B 1 205 ? -6.992 23.719 1.283 1 93.38 205 CYS B N 1
ATOM 3456 C CA . CYS B 1 205 ? -7.496 24.422 0.107 1 93.38 205 CYS B CA 1
ATOM 3457 C C . CYS B 1 205 ? -8.914 24.922 0.337 1 93.38 205 CYS B C 1
ATOM 3459 O O . CYS B 1 205 ? -9.766 24.188 0.84 1 93.38 205 CYS B O 1
ATOM 3461 N N . LYS B 1 206 ? -9.148 26.141 -0.056 1 92.25 206 LYS B N 1
ATOM 3462 C CA . LYS B 1 206 ? -10.43 26.781 0.201 1 92.25 206 LYS B CA 1
ATOM 3463 C C . LYS B 1 206 ? -11.594 25.922 -0.28 1 92.25 206 LYS B C 1
ATOM 3465 O O . LYS B 1 206 ? -11.617 25.5 -1.438 1 92.25 206 LYS B O 1
ATOM 3470 N N . GLY B 1 207 ? -12.5 25.641 0.604 1 91.69 207 GLY B N 1
ATOM 3471 C CA . GLY B 1 207 ? -13.711 24.906 0.274 1 91.69 207 GLY B CA 1
ATOM 3472 C C . GLY B 1 207 ? -13.508 23.406 0.258 1 91.69 207 GLY B C 1
ATOM 3473 O O . GLY B 1 207 ? -14.438 22.656 -0.046 1 91.69 207 GLY B O 1
ATOM 3474 N N . ARG B 1 208 ? -12.43 22.938 0.522 1 92 208 ARG B N 1
ATOM 3475 C CA . ARG B 1 208 ? -12.148 21.516 0.545 1 92 208 ARG B CA 1
ATOM 3476 C C . ARG B 1 208 ? -11.945 21.016 1.973 1 92 208 ARG B C 1
ATOM 3478 O O . ARG B 1 208 ? -12.031 21.797 2.924 1 92 208 ARG B O 1
ATOM 3485 N N . GLY B 1 209 ? -11.75 19.703 2.047 1 89.25 209 GLY B N 1
ATOM 3486 C CA . GLY B 1 209 ? -11.43 19.156 3.355 1 89.25 209 GLY B CA 1
ATOM 3487 C C . GLY B 1 209 ? -10.18 19.75 3.969 1 89.25 209 GLY B C 1
ATOM 3488 O O . GLY B 1 209 ? -9.211 20.031 3.264 1 89.25 209 GLY B O 1
ATOM 3489 N N . PHE B 1 210 ? -10.227 20 5.309 1 92.56 210 PHE B N 1
ATOM 3490 C CA . PHE B 1 210 ? -9.094 20.469 6.094 1 92.56 210 PHE B CA 1
ATOM 3491 C C . PHE B 1 210 ? -8.828 21.938 5.816 1 92.56 210 PHE B C 1
ATOM 3493 O O . PHE B 1 210 ? -7.703 22.422 6.004 1 92.56 210 PHE B O 1
ATOM 3500 N N . ASP B 1 211 ? -9.82 22.609 5.246 1 94 211 ASP B N 1
ATOM 3501 C CA . ASP B 1 211 ? -9.695 24.047 4.977 1 94 211 ASP B CA 1
ATOM 3502 C C . ASP B 1 211 ? -9.805 24.859 6.266 1 94 211 ASP B C 1
ATOM 3504 O O . ASP B 1 211 ? -10.773 24.703 7.016 1 94 211 ASP B O 1
ATOM 3508 N N . HIS B 1 212 ? -8.766 25.688 6.547 1 95.94 212 HIS B N 1
ATOM 3509 C CA . HIS B 1 212 ? -8.766 26.594 7.688 1 95.94 212 HIS B CA 1
ATOM 3510 C C . HIS B 1 212 ? -8.5 28.031 7.246 1 95.94 212 HIS B C 1
ATOM 3512 O O . HIS B 1 212 ? -7.527 28.297 6.535 1 95.94 212 HIS B O 1
ATOM 3518 N N . SER B 1 213 ? -9.336 28.875 7.742 1 95.38 213 SER B N 1
ATOM 3519 C CA . SER B 1 213 ? -9.086 30.281 7.5 1 95.38 213 SER B CA 1
ATOM 3520 C C . SER B 1 213 ? -7.82 30.75 8.211 1 95.38 213 SER B C 1
ATOM 3522 O O . SER B 1 213 ? -7.297 30.047 9.078 1 95.38 213 SER B O 1
ATOM 3524 N N . ALA B 1 214 ? -7.359 31.922 7.773 1 94.31 214 ALA B N 1
ATOM 3525 C CA . ALA B 1 214 ? -6.172 32.5 8.406 1 94.31 214 ALA B CA 1
ATOM 3526 C C . ALA B 1 214 ? -6.383 32.656 9.906 1 94.31 214 ALA B C 1
ATOM 3528 O O . ALA B 1 214 ? -5.492 32.375 10.711 1 94.31 214 ALA B O 1
ATOM 3529 N N . ASP B 1 215 ? -7.574 33.156 10.266 1 95.38 215 ASP B N 1
ATOM 3530 C CA . ASP B 1 215 ? -7.895 33.344 11.672 1 95.38 215 ASP B CA 1
ATOM 3531 C C . ASP B 1 215 ? -7.914 32.031 12.43 1 95.38 215 ASP B C 1
ATOM 3533 O O . ASP B 1 215 ? -7.387 31.922 13.539 1 95.38 215 ASP B O 1
ATOM 3537 N N . GLU B 1 216 ? -8.539 31.031 11.82 1 95.12 216 GLU B N 1
ATOM 3538 C CA . GLU B 1 216 ? -8.586 29.703 12.43 1 95.12 216 GLU B CA 1
ATOM 3539 C C . GLU B 1 216 ? -7.184 29.141 12.641 1 95.12 216 GLU B C 1
ATOM 3541 O O . GLU B 1 216 ? -6.891 28.562 13.68 1 95.12 216 GLU B O 1
ATOM 3546 N N . MET B 1 217 ? -6.344 29.312 11.664 1 94.94 217 MET B N 1
ATOM 3547 C CA . MET B 1 217 ? -4.973 28.812 11.75 1 94.94 217 MET B CA 1
ATOM 3548 C C . MET B 1 217 ? -4.215 29.516 12.875 1 94.94 217 MET B C 1
ATOM 3550 O O . MET B 1 217 ? -3.451 28.875 13.602 1 94.94 217 MET B O 1
ATOM 3554 N N . ASP B 1 218 ? -4.422 30.812 12.953 1 94.06 218 ASP B N 1
ATOM 3555 C CA . ASP B 1 218 ? -3.787 31.547 14.039 1 94.06 218 ASP B CA 1
ATOM 3556 C C . ASP B 1 218 ? -4.18 30.984 15.398 1 94.06 218 ASP B C 1
ATOM 3558 O O . ASP B 1 218 ? -3.326 30.797 16.266 1 94.06 218 ASP B O 1
ATOM 3562 N N . ASP B 1 219 ? -5.445 30.688 15.594 1 93.56 219 ASP B N 1
ATOM 3563 C CA . ASP B 1 219 ? -5.938 30.109 16.828 1 93.56 219 ASP B CA 1
ATOM 3564 C C . ASP B 1 219 ? -5.316 28.734 17.078 1 93.56 219 ASP B C 1
ATOM 3566 O O . ASP B 1 219 ? -4.891 28.422 18.188 1 93.56 219 ASP B O 1
ATOM 3570 N N . ILE B 1 220 ? -5.242 27.938 16.031 1 92 220 ILE B N 1
ATOM 3571 C CA . ILE B 1 220 ? -4.703 26.578 16.109 1 92 220 ILE B CA 1
ATOM 3572 C C . ILE B 1 220 ? -3.232 26.641 16.531 1 92 220 ILE B C 1
ATOM 3574 O O . ILE B 1 220 ? -2.805 25.906 17.422 1 92 220 ILE B O 1
ATOM 3578 N N . LEU B 1 221 ? -2.492 27.516 15.891 1 89.5 221 LEU B N 1
ATOM 3579 C CA . LEU B 1 221 ? -1.06 27.609 16.141 1 89.5 221 LEU B CA 1
ATOM 3580 C C . LEU B 1 221 ? -0.794 28.125 17.562 1 89.5 221 LEU B C 1
ATOM 3582 O O . LEU B 1 221 ? 0.17 27.719 18.203 1 89.5 221 LEU B O 1
ATOM 3586 N N . GLN B 1 222 ? -1.665 29 18.031 1 89 222 GLN B N 1
ATOM 3587 C CA . GLN B 1 222 ? -1.543 29.5 19.391 1 89 222 GLN B CA 1
ATOM 3588 C C . GLN B 1 222 ? -1.799 28.391 20.406 1 89 222 GLN B C 1
ATOM 3590 O O . GLN B 1 222 ? -1.067 28.266 21.391 1 89 222 GLN B O 1
ATOM 3595 N N . GLU B 1 223 ? -2.838 27.625 20.188 1 85.56 223 GLU B N 1
ATOM 3596 C CA . GLU B 1 223 ? -3.145 26.516 21.078 1 85.56 223 GLU B CA 1
ATOM 3597 C C . GLU B 1 223 ? -2.016 25.484 21.078 1 85.56 223 GLU B C 1
ATOM 3599 O O . GLU B 1 223 ? -1.686 24.922 22.125 1 85.56 223 GLU B O 1
ATOM 3604 N N . GLU B 1 224 ? -1.527 25.219 19.859 1 80.06 224 GLU B N 1
ATOM 3605 C CA . GLU B 1 224 ? -0.418 24.266 19.75 1 80.06 224 GLU B CA 1
ATOM 3606 C C . GLU B 1 224 ? 0.795 24.75 20.547 1 80.06 224 GLU B C 1
ATOM 3608 O O . GLU B 1 224 ? 1.476 23.953 21.203 1 80.06 224 GLU B O 1
ATOM 3613 N N . ALA B 1 225 ? 1.036 26 20.469 1 79.12 225 ALA B N 1
ATOM 3614 C CA . ALA B 1 225 ? 2.172 26.594 21.172 1 79.12 225 ALA B CA 1
ATOM 3615 C C . ALA B 1 225 ? 1.977 26.516 22.688 1 79.12 225 ALA B C 1
ATOM 3617 O O . ALA B 1 225 ? 2.93 26.266 23.422 1 79.12 225 ALA B O 1
ATOM 3618 N N . GLU B 1 226 ? 0.779 26.688 23.094 1 76.69 226 GLU B N 1
ATOM 3619 C CA . GLU B 1 226 ? 0.47 26.656 24.516 1 76.69 226 GLU B CA 1
ATOM 3620 C C . GLU B 1 226 ? 0.518 25.234 25.062 1 76.69 226 GLU B C 1
ATOM 3622 O O . GLU B 1 226 ? 0.916 25.016 26.203 1 76.69 226 GLU B O 1
ATOM 3627 N N . GLY B 1 227 ? -0.018 24.266 24.297 1 64.19 227 GLY B N 1
ATOM 3628 C CA . GLY B 1 227 ? 0.028 22.875 24.688 1 64.19 227 GLY B CA 1
ATOM 3629 C C . GLY B 1 227 ? 1.44 22.344 24.828 1 64.19 227 GLY B C 1
ATOM 3630 O O . GLY B 1 227 ? 1.727 21.531 25.719 1 64.19 227 GLY B O 1
ATOM 3631 N N . GLU B 1 228 ? 2.242 22.672 23.875 1 60.41 228 GLU B N 1
ATOM 3632 C CA . GLU B 1 228 ? 3.658 22.328 23.953 1 60.41 228 GLU B CA 1
ATOM 3633 C C . GLU B 1 228 ? 4.297 22.891 25.219 1 60.41 228 GLU B C 1
ATOM 3635 O O . GLU B 1 228 ? 5.121 22.219 25.859 1 60.41 228 GLU B O 1
ATOM 3640 N N . ALA B 1 229 ? 3.838 23.984 25.703 1 55.09 229 ALA B N 1
ATOM 3641 C CA . ALA B 1 229 ? 4.359 24.625 26.891 1 55.09 229 ALA B CA 1
ATOM 3642 C C . ALA B 1 229 ? 3.959 23.859 28.156 1 55.09 229 ALA B C 1
ATOM 3644 O O . ALA B 1 229 ? 4.723 23.797 29.125 1 55.09 229 ALA B O 1
ATOM 3645 N N . THR B 1 230 ? 2.838 23.25 28.062 1 46.78 230 THR B N 1
ATOM 3646 C CA . THR B 1 230 ? 2.373 22.531 29.25 1 46.78 230 THR B CA 1
ATOM 3647 C C . THR B 1 230 ? 3.01 21.141 29.328 1 46.78 230 THR B C 1
ATOM 3649 O O . THR B 1 230 ? 2.984 20.5 30.375 1 46.78 230 THR B O 1
ATOM 3652 N N . LEU B 1 231 ? 3.383 20.609 28.281 1 49.56 231 LEU B N 1
ATOM 3653 C CA . LEU B 1 231 ? 4.027 19.297 28.297 1 49.56 231 LEU B CA 1
ATOM 3654 C C . LEU B 1 231 ? 5.508 19.422 28.656 1 49.56 231 LEU B C 1
ATOM 3656 O O . LEU B 1 231 ? 6.176 18.422 28.891 1 49.56 231 LEU B O 1
ATOM 3660 N N . GLU B 1 232 ? 6.004 20.609 28.578 1 39.59 232 GLU B N 1
ATOM 3661 C CA . GLU B 1 232 ? 7.309 20.875 29.156 1 39.59 232 GLU B CA 1
ATOM 3662 C C . GLU B 1 232 ? 7.188 21.156 30.656 1 39.59 232 GLU B C 1
ATOM 3664 O O . GLU B 1 232 ? 6.203 21.734 31.109 1 39.59 232 GLU B O 1
#

Radius of gyration: 31.76 Å; Cα contacts (8 Å, |Δi|>4): 717; chains: 2; bounding box: 126×72×60 Å

Sequence (464 aa):
MGHSTPWYPIFSLSLLLFVLINLFLLFSDRPITHARHPSNRILSTDRIAPHDGFHLDENGMQYTCYQTKLRTLHADYDYASTRHAHDYLWDGLQPDSKGAVYTSLNRPDNKTRRAGLAMFHQLDCLAGLRSTVQEAEESDGMGEKKHRGLSLDYLRQIILCNADDSIEISGIAGNQFVSKAFGSRRVCRDPAWLYDVTSCGVSGCKGRGFDHSADEMDDILQEEAEGEATLEMGHSTPWYPIFSLSLLLFVLINLFLLFSDRPITHARHPSNRILSTDRIAPHDGFHLDENGMQYTCYQTKLRTLHADYDYASTRHAHDYLWDGLQPDSKGAVYTSLNRPDNKTRRAGLAMFHQLDCLAGLRSTVQEAEESDGMGEKKHRGLSLDYLRQIILCNADDSIEISGIAGNQFVSKAFGSRRVCRDPAWLYDVTSCGVSGCKGRGFDHSADEMDDILQEEAEGEATLE

Secondary structure (DSSP, 8-state):
-------HHHHHHHHHHHHHHHHHHHH----------TT-----S--SS-SSEEEEEETTEEEEEEE-EEEE----HHHH--SGGGHHHHHTTS-TTTTEEEE-TT-TT---EEEEEHHHHHHHHHHHHHHHHHHHHHHH-S---HHHHHHHHHHHHHHHHHT---EEEEEEETTEEEE-SSS-EEEE--THHHHHHHTT-TT--TTSTT---HHHHHHHHHHHHHHHHHH-/-------HHHHHHHHHHHHHHHHHHHH----------TT-----S--SS-SSEEEEEETTEEEEEEE-EEEE----HHHH--SGGGHHHHHTTS-TTTTEEEE-TT-TT---EEEEEHHHHHHHHHHHHHHHHHHHHHHH-S---HHHHHHHHHHHHHHHHHT---EEEEEEETTEEEE-SSS-EEEE--THHHHHHHTT-TT--TTSTT---HHHHHHHHHHHHHHHHHH-

Organism: NCBI:txid1448308